Protein AF-A0A2I0NGQ9-F1 (afdb_monomer_lite)

Structure (mmCIF, N/CA/C/O backbone):
data_AF-A0A2I0NGQ9-F1
#
_entry.id   AF-A0A2I0NGQ9-F1
#
loop_
_atom_site.group_PDB
_atom_site.id
_atom_site.type_symbol
_atom_site.label_atom_id
_atom_site.label_alt_id
_atom_site.label_comp_id
_atom_site.label_asym_id
_atom_site.label_entity_id
_atom_site.label_seq_id
_atom_site.pdbx_PDB_ins_code
_atom_site.Cartn_x
_atom_site.Cartn_y
_atom_site.Cartn_z
_atom_site.occupancy
_atom_site.B_iso_or_equiv
_atom_site.auth_seq_id
_atom_site.auth_comp_id
_atom_site.auth_asym_id
_atom_site.auth_atom_id
_atom_site.pdbx_PDB_model_num
ATOM 1 N N . MET A 1 1 ? 11.185 20.214 -34.199 1.00 56.94 1 MET A N 1
ATOM 2 C CA . MET A 1 1 ? 11.976 19.658 -33.079 1.00 56.94 1 MET A CA 1
ATOM 3 C C . MET A 1 1 ? 12.595 18.370 -33.600 1.00 56.94 1 MET A C 1
ATOM 5 O O . MET A 1 1 ? 11.827 17.560 -34.100 1.00 56.94 1 MET A O 1
ATOM 9 N N . SER A 1 2 ? 13.924 18.219 -33.626 1.00 76.50 2 SER A N 1
ATOM 10 C CA . SER A 1 2 ? 14.539 16.968 -34.107 1.00 76.50 2 SER A CA 1
ATOM 11 C C . SER A 1 2 ? 14.141 15.808 -33.189 1.00 76.50 2 SER A C 1
ATOM 13 O O . SER A 1 2 ? 13.963 16.017 -31.989 1.00 76.50 2 SER A O 1
ATOM 15 N N . GLU A 1 3 ? 13.984 14.597 -33.726 1.00 71.94 3 GLU A N 1
ATOM 16 C CA . GLU A 1 3 ? 13.588 13.410 -32.947 1.00 71.94 3 GLU A CA 1
ATOM 17 C C . GLU A 1 3 ? 14.516 13.177 -31.744 1.00 71.94 3 GLU A C 1
ATOM 19 O O . GLU A 1 3 ? 14.049 12.918 -30.634 1.00 71.94 3 GLU A O 1
ATOM 24 N N . ALA A 1 4 ? 15.822 13.389 -31.932 1.00 73.12 4 ALA A N 1
ATOM 25 C CA . ALA A 1 4 ? 16.824 13.343 -30.870 1.00 73.12 4 ALA A CA 1
ATOM 26 C C . ALA A 1 4 ? 16.505 14.312 -29.718 1.00 73.12 4 ALA A C 1
ATOM 28 O O . ALA A 1 4 ? 16.531 13.919 -28.553 1.00 73.12 4 ALA A O 1
ATOM 29 N N . LEU A 1 5 ? 16.108 15.551 -30.029 1.00 80.38 5 LEU A N 1
ATOM 30 C CA . LEU A 1 5 ? 15.751 16.550 -29.022 1.00 80.38 5 LEU A CA 1
ATOM 31 C C . LEU A 1 5 ? 14.506 16.135 -28.221 1.00 80.38 5 LEU A C 1
ATOM 33 O O . LEU A 1 5 ? 14.472 16.327 -27.007 1.00 80.38 5 LEU A O 1
ATOM 37 N N . ILE A 1 6 ? 13.510 15.511 -28.864 1.00 81.94 6 ILE A N 1
ATOM 38 C CA . ILE A 1 6 ? 12.324 14.979 -28.168 1.00 81.94 6 ILE A CA 1
ATOM 39 C C . ILE A 1 6 ? 12.730 13.875 -27.182 1.00 81.94 6 ILE A C 1
ATOM 41 O O . ILE A 1 6 ? 12.323 13.903 -26.020 1.00 81.94 6 ILE A O 1
ATOM 45 N N . SER A 1 7 ? 13.562 12.927 -27.628 1.00 80.00 7 SER A N 1
ATOM 46 C CA . SER A 1 7 ? 14.052 11.823 -26.792 1.00 80.00 7 SER A CA 1
ATOM 47 C C . SER A 1 7 ? 14.819 12.329 -25.569 1.00 80.00 7 SER A C 1
ATOM 49 O O . SER A 1 7 ? 14.581 11.866 -24.451 1.00 80.00 7 SER A O 1
ATOM 51 N N . VAL A 1 8 ? 15.696 13.320 -25.757 1.00 85.19 8 VAL A N 1
ATOM 52 C CA . VAL A 1 8 ? 16.472 13.938 -24.673 1.00 85.19 8 VAL A CA 1
ATOM 53 C C . VAL A 1 8 ? 15.546 14.593 -23.649 1.00 85.19 8 VAL A C 1
ATOM 55 O O . VAL A 1 8 ? 15.699 14.349 -22.452 1.00 85.19 8 VAL A O 1
ATOM 58 N N . ILE A 1 9 ? 14.548 15.364 -24.095 1.00 88.62 9 ILE A N 1
ATOM 59 C CA . ILE A 1 9 ? 13.588 16.033 -23.201 1.00 88.62 9 ILE A CA 1
ATOM 60 C C . ILE A 1 9 ? 12.805 15.008 -22.369 1.00 88.62 9 ILE A C 1
ATOM 62 O O . ILE A 1 9 ? 12.740 15.133 -21.145 1.00 88.62 9 ILE A O 1
ATOM 66 N N . ILE A 1 10 ? 12.251 13.973 -23.012 1.00 89.19 10 ILE A N 1
ATOM 67 C CA . ILE A 1 10 ? 11.496 12.912 -22.325 1.00 89.19 10 ILE A CA 1
ATOM 68 C C . ILE A 1 10 ? 12.395 12.175 -21.326 1.00 89.19 10 ILE A C 1
ATOM 70 O O . ILE A 1 10 ? 11.986 11.917 -20.192 1.00 89.19 10 ILE A O 1
ATOM 74 N N . SER A 1 11 ? 13.635 11.874 -21.712 1.00 88.69 11 SER A N 1
ATOM 75 C CA . SER A 1 11 ? 14.586 11.168 -20.849 1.00 88.69 11 SER A CA 1
ATOM 76 C C . SER A 1 11 ? 14.962 11.996 -19.621 1.00 88.69 11 SER A C 1
ATOM 78 O O . SER A 1 11 ? 14.944 11.472 -18.511 1.00 88.69 11 SER A O 1
ATOM 80 N N . LEU A 1 12 ? 15.250 13.293 -19.787 1.00 91.38 12 LEU A N 1
ATOM 81 C CA . LEU A 1 12 ? 15.544 14.198 -18.668 1.00 91.38 12 LEU A CA 1
ATOM 82 C C . LEU A 1 12 ? 14.363 14.312 -17.705 1.00 91.38 12 LEU A C 1
ATOM 84 O O . LEU A 1 12 ? 14.548 14.190 -16.495 1.00 91.38 12 LEU A O 1
ATOM 88 N N . PHE A 1 13 ? 13.151 14.492 -18.235 1.00 93.19 13 PHE A N 1
ATOM 89 C CA . PHE A 1 13 ? 11.935 14.514 -17.425 1.00 93.19 13 PHE A CA 1
ATOM 90 C C . PHE A 1 13 ? 11.782 13.223 -16.610 1.00 93.19 13 PHE A C 1
ATOM 92 O O . PHE A 1 13 ? 11.552 13.271 -15.402 1.00 93.19 13 PHE A O 1
ATOM 99 N N . THR A 1 14 ? 11.983 12.075 -17.255 1.00 92.44 14 THR A N 1
ATOM 100 C CA . THR A 1 14 ? 11.877 10.751 -16.630 1.00 92.44 14 THR A CA 1
ATOM 101 C C . THR A 1 14 ? 12.905 10.563 -15.513 1.00 92.44 14 THR A C 1
ATOM 103 O O . THR A 1 14 ? 12.561 10.091 -14.430 1.00 92.44 14 THR A O 1
ATOM 106 N N . ILE A 1 15 ? 14.152 10.993 -15.733 1.00 94.00 15 ILE A N 1
ATOM 107 C CA . ILE A 1 15 ? 15.218 10.949 -14.721 1.00 94.00 15 ILE A CA 1
ATOM 108 C C . ILE A 1 15 ? 14.837 11.792 -13.499 1.00 94.00 15 ILE A C 1
ATOM 110 O O . ILE A 1 15 ? 14.897 11.296 -12.375 1.00 94.00 15 ILE A O 1
ATOM 114 N N . ILE A 1 16 ? 14.412 13.043 -13.707 1.00 95.00 16 ILE A N 1
ATOM 115 C CA . ILE A 1 16 ? 14.023 13.952 -12.617 1.00 95.00 16 ILE A CA 1
ATOM 116 C C . ILE A 1 16 ? 12.854 13.366 -11.824 1.00 95.00 16 ILE A C 1
ATOM 118 O O . ILE A 1 16 ? 12.896 13.332 -10.592 1.00 95.00 16 ILE A O 1
ATOM 122 N N . LEU A 1 17 ? 11.835 12.866 -12.527 1.00 94.69 17 LEU A N 1
ATOM 123 C CA . LEU A 1 17 ? 10.659 12.258 -11.919 1.00 94.69 17 LEU A CA 1
ATOM 124 C C . LEU A 1 17 ? 11.049 11.072 -11.031 1.00 94.69 17 LEU A C 1
ATOM 126 O O . LEU A 1 17 ? 10.625 11.008 -9.878 1.00 94.69 17 LEU A O 1
ATOM 130 N N . TYR A 1 18 ? 11.890 10.160 -11.523 1.00 94.75 18 TYR A N 1
ATOM 131 C CA . TYR A 1 18 ? 12.272 8.976 -10.757 1.00 94.75 18 TYR A CA 1
ATOM 132 C C . TYR A 1 18 ? 13.234 9.266 -9.608 1.00 94.75 18 TYR A C 1
ATOM 134 O O . TYR A 1 18 ? 13.110 8.626 -8.565 1.00 94.75 18 TYR A O 1
ATOM 142 N N . ILE A 1 19 ? 14.134 10.245 -9.738 1.00 94.94 19 ILE A N 1
ATOM 143 C CA . ILE A 1 19 ? 14.966 10.708 -8.616 1.00 94.94 19 ILE A CA 1
ATOM 144 C C . ILE A 1 19 ? 14.075 11.285 -7.512 1.00 94.94 19 ILE A C 1
ATOM 146 O O . ILE A 1 19 ? 14.223 10.920 -6.343 1.00 94.94 19 ILE A O 1
ATOM 150 N N . GLY A 1 20 ? 13.118 12.146 -7.877 1.00 93.38 20 GLY A N 1
ATOM 151 C CA . GLY A 1 20 ? 12.165 12.728 -6.933 1.00 93.38 20 GLY A CA 1
ATOM 152 C C . GLY A 1 20 ? 11.316 11.662 -6.239 1.00 93.38 20 GLY A C 1
ATOM 153 O O . GLY A 1 20 ? 11.186 11.670 -5.014 1.00 93.38 20 GLY A O 1
ATOM 154 N N . LEU A 1 21 ? 10.797 10.702 -7.008 1.00 91.25 21 LEU A N 1
ATOM 155 C CA . LEU A 1 21 ? 9.957 9.622 -6.498 1.00 91.25 21 LEU A CA 1
ATOM 156 C C . LEU A 1 21 ? 10.734 8.667 -5.579 1.00 91.25 21 LEU A C 1
ATOM 158 O O . LEU A 1 21 ? 10.264 8.349 -4.486 1.00 91.25 21 LEU A O 1
ATOM 162 N N . ALA A 1 22 ? 11.942 8.258 -5.978 1.00 91.44 22 ALA A N 1
ATOM 163 C CA . ALA A 1 22 ? 12.817 7.418 -5.164 1.00 91.44 22 ALA A CA 1
ATOM 164 C C . ALA A 1 22 ? 13.205 8.115 -3.851 1.00 91.44 22 ALA A C 1
ATOM 166 O O . ALA A 1 22 ? 13.100 7.513 -2.781 1.00 91.44 22 ALA A O 1
ATOM 167 N N . GLY A 1 23 ? 13.587 9.396 -3.914 1.00 89.75 23 GLY A N 1
ATOM 168 C CA . GLY A 1 23 ? 13.920 10.197 -2.736 1.00 89.75 23 GLY A CA 1
ATOM 169 C C . GLY A 1 23 ? 12.734 10.377 -1.786 1.00 89.75 23 GLY A C 1
ATOM 170 O O . GLY A 1 23 ? 12.890 10.227 -0.573 1.00 89.75 23 GLY A O 1
ATOM 171 N N . TYR A 1 24 ? 11.536 10.636 -2.323 1.00 87.44 24 TYR A N 1
ATOM 172 C CA . TYR A 1 24 ? 10.310 10.768 -1.533 1.00 87.44 24 TYR A CA 1
ATOM 173 C C . TYR A 1 24 ? 9.969 9.475 -0.781 1.00 87.44 24 TYR A C 1
ATOM 175 O O . TYR A 1 24 ? 9.761 9.503 0.434 1.00 87.44 24 TYR A O 1
ATOM 183 N N . VAL A 1 25 ? 9.949 8.337 -1.484 1.00 84.19 25 VAL A N 1
ATOM 184 C CA . VAL A 1 25 ? 9.595 7.035 -0.894 1.00 84.19 25 VAL A CA 1
ATOM 185 C C . VAL A 1 25 ? 10.633 6.598 0.143 1.00 84.19 25 VAL A C 1
ATOM 187 O O . VAL A 1 25 ? 10.263 6.180 1.244 1.00 84.19 25 VAL A O 1
ATOM 190 N N . LEU A 1 26 ? 11.927 6.764 -0.153 1.00 82.88 26 LEU A N 1
ATOM 191 C CA . LEU A 1 26 ? 13.003 6.401 0.771 1.00 82.88 26 LEU A CA 1
ATOM 192 C C . LEU A 1 26 ? 12.987 7.263 2.042 1.00 82.88 26 LEU A C 1
ATOM 194 O O . LEU A 1 26 ? 13.165 6.733 3.135 1.00 82.88 26 LEU A O 1
ATOM 198 N N . LYS A 1 27 ? 12.723 8.574 1.922 1.00 80.50 27 LYS A N 1
ATOM 199 C CA . LYS A 1 27 ? 12.626 9.484 3.076 1.00 80.50 27 LYS A CA 1
ATOM 200 C C . LYS A 1 27 ? 11.477 9.107 4.010 1.00 80.50 27 LYS A C 1
ATOM 202 O O . LYS A 1 27 ? 11.587 9.302 5.217 1.00 80.50 27 LYS A O 1
ATOM 207 N N . LYS A 1 28 ? 10.369 8.607 3.460 1.00 71.06 28 LYS A N 1
ATOM 208 C CA . LYS A 1 28 ? 9.143 8.379 4.226 1.00 71.06 28 LYS A CA 1
ATOM 209 C C . LYS A 1 28 ? 9.160 7.065 5.009 1.00 71.06 28 LYS A C 1
ATOM 211 O O . LYS A 1 28 ? 8.683 7.047 6.139 1.00 71.06 28 LYS A O 1
ATOM 216 N N . ASN A 1 29 ? 9.723 5.989 4.450 1.00 67.25 29 ASN A N 1
ATOM 217 C CA . ASN A 1 29 ? 9.900 4.722 5.169 1.00 67.25 29 ASN A CA 1
ATOM 218 C C . ASN A 1 29 ? 11.071 3.891 4.584 1.00 67.25 29 ASN A C 1
ATOM 220 O O . ASN A 1 29 ? 10.852 3.055 3.703 1.00 67.25 29 ASN A O 1
ATOM 224 N N . PRO A 1 30 ? 12.321 4.106 5.048 1.00 71.69 30 PRO A N 1
ATOM 225 C CA . PRO A 1 30 ? 13.525 3.514 4.442 1.00 71.69 30 PRO A CA 1
ATOM 226 C C . PRO A 1 30 ? 13.749 2.029 4.772 1.00 71.69 30 PRO A C 1
ATOM 228 O O . PRO A 1 30 ? 14.505 1.342 4.082 1.00 71.69 30 PRO A O 1
ATOM 231 N N . HIS A 1 31 ? 13.127 1.516 5.837 1.00 69.06 31 HIS A N 1
ATOM 232 C CA . HIS A 1 31 ? 13.361 0.151 6.326 1.00 69.06 31 HIS A CA 1
ATOM 233 C C . HIS A 1 31 ? 12.387 -0.883 5.750 1.00 69.06 31 HIS A C 1
ATOM 235 O O . HIS A 1 31 ? 12.582 -2.088 5.927 1.00 69.06 31 HIS A O 1
ATOM 241 N N . GLU A 1 32 ? 11.337 -0.442 5.059 1.00 70.31 32 GLU A N 1
ATOM 242 C CA . GLU A 1 32 ? 10.373 -1.343 4.444 1.00 70.31 32 GLU A CA 1
ATOM 243 C C . GLU A 1 32 ? 10.939 -1.976 3.163 1.00 70.31 32 GLU A C 1
ATOM 245 O O . GLU A 1 32 ? 11.352 -1.283 2.233 1.00 70.31 32 GLU A O 1
ATOM 250 N N . ARG A 1 33 ? 10.929 -3.316 3.092 1.00 77.25 33 ARG A N 1
ATOM 251 C CA . ARG A 1 33 ? 11.468 -4.067 1.941 1.00 77.25 33 ARG A CA 1
ATOM 252 C C . ARG A 1 33 ? 10.786 -3.699 0.620 1.00 77.25 33 ARG A C 1
ATOM 254 O O . ARG A 1 33 ? 11.464 -3.599 -0.395 1.00 77.25 33 ARG A O 1
ATOM 261 N N . THR A 1 34 ? 9.473 -3.471 0.635 1.00 82.12 34 THR A N 1
ATOM 262 C CA . THR A 1 34 ? 8.694 -3.008 -0.527 1.00 82.12 34 THR A CA 1
ATOM 263 C C . THR A 1 34 ? 9.266 -1.706 -1.087 1.00 82.12 34 THR A C 1
ATOM 265 O O . THR A 1 34 ? 9.483 -1.589 -2.290 1.00 82.12 34 THR A O 1
ATOM 268 N N . ASN A 1 35 ? 9.599 -0.759 -0.207 1.00 83.94 35 ASN A N 1
ATOM 269 C CA . ASN A 1 35 ? 10.112 0.560 -0.577 1.00 83.94 35 ASN A CA 1
ATOM 270 C C . ASN A 1 35 ? 11.529 0.471 -1.127 1.00 83.94 35 ASN A C 1
ATOM 272 O O . ASN A 1 35 ? 11.856 1.138 -2.101 1.00 83.94 35 ASN A O 1
ATOM 276 N N . GLN A 1 36 ? 12.355 -0.393 -0.540 1.00 86.31 36 GLN A N 1
ATOM 277 C CA . GLN A 1 36 ? 13.701 -0.666 -1.038 1.00 86.31 36 GLN A CA 1
ATOM 278 C C . GLN A 1 36 ? 13.660 -1.267 -2.448 1.00 86.31 36 GLN A C 1
ATOM 280 O O . GLN A 1 36 ? 14.360 -0.786 -3.334 1.00 86.31 36 GLN A O 1
ATOM 285 N N . ILE A 1 37 ? 12.802 -2.268 -2.685 1.00 89.44 37 ILE A N 1
ATOM 286 C CA . ILE A 1 37 ? 12.620 -2.872 -4.015 1.00 89.44 37 ILE A CA 1
ATOM 287 C C . ILE A 1 37 ? 12.082 -1.836 -5.006 1.00 89.44 37 ILE A C 1
ATOM 289 O O . ILE A 1 37 ? 12.569 -1.756 -6.131 1.00 89.44 37 ILE A O 1
ATOM 293 N N . PHE A 1 38 ? 11.123 -1.009 -4.588 1.00 90.56 38 PHE A N 1
ATOM 294 C CA . PHE A 1 38 ? 10.591 0.069 -5.413 1.00 90.56 38 PHE A CA 1
ATOM 295 C C . PHE A 1 38 ? 11.672 1.093 -5.793 1.00 90.56 38 PHE A C 1
ATOM 297 O O . PHE A 1 38 ? 11.789 1.453 -6.958 1.00 90.56 38 PHE A O 1
ATOM 304 N N . VAL A 1 39 ? 12.517 1.516 -4.850 1.00 92.62 39 VAL A N 1
ATOM 305 C CA . VAL A 1 39 ? 13.643 2.426 -5.122 1.00 92.62 39 VAL A CA 1
ATOM 306 C C . VAL A 1 39 ? 14.645 1.793 -6.086 1.00 92.62 39 VAL A C 1
ATOM 308 O O . VAL A 1 39 ? 15.066 2.453 -7.033 1.00 92.62 39 VAL A O 1
ATOM 311 N N . LEU A 1 40 ? 14.987 0.513 -5.908 1.00 93.31 40 LEU A N 1
ATOM 312 C CA . LEU A 1 40 ? 15.843 -0.213 -6.853 1.00 93.31 40 LEU A CA 1
ATOM 313 C C . LEU A 1 40 ? 15.219 -0.257 -8.255 1.00 93.31 40 LEU A C 1
ATOM 315 O O . LEU A 1 40 ? 15.917 -0.054 -9.249 1.00 93.31 40 LEU A O 1
ATOM 319 N N . LEU A 1 41 ? 13.903 -0.473 -8.342 1.00 93.75 41 LEU A N 1
ATOM 320 C CA . LEU A 1 41 ? 13.168 -0.429 -9.602 1.00 93.75 41 LEU A CA 1
ATOM 321 C C . LEU A 1 41 ? 13.280 0.963 -10.250 1.00 93.75 41 LEU A C 1
ATOM 323 O O . LEU A 1 41 ? 13.596 1.055 -11.433 1.00 93.75 41 LEU A O 1
ATOM 327 N N . MET A 1 42 ? 13.120 2.049 -9.488 1.00 94.44 42 MET A N 1
ATOM 328 C CA . MET A 1 42 ? 13.290 3.414 -10.012 1.00 94.44 42 MET A CA 1
ATOM 329 C C . MET A 1 42 ? 14.725 3.670 -10.498 1.00 94.44 42 MET A C 1
ATOM 331 O O . MET A 1 42 ? 14.916 4.244 -11.569 1.00 94.44 42 MET A O 1
ATOM 335 N N . LEU A 1 43 ? 15.738 3.195 -9.764 1.00 94.31 43 LEU A N 1
ATOM 336 C CA . LEU A 1 43 ? 17.146 3.301 -10.168 1.00 94.31 43 LEU A CA 1
ATOM 337 C C . LEU A 1 43 ? 17.421 2.590 -11.498 1.00 94.31 43 LEU A C 1
ATOM 339 O O . LEU A 1 43 ? 18.156 3.122 -12.328 1.00 94.31 43 LEU A O 1
ATOM 343 N N . SER A 1 44 ? 16.796 1.436 -11.744 1.00 94.19 44 SER A N 1
ATOM 344 C CA . SER A 1 44 ? 16.933 0.738 -13.029 1.00 94.19 44 SER A CA 1
ATOM 345 C C . SER A 1 44 ? 16.396 1.564 -14.209 1.00 94.19 44 SER A C 1
ATOM 347 O O . SER A 1 44 ? 17.043 1.636 -15.256 1.00 94.19 44 SER A O 1
ATOM 349 N N . PHE A 1 45 ? 15.277 2.279 -14.024 1.00 92.12 45 PHE A N 1
ATOM 350 C CA . PHE A 1 45 ? 14.730 3.175 -15.047 1.00 92.12 45 PHE A CA 1
ATOM 351 C C . PHE A 1 45 ? 15.560 4.440 -15.236 1.00 92.12 45 PHE A C 1
ATOM 353 O O . PHE A 1 45 ? 15.641 4.947 -16.355 1.00 92.12 45 PHE A O 1
ATOM 360 N N . ILE A 1 46 ? 16.221 4.925 -14.182 1.00 93.62 46 ILE A N 1
ATOM 361 C CA . ILE A 1 46 ? 17.196 6.014 -14.292 1.00 93.62 46 ILE A CA 1
ATOM 362 C C . ILE A 1 46 ? 18.386 5.564 -15.147 1.00 93.62 46 ILE A C 1
ATOM 364 O O . ILE A 1 46 ? 18.740 6.276 -16.082 1.00 93.62 46 ILE A O 1
ATOM 368 N N . ILE A 1 47 ? 18.954 4.376 -14.900 1.00 91.56 47 ILE A N 1
ATOM 369 C CA . ILE A 1 47 ? 20.067 3.829 -15.701 1.00 91.56 47 ILE A CA 1
ATOM 370 C C . ILE A 1 47 ? 19.669 3.723 -17.178 1.00 91.56 47 ILE A C 1
ATOM 372 O O . ILE A 1 47 ? 20.398 4.198 -18.050 1.00 91.56 47 ILE A O 1
ATOM 376 N N . TRP A 1 48 ? 18.488 3.165 -17.459 1.00 89.00 48 TRP A N 1
ATOM 377 C CA . TRP A 1 48 ? 17.959 3.071 -18.821 1.00 89.00 48 TRP A CA 1
ATOM 378 C C . TRP A 1 48 ? 17.780 4.460 -19.466 1.00 89.00 48 TRP A C 1
ATOM 380 O O . TRP A 1 48 ? 18.223 4.694 -20.596 1.00 89.00 48 TRP A O 1
ATOM 390 N N . SER A 1 49 ? 17.184 5.412 -18.748 1.00 89.94 49 SER A N 1
ATOM 391 C CA . SER A 1 49 ? 16.910 6.754 -19.277 1.00 89.94 49 SER A CA 1
ATOM 392 C C . SER A 1 49 ? 18.192 7.556 -19.521 1.00 89.94 49 SER A C 1
ATOM 394 O O . SER A 1 49 ? 18.294 8.239 -20.536 1.00 89.94 49 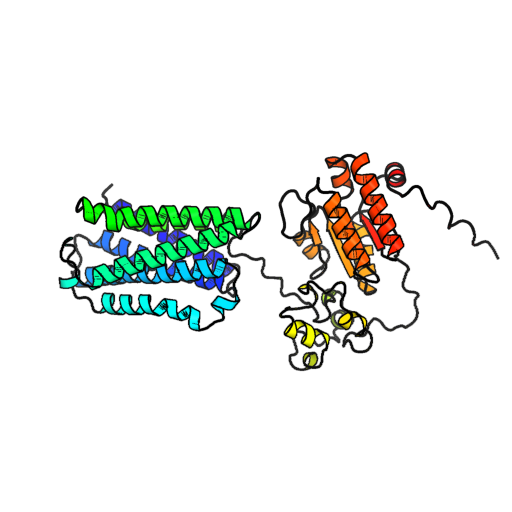SER A O 1
ATOM 396 N N . VAL A 1 50 ? 19.195 7.441 -18.642 1.00 90.50 50 VAL A N 1
ATOM 397 C CA . VAL A 1 50 ? 20.516 8.070 -18.817 1.00 90.50 50 VAL A CA 1
ATOM 398 C C . VAL A 1 50 ? 21.216 7.501 -20.045 1.00 90.50 50 VAL A C 1
ATOM 400 O O . VAL A 1 50 ? 21.653 8.267 -20.898 1.00 90.50 50 VAL A O 1
ATOM 403 N N . ALA A 1 51 ? 21.259 6.173 -20.182 1.00 87.25 51 ALA A N 1
ATOM 404 C CA . ALA A 1 51 ? 21.887 5.525 -21.329 1.00 87.25 51 ALA A CA 1
ATOM 405 C C . ALA A 1 51 ? 21.239 5.946 -22.658 1.00 87.25 51 ALA A C 1
ATOM 407 O O . ALA A 1 51 ? 21.934 6.243 -23.626 1.00 87.25 51 ALA A O 1
ATOM 408 N N . THR A 1 52 ? 19.907 6.038 -22.692 1.00 83.00 52 THR A N 1
ATOM 409 C CA . THR A 1 52 ? 19.176 6.447 -23.901 1.00 83.00 52 THR A CA 1
ATOM 410 C C . THR A 1 52 ? 19.374 7.923 -24.233 1.00 83.00 52 THR A C 1
ATOM 412 O O . THR A 1 52 ? 19.494 8.279 -25.404 1.00 83.00 52 THR A O 1
ATOM 415 N N . ASN A 1 53 ? 19.456 8.781 -23.213 1.00 86.19 53 ASN A N 1
ATOM 416 C CA . ASN A 1 53 ? 19.780 10.192 -23.389 1.00 86.19 53 ASN A CA 1
ATOM 417 C C . ASN A 1 53 ? 21.181 10.361 -23.991 1.00 86.19 53 ASN A C 1
ATOM 419 O O . ASN A 1 53 ? 21.342 11.068 -24.981 1.00 86.19 53 ASN A O 1
ATOM 423 N N . SER A 1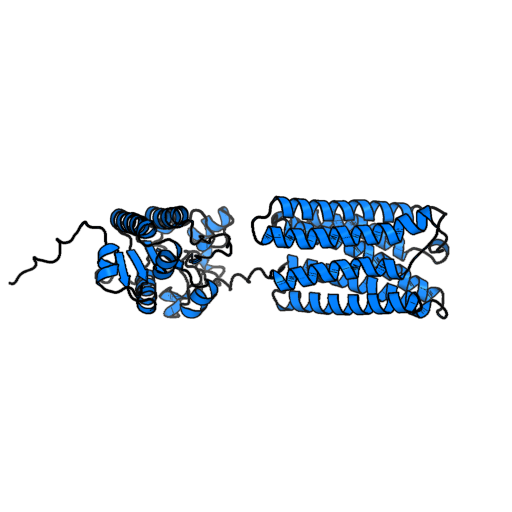 54 ? 22.169 9.636 -23.456 1.00 84.12 54 SER A N 1
ATOM 424 C CA . SER A 1 54 ? 23.531 9.639 -23.986 1.00 84.12 54 SER A CA 1
ATOM 425 C C . SER A 1 54 ? 23.572 9.192 -25.447 1.00 84.12 54 SER A C 1
ATOM 427 O O . SER A 1 54 ? 24.118 9.925 -26.258 1.00 84.12 54 SER A O 1
ATOM 429 N N . ILE A 1 55 ? 22.902 8.090 -25.813 1.00 77.94 55 ILE A N 1
ATOM 430 C CA . ILE A 1 55 ? 22.798 7.642 -27.217 1.00 77.94 55 ILE A CA 1
ATOM 431 C C . ILE A 1 55 ? 22.183 8.731 -28.113 1.00 77.94 55 ILE A C 1
ATOM 433 O O . ILE A 1 55 ? 22.652 8.956 -29.225 1.00 77.94 55 ILE A O 1
ATOM 437 N N . GLY A 1 56 ? 21.141 9.421 -27.636 1.00 74.00 56 GLY A N 1
ATOM 438 C CA . GLY A 1 56 ? 20.469 10.483 -28.389 1.00 74.00 56 GLY A CA 1
ATOM 439 C C . GLY A 1 56 ? 21.313 11.748 -28.584 1.00 74.00 56 GLY A C 1
ATOM 440 O O . GLY A 1 56 ? 21.196 12.394 -29.621 1.00 74.00 56 GLY A O 1
ATOM 441 N N . LEU A 1 57 ? 22.162 12.101 -27.614 1.00 75.19 57 LEU A N 1
ATOM 442 C CA . LEU A 1 57 ? 23.059 13.263 -27.686 1.00 75.19 57 LEU A CA 1
ATOM 443 C C . LEU A 1 57 ? 24.300 13.008 -28.543 1.00 75.19 57 LEU A C 1
ATOM 445 O O . LEU A 1 57 ? 24.874 13.951 -29.083 1.00 75.19 57 LEU A O 1
ATOM 449 N N . THR A 1 58 ? 24.734 11.753 -28.641 1.00 69.25 58 THR A N 1
ATOM 450 C CA . THR A 1 58 ? 26.028 11.401 -29.228 1.00 69.25 58 THR A CA 1
ATOM 451 C C . THR A 1 58 ? 25.948 10.771 -30.617 1.00 69.25 58 THR A C 1
ATOM 453 O O . THR A 1 58 ? 26.990 10.473 -31.202 1.00 69.25 58 THR A O 1
ATOM 456 N N . ALA A 1 59 ? 24.735 10.607 -31.160 1.00 63.66 59 ALA A N 1
ATOM 457 C CA . ALA A 1 59 ? 24.453 9.900 -32.411 1.00 63.66 59 ALA A CA 1
ATOM 458 C C . ALA A 1 59 ? 25.312 10.339 -33.615 1.00 63.66 59 ALA A C 1
ATOM 460 O O . ALA A 1 59 ? 25.611 9.504 -34.464 1.00 63.66 59 ALA A O 1
ATOM 461 N N . ASP A 1 60 ? 25.760 11.599 -33.659 1.00 62.31 60 ASP A N 1
ATOM 462 C CA . ASP A 1 60 ? 26.502 12.140 -34.805 1.00 62.31 60 ASP A CA 1
ATOM 463 C C . ASP A 1 60 ? 28.034 12.213 -34.613 1.00 62.31 60 ASP A C 1
ATOM 465 O O . ASP A 1 60 ? 28.740 12.392 -35.600 1.00 62.31 60 ASP A O 1
ATOM 469 N N . ASN A 1 61 ? 28.584 12.089 -33.387 1.00 62.28 61 ASN A N 1
ATOM 470 C CA . ASN A 1 61 ? 29.981 12.502 -33.113 1.00 62.28 61 ASN A CA 1
ATOM 471 C C . ASN A 1 61 ? 30.809 11.638 -32.131 1.00 62.28 61 ASN A C 1
ATOM 473 O O . ASN A 1 61 ? 31.939 12.021 -31.822 1.00 62.28 61 ASN A O 1
ATOM 477 N N . THR A 1 62 ? 30.320 10.500 -31.619 1.00 63.62 62 THR A N 1
ATOM 478 C CA . THR A 1 62 ? 31.104 9.686 -30.655 1.00 63.62 62 THR A CA 1
ATOM 479 C C . THR A 1 62 ? 31.847 8.488 -31.243 1.00 63.62 62 THR A C 1
ATOM 481 O O . THR A 1 62 ? 31.352 7.856 -32.179 1.00 63.62 62 THR A O 1
ATOM 484 N N . PRO A 1 63 ? 32.985 8.089 -30.637 1.00 76.50 63 PRO A N 1
ATOM 485 C CA . PRO A 1 63 ? 33.647 6.826 -30.940 1.00 76.50 63 PRO A CA 1
ATOM 486 C C . PRO A 1 63 ? 32.706 5.631 -30.725 1.00 76.50 63 PRO A C 1
ATOM 488 O O . PRO A 1 63 ? 31.970 5.563 -29.739 1.00 76.50 63 PRO A O 1
ATOM 491 N N . LEU A 1 64 ? 32.792 4.631 -31.605 1.00 72.56 64 LEU A N 1
ATOM 492 C CA . LEU A 1 64 ? 31.957 3.420 -31.581 1.00 72.56 64 LEU A CA 1
ATOM 493 C C . LEU A 1 64 ? 32.020 2.652 -30.242 1.00 72.56 64 LEU A C 1
ATOM 495 O O . LEU A 1 64 ? 31.057 1.997 -29.846 1.00 72.56 64 LEU A O 1
ATOM 499 N N . SER A 1 65 ? 33.133 2.766 -29.510 1.00 74.75 65 SER A N 1
ATOM 500 C CA . SER A 1 65 ? 33.320 2.180 -28.177 1.00 74.75 65 SER A CA 1
ATOM 501 C C . SER A 1 65 ? 32.444 2.815 -27.094 1.00 74.75 65 SER A C 1
ATOM 503 O O . SER A 1 65 ? 31.977 2.112 -26.198 1.00 74.75 65 SER A O 1
ATOM 505 N N . GLU A 1 66 ? 32.206 4.126 -27.163 1.00 77.94 66 GLU A N 1
ATOM 506 C CA . GLU A 1 66 ? 31.350 4.833 -26.203 1.00 77.94 66 GLU A CA 1
ATOM 507 C C . GLU A 1 66 ? 29.879 4.511 -26.465 1.00 77.94 66 GLU A C 1
ATOM 509 O O . GLU A 1 66 ? 29.130 4.201 -25.538 1.00 77.94 66 GLU A O 1
ATOM 514 N N . MET A 1 67 ? 29.484 4.463 -27.740 1.00 76.56 67 MET A N 1
ATOM 515 C CA . MET A 1 67 ? 28.144 4.037 -28.141 1.00 76.56 67 MET A CA 1
ATOM 516 C C . MET A 1 67 ? 27.839 2.608 -27.664 1.00 76.56 67 MET A C 1
ATOM 518 O O . MET A 1 67 ? 26.760 2.347 -27.128 1.00 76.56 67 MET A O 1
ATOM 522 N N . LEU A 1 68 ? 28.812 1.695 -27.781 1.00 79.25 68 LEU A N 1
ATOM 523 C CA . LEU A 1 68 ? 28.694 0.326 -27.279 1.00 79.25 68 LEU A CA 1
ATOM 524 C C . LEU A 1 68 ? 28.440 0.287 -25.766 1.00 79.25 68 LEU A C 1
ATOM 526 O O . LEU A 1 68 ? 27.591 -0.473 -25.302 1.00 79.25 68 LEU A O 1
ATOM 530 N N . LEU A 1 69 ? 29.161 1.101 -24.991 1.00 84.25 69 LEU A N 1
ATOM 531 C CA . LEU A 1 69 ? 28.987 1.174 -23.541 1.00 84.25 69 LEU A CA 1
ATOM 532 C C . LEU A 1 69 ? 27.563 1.611 -23.172 1.00 84.25 69 LEU A C 1
ATOM 534 O O . LEU A 1 69 ? 26.922 0.970 -22.336 1.00 84.25 69 LEU A O 1
ATOM 538 N N . TYR A 1 70 ? 27.043 2.659 -23.813 1.00 83.31 70 TYR A N 1
ATOM 539 C CA . TYR A 1 70 ? 25.684 3.128 -23.545 1.00 83.31 70 TYR A CA 1
ATOM 540 C C . TYR A 1 70 ? 24.622 2.112 -23.969 1.00 83.31 70 TYR A C 1
ATOM 542 O O . TYR A 1 70 ? 23.649 1.922 -23.245 1.00 83.31 70 TYR A O 1
ATOM 550 N N . MET A 1 71 ? 24.833 1.381 -25.065 1.00 79.00 71 MET A N 1
ATOM 551 C CA . MET A 1 71 ? 23.953 0.274 -25.454 1.00 79.00 71 MET A CA 1
ATOM 552 C C . MET A 1 71 ? 23.951 -0.847 -24.402 1.00 79.00 71 MET A C 1
ATOM 554 O O . MET A 1 71 ? 22.883 -1.318 -24.003 1.00 79.00 71 MET A O 1
ATOM 558 N N . LYS A 1 72 ? 25.120 -1.225 -23.864 1.00 85.62 72 LYS A N 1
ATOM 559 C CA . LYS A 1 72 ? 25.216 -2.207 -22.764 1.00 85.62 72 LYS A CA 1
ATOM 560 C C . LYS A 1 72 ? 24.465 -1.745 -21.517 1.00 85.62 72 LYS A C 1
ATOM 562 O O . LYS A 1 72 ? 23.733 -2.534 -20.916 1.00 85.62 72 LYS A O 1
ATOM 567 N N . LEU A 1 73 ? 24.611 -0.476 -21.136 1.00 87.75 73 LEU A N 1
ATOM 568 C CA . LEU A 1 73 ? 23.904 0.111 -19.993 1.00 87.75 73 LEU A CA 1
ATOM 569 C C . LEU A 1 73 ? 22.390 0.181 -20.223 1.00 87.75 73 LEU A C 1
ATOM 571 O O . LEU A 1 73 ? 21.627 -0.151 -19.317 1.00 87.75 73 LEU A O 1
ATOM 575 N N . HIS A 1 74 ? 21.961 0.544 -21.433 1.00 85.44 74 HIS A N 1
ATOM 576 C CA . HIS A 1 74 ? 20.556 0.585 -21.832 1.00 85.44 74 HIS A CA 1
ATOM 577 C C . HIS A 1 74 ? 19.892 -0.785 -21.638 1.00 85.44 74 HIS A C 1
ATOM 579 O O . HIS A 1 74 ? 18.926 -0.900 -20.882 1.00 85.44 74 HIS A O 1
ATOM 585 N N . PHE A 1 75 ? 20.450 -1.845 -22.234 1.00 84.44 75 PHE A N 1
ATOM 586 C CA . PHE A 1 75 ? 19.893 -3.194 -22.093 1.00 84.44 75 PHE A CA 1
ATOM 587 C C . PHE A 1 75 ? 20.000 -3.736 -20.665 1.00 84.44 75 PHE A C 1
ATOM 589 O O . PHE A 1 75 ? 19.072 -4.391 -20.192 1.00 84.44 75 PHE A O 1
ATOM 596 N N . SER A 1 76 ? 21.082 -3.420 -19.944 1.00 88.75 76 SER A N 1
ATOM 597 C CA . SER A 1 76 ? 21.222 -3.800 -18.531 1.00 88.75 76 SER A CA 1
ATOM 598 C C . SER A 1 76 ? 20.107 -3.193 -17.674 1.00 88.75 76 SER A C 1
ATOM 600 O O . SER A 1 76 ? 19.515 -3.892 -16.852 1.00 88.75 76 SER A O 1
ATOM 602 N N . GLY A 1 77 ? 19.773 -1.916 -17.900 1.00 89.19 77 GLY A N 1
ATOM 603 C CA . GLY A 1 77 ? 18.674 -1.234 -17.217 1.00 89.19 77 GLY A CA 1
ATOM 604 C C . GLY A 1 77 ? 17.323 -1.910 -17.456 1.00 89.19 77 GLY A C 1
ATOM 605 O O . GLY A 1 77 ? 16.583 -2.143 -16.502 1.00 89.19 77 GLY A O 1
ATOM 606 N N . VAL A 1 78 ? 17.032 -2.306 -18.701 1.00 86.69 78 VAL A N 1
ATOM 607 C CA . VAL A 1 78 ? 15.791 -3.021 -19.053 1.00 86.69 78 VAL A CA 1
ATOM 608 C C . VAL A 1 78 ? 15.721 -4.395 -18.379 1.00 86.69 78 VAL A C 1
ATOM 610 O O . VAL A 1 78 ? 14.707 -4.723 -17.760 1.00 86.69 78 VAL A O 1
ATOM 613 N N . VAL A 1 79 ? 16.797 -5.189 -18.451 1.00 90.31 79 VAL A N 1
ATOM 614 C CA . VAL A 1 79 ? 16.835 -6.540 -17.864 1.00 90.31 79 VAL A CA 1
ATOM 615 C C . VAL A 1 79 ? 16.608 -6.488 -16.355 1.00 90.31 79 VAL A C 1
ATOM 617 O O . VAL A 1 79 ? 15.733 -7.197 -15.852 1.00 90.31 79 VAL A O 1
ATOM 620 N N . ILE A 1 80 ? 17.352 -5.622 -15.658 1.00 93.25 80 ILE A N 1
ATOM 621 C CA . ILE A 1 80 ? 17.251 -5.428 -14.205 1.00 93.25 80 ILE A CA 1
ATOM 622 C C . ILE A 1 80 ? 15.868 -4.880 -13.835 1.00 93.25 80 ILE A C 1
ATOM 624 O O . ILE A 1 80 ? 15.248 -5.357 -12.883 1.00 93.25 80 ILE A O 1
ATOM 628 N N . GLY A 1 81 ? 15.358 -3.913 -14.601 1.00 92.25 81 GLY A N 1
ATOM 629 C CA . GLY A 1 81 ? 14.054 -3.304 -14.358 1.00 92.25 81 GLY A CA 1
ATOM 630 C C . GLY A 1 81 ? 12.908 -4.304 -14.433 1.00 92.25 81 GLY A C 1
ATOM 631 O O . GLY A 1 81 ? 12.047 -4.302 -13.559 1.00 92.25 81 GLY A O 1
ATOM 632 N N . LEU A 1 82 ? 12.922 -5.225 -15.398 1.00 91.81 82 LEU A N 1
ATOM 633 C CA . LEU A 1 82 ? 11.901 -6.272 -15.499 1.00 91.81 82 LEU A CA 1
ATOM 634 C C . LEU A 1 82 ? 11.958 -7.272 -14.337 1.00 91.81 82 LEU A C 1
ATOM 636 O O . LEU A 1 82 ? 10.912 -7.655 -13.810 1.00 91.81 82 LEU A O 1
ATOM 640 N N . THR A 1 83 ? 13.154 -7.659 -13.879 1.00 94.31 83 THR A N 1
ATOM 641 C CA . THR A 1 83 ? 13.285 -8.527 -12.695 1.00 94.31 83 THR A CA 1
ATOM 642 C C . THR A 1 83 ? 12.738 -7.840 -11.452 1.00 94.31 83 THR A C 1
ATOM 644 O O . THR A 1 83 ? 11.950 -8.417 -10.699 1.00 94.31 83 THR A O 1
ATOM 647 N N . LEU A 1 84 ? 13.146 -6.586 -11.244 1.00 94.00 84 LEU A N 1
ATOM 648 C CA . LEU A 1 84 ? 12.720 -5.783 -10.107 1.00 94.00 84 LEU A CA 1
ATOM 649 C C . LEU A 1 84 ? 11.229 -5.472 -10.170 1.00 94.00 84 LEU A C 1
ATOM 651 O O . LEU A 1 84 ? 10.598 -5.418 -9.124 1.00 94.00 84 LEU A O 1
ATOM 655 N N . PHE A 1 85 ? 10.646 -5.339 -11.361 1.00 93.38 85 PHE A N 1
ATOM 656 C CA . PHE A 1 85 ? 9.211 -5.157 -11.540 1.00 93.38 85 PHE A CA 1
ATOM 657 C C . PHE A 1 85 ? 8.419 -6.380 -11.063 1.00 93.38 85 PHE A C 1
ATOM 659 O O . PHE A 1 85 ? 7.425 -6.225 -10.356 1.00 93.38 85 PHE A O 1
ATOM 666 N N . VAL A 1 86 ? 8.885 -7.598 -11.360 1.00 93.06 86 VAL A N 1
ATOM 667 C CA . VAL A 1 86 ? 8.259 -8.828 -10.843 1.00 93.06 86 VAL A CA 1
ATOM 668 C C . VAL A 1 86 ? 8.423 -8.941 -9.328 1.00 93.06 86 VAL A C 1
ATOM 670 O O . VAL A 1 86 ? 7.450 -9.216 -8.627 1.00 93.06 86 VAL A O 1
ATOM 673 N N . LEU A 1 87 ? 9.623 -8.686 -8.796 1.00 91.12 87 LEU A N 1
ATOM 674 C CA . LEU A 1 87 ? 9.863 -8.674 -7.345 1.00 91.12 87 LEU A CA 1
ATOM 675 C C . LEU A 1 87 ? 9.012 -7.619 -6.630 1.00 91.12 87 LEU A C 1
ATOM 677 O O . LEU A 1 87 ? 8.482 -7.864 -5.545 1.00 91.12 87 LEU A O 1
ATOM 681 N N . PHE A 1 88 ? 8.848 -6.461 -7.260 1.00 90.12 88 PHE A N 1
ATOM 682 C CA . PHE A 1 88 ? 7.995 -5.387 -6.791 1.00 90.12 88 PHE A CA 1
ATOM 683 C C . PHE A 1 88 ? 6.521 -5.825 -6.776 1.00 90.12 88 PHE A C 1
ATOM 685 O O . PHE A 1 88 ? 5.869 -5.752 -5.734 1.00 90.12 88 PHE A O 1
ATOM 692 N N . ALA A 1 89 ? 6.007 -6.375 -7.877 1.00 89.50 89 ALA A N 1
ATOM 693 C CA . ALA A 1 89 ? 4.640 -6.891 -7.942 1.00 89.50 89 ALA A CA 1
ATOM 694 C C . ALA A 1 89 ? 4.388 -8.005 -6.907 1.00 89.50 89 ALA A C 1
ATOM 696 O O . ALA A 1 89 ? 3.356 -8.005 -6.236 1.00 89.50 89 ALA A O 1
ATOM 697 N N . LEU A 1 90 ? 5.357 -8.906 -6.698 1.00 87.81 90 LEU A N 1
ATOM 698 C CA . LEU A 1 90 ? 5.302 -9.914 -5.633 1.00 87.81 90 LEU A CA 1
ATOM 699 C C . LEU A 1 90 ? 5.196 -9.273 -4.247 1.00 87.81 90 LEU A C 1
ATOM 701 O O . LEU A 1 90 ? 4.379 -9.713 -3.439 1.00 87.81 90 LEU A O 1
ATOM 705 N N . SER A 1 91 ? 5.969 -8.217 -3.976 1.00 83.81 91 SER A N 1
ATOM 706 C CA . SER A 1 91 ? 5.943 -7.533 -2.678 1.00 83.81 91 SER A CA 1
ATOM 707 C C . SER A 1 91 ? 4.598 -6.900 -2.333 1.00 83.81 91 SER A C 1
ATOM 709 O O . SER A 1 91 ? 4.254 -6.823 -1.154 1.00 83.81 91 SER A O 1
ATOM 711 N N . LEU A 1 92 ? 3.800 -6.539 -3.342 1.00 78.31 92 LEU A N 1
ATOM 712 C CA . LEU A 1 92 ? 2.448 -6.016 -3.151 1.00 78.31 92 LEU A CA 1
ATOM 713 C C . LEU A 1 92 ? 1.423 -7.094 -2.784 1.00 78.31 92 LEU A C 1
ATOM 715 O O . LEU A 1 92 ? 0.489 -6.816 -2.039 1.00 78.31 92 LEU A O 1
ATOM 719 N N . THR A 1 93 ? 1.593 -8.341 -3.232 1.00 72.81 93 THR A N 1
ATOM 720 C CA . THR A 1 93 ? 0.584 -9.404 -3.035 1.00 72.81 93 THR A CA 1
ATOM 721 C C . THR A 1 93 ? 0.377 -9.855 -1.578 1.00 72.81 93 THR A C 1
ATOM 723 O O . THR A 1 93 ? -0.444 -10.729 -1.320 1.00 72.81 93 THR A O 1
ATOM 726 N N . GLY A 1 94 ? 1.076 -9.262 -0.603 1.00 59.09 94 GLY A N 1
ATOM 727 C CA . GLY A 1 94 ? 0.853 -9.490 0.831 1.00 59.09 94 GLY A CA 1
ATOM 728 C C . GLY A 1 94 ? 1.449 -10.793 1.377 1.00 59.09 94 GLY A C 1
ATOM 729 O O . GLY A 1 94 ? 1.512 -10.983 2.593 1.00 59.09 94 GLY A O 1
ATOM 730 N N . GLU A 1 95 ? 1.979 -11.663 0.516 1.00 61.25 95 GLU A N 1
ATOM 731 C CA . GLU A 1 95 ? 2.651 -12.903 0.907 1.00 61.25 95 GLU A CA 1
ATOM 732 C C . GLU A 1 95 ? 4.086 -12.637 1.395 1.00 61.25 95 GLU A C 1
ATOM 734 O O . GLU A 1 95 ? 5.072 -13.066 0.798 1.00 61.25 95 GLU A O 1
ATOM 739 N N . LYS A 1 96 ? 4.232 -11.942 2.535 1.00 55.41 96 LYS A N 1
ATOM 740 C CA . LYS A 1 96 ? 5.541 -11.611 3.145 1.00 55.41 96 LYS A CA 1
ATOM 741 C C . LYS A 1 96 ? 6.451 -12.834 3.363 1.00 55.41 96 LYS A C 1
ATOM 743 O O . LYS A 1 96 ? 7.667 -12.672 3.434 1.00 55.41 96 LYS A O 1
ATOM 748 N N . LYS A 1 97 ? 5.881 -14.047 3.427 1.00 58.81 97 LYS A N 1
ATOM 749 C CA . LYS A 1 97 ? 6.615 -15.324 3.494 1.00 58.81 97 LYS A CA 1
ATOM 750 C C . LYS A 1 97 ? 7.477 -15.582 2.252 1.00 58.81 97 LYS A C 1
ATOM 752 O O . LYS A 1 97 ? 8.576 -16.109 2.393 1.00 58.81 97 LYS A O 1
ATOM 757 N N . PHE A 1 98 ? 7.034 -15.174 1.061 1.00 64.75 98 PHE A N 1
ATOM 758 C CA . PHE A 1 98 ? 7.793 -15.378 -0.176 1.00 64.75 98 PHE A CA 1
ATOM 759 C C . PHE A 1 98 ? 9.091 -14.566 -0.184 1.00 64.75 98 PHE A C 1
ATOM 761 O O . PHE A 1 98 ? 10.155 -15.109 -0.452 1.00 64.75 98 PHE A O 1
ATOM 768 N N . LEU A 1 99 ? 9.047 -13.294 0.211 1.00 65.06 99 LEU A N 1
ATOM 769 C CA . LEU A 1 99 ? 10.235 -12.425 0.284 1.00 65.06 99 LEU A CA 1
ATOM 770 C C . LEU A 1 99 ? 11.212 -12.780 1.415 1.00 65.06 99 LEU A C 1
ATOM 772 O O . LEU A 1 99 ? 12.308 -12.228 1.482 1.00 65.06 99 LEU A O 1
ATOM 776 N N . GLN A 1 100 ? 10.815 -13.653 2.339 1.00 67.75 100 GLN A N 1
ATOM 777 C CA . GLN A 1 100 ? 11.694 -14.191 3.379 1.00 67.75 100 GLN A CA 1
ATOM 778 C C . GLN A 1 100 ? 12.347 -15.511 2.957 1.00 67.75 100 GLN A C 1
ATOM 780 O O . GLN A 1 100 ? 13.357 -15.894 3.542 1.00 67.75 100 GLN A O 1
ATOM 785 N N . ASN A 1 101 ? 11.802 -16.185 1.941 1.00 75.31 101 ASN A N 1
ATOM 786 C CA . ASN A 1 101 ? 12.358 -17.422 1.424 1.00 75.31 101 ASN A CA 1
ATOM 787 C C . ASN A 1 101 ? 13.548 -17.116 0.491 1.00 75.31 101 ASN A C 1
ATOM 789 O O . ASN A 1 101 ? 13.354 -16.435 -0.521 1.00 75.31 101 ASN A O 1
ATOM 793 N N . PRO A 1 102 ? 14.762 -17.628 0.773 1.00 74.31 102 PRO A N 1
ATOM 794 C CA . PRO A 1 102 ? 15.928 -17.413 -0.086 1.00 74.31 102 PRO A CA 1
ATOM 795 C C . PRO A 1 102 ? 15.720 -17.926 -1.520 1.00 74.31 102 PRO A C 1
ATOM 797 O O . PRO A 1 102 ? 16.295 -17.370 -2.452 1.00 74.31 102 PRO A O 1
ATOM 800 N N . LEU A 1 103 ? 14.852 -18.924 -1.725 1.00 78.62 103 LEU A N 1
ATOM 801 C CA . LEU A 1 103 ? 14.558 -19.478 -3.051 1.00 78.62 103 LEU A CA 1
ATOM 802 C C . LEU A 1 103 ? 13.871 -18.479 -3.989 1.00 78.62 103 LEU A C 1
ATOM 804 O O . LEU A 1 103 ? 14.017 -18.589 -5.202 1.00 78.62 103 LEU A O 1
ATOM 808 N N . THR A 1 104 ? 13.172 -17.473 -3.464 1.00 78.75 104 THR A N 1
ATOM 809 C CA . THR A 1 104 ? 12.520 -16.441 -4.289 1.00 78.75 104 THR A CA 1
ATOM 810 C C . THR A 1 104 ? 13.542 -15.626 -5.086 1.00 78.75 104 THR A C 1
ATOM 812 O O . THR A 1 104 ? 13.250 -15.181 -6.195 1.00 78.75 104 THR A O 1
ATOM 815 N N . TYR A 1 105 ? 14.773 -15.494 -4.582 1.00 81.00 105 TYR A N 1
ATOM 816 C CA . TYR A 1 105 ? 15.859 -14.802 -5.280 1.00 81.00 105 TYR A CA 1
ATOM 817 C C . TYR A 1 105 ? 16.435 -15.596 -6.462 1.00 81.00 105 TYR A C 1
ATOM 819 O O . TYR A 1 105 ? 17.168 -15.026 -7.265 1.00 81.00 105 TYR A O 1
ATOM 827 N N . MET A 1 106 ? 16.042 -16.863 -6.655 1.00 86.06 106 MET A N 1
ATOM 828 C CA . MET A 1 106 ? 16.367 -17.623 -7.873 1.00 86.06 106 MET A CA 1
ATOM 829 C C . MET A 1 106 ? 15.802 -16.962 -9.136 1.00 86.06 106 MET A C 1
ATOM 831 O O . MET A 1 106 ? 16.331 -17.175 -10.225 1.00 86.06 106 MET A O 1
ATOM 835 N N . ILE A 1 107 ? 14.785 -16.102 -9.000 1.00 87.19 107 ILE A N 1
ATOM 836 C CA . ILE A 1 107 ? 14.246 -15.308 -10.109 1.00 87.19 107 ILE A CA 1
ATOM 837 C C . ILE A 1 107 ? 15.281 -14.340 -10.716 1.00 87.19 107 ILE A C 1
ATOM 839 O O . ILE A 1 107 ? 15.100 -13.870 -11.835 1.00 87.19 107 ILE A O 1
ATOM 843 N N . LEU A 1 108 ? 16.384 -14.067 -10.007 1.00 88.69 108 LEU A N 1
ATOM 844 C CA . LEU A 1 108 ? 17.504 -13.274 -10.510 1.00 88.69 108 LEU A CA 1
ATOM 845 C C . LEU A 1 108 ? 18.393 -14.059 -11.493 1.00 88.69 108 LEU A C 1
ATOM 847 O O . LEU A 1 108 ? 19.097 -13.435 -12.283 1.00 88.69 108 LEU A O 1
ATOM 851 N N . LEU A 1 109 ? 18.378 -15.398 -11.496 1.00 91.81 109 LEU A N 1
ATOM 852 C CA . LEU A 1 109 ? 19.290 -16.196 -12.333 1.00 91.81 109 LEU A CA 1
ATOM 853 C C . LEU A 1 109 ? 19.153 -15.920 -13.841 1.00 91.81 109 LEU A C 1
ATOM 855 O O . LEU A 1 109 ? 20.184 -15.694 -14.477 1.00 91.81 109 LEU A O 1
ATOM 859 N N . PRO A 1 110 ? 17.939 -15.852 -14.431 1.00 91.38 110 PRO A N 1
ATOM 860 C CA . PRO A 1 110 ? 17.795 -15.497 -15.843 1.00 91.38 110 PRO A CA 1
ATOM 861 C C . PRO A 1 110 ? 18.315 -14.086 -16.151 1.00 91.38 110 PRO A C 1
ATOM 863 O O . PRO A 1 110 ? 18.913 -13.862 -17.200 1.00 91.38 110 PRO A O 1
ATOM 866 N N . SER A 1 111 ? 18.144 -13.144 -15.215 1.00 91.44 111 SER A N 1
ATOM 867 C CA . SER A 1 111 ? 18.651 -11.776 -15.374 1.00 91.44 111 SER A CA 1
ATOM 868 C C . SER A 1 111 ? 20.183 -11.732 -15.369 1.00 91.44 111 SER A C 1
ATOM 870 O O . SER A 1 111 ? 20.780 -11.075 -16.216 1.00 91.44 111 SER A O 1
ATOM 872 N N . LEU A 1 112 ? 20.830 -12.502 -14.485 1.00 92.69 112 LEU A N 1
ATOM 873 C CA . LEU A 1 112 ? 22.288 -12.610 -14.412 1.00 92.69 112 LEU A CA 1
ATOM 874 C C . LEU A 1 112 ? 22.870 -13.235 -15.683 1.00 92.69 112 LEU A C 1
ATOM 876 O O . LEU A 1 112 ? 23.861 -12.732 -16.201 1.00 92.69 112 LEU A O 1
ATOM 880 N N . TYR A 1 113 ? 22.231 -14.282 -16.210 1.00 91.12 113 TYR A N 1
ATOM 881 C CA . TYR A 1 113 ? 22.610 -14.898 -17.483 1.00 91.12 113 TYR A CA 1
ATOM 882 C C . TYR A 1 113 ? 22.543 -13.907 -18.654 1.00 91.12 113 TYR A C 1
ATOM 884 O O . TYR A 1 113 ? 23.474 -13.810 -19.448 1.00 91.12 113 TYR A O 1
ATOM 892 N N . LEU A 1 114 ? 21.474 -13.117 -18.758 1.00 87.00 114 LEU A N 1
ATOM 893 C CA . LEU A 1 114 ? 21.377 -12.123 -19.828 1.00 87.00 114 LEU A CA 1
ATOM 894 C C . LEU A 1 114 ? 22.389 -10.990 -19.667 1.00 87.00 114 LEU A C 1
ATOM 896 O O . LEU A 1 114 ? 22.956 -10.535 -20.657 1.00 87.00 114 LEU A O 1
ATOM 900 N N . LEU A 1 115 ? 22.654 -10.551 -18.435 1.00 88.88 115 LEU A N 1
ATOM 901 C CA . LEU A 1 115 ? 23.674 -9.539 -18.176 1.00 88.88 115 LEU A CA 1
ATOM 902 C C . LEU A 1 115 ? 25.066 -10.025 -18.599 1.00 88.88 115 LEU A C 1
ATOM 904 O O . LEU A 1 115 ? 25.800 -9.258 -19.217 1.00 88.88 115 LEU A O 1
ATOM 908 N N . THR A 1 116 ? 25.430 -11.287 -18.345 1.00 87.44 116 THR A N 1
ATOM 909 C CA . THR A 1 116 ? 26.733 -11.806 -18.795 1.00 87.44 116 THR A CA 1
ATOM 910 C C . THR A 1 116 ? 26.834 -11.826 -20.319 1.00 87.44 116 THR A C 1
ATOM 912 O O . THR A 1 116 ? 27.863 -11.415 -20.852 1.00 87.44 116 THR A O 1
ATOM 915 N N . LEU A 1 117 ? 25.763 -12.199 -21.029 1.00 84.81 117 LEU A N 1
ATOM 916 C CA . LEU A 1 117 ? 25.716 -12.138 -22.494 1.00 84.81 117 LEU A CA 1
ATOM 917 C C . LEU A 1 117 ? 25.828 -10.704 -23.032 1.00 84.81 117 LEU A C 1
ATOM 919 O O . LEU A 1 117 ? 26.607 -10.456 -23.951 1.00 84.81 117 LEU A O 1
ATOM 923 N N . ILE A 1 118 ? 25.092 -9.749 -22.453 1.00 84.31 118 ILE A N 1
ATOM 924 C CA . ILE A 1 118 ? 25.123 -8.332 -22.861 1.00 84.31 118 ILE A CA 1
ATOM 925 C C . ILE A 1 118 ? 26.530 -7.751 -22.693 1.00 84.31 118 ILE A C 1
ATOM 927 O O . ILE A 1 118 ? 27.027 -7.030 -23.560 1.00 84.31 118 ILE A O 1
ATOM 931 N N . TRP A 1 119 ? 27.193 -8.062 -21.580 1.00 85.81 119 TRP A N 1
ATOM 932 C CA . TRP A 1 119 ? 28.520 -7.528 -21.298 1.00 85.81 119 TRP A CA 1
ATOM 933 C C . TRP A 1 119 ? 29.624 -8.215 -22.106 1.00 85.81 119 TRP A C 1
ATOM 935 O O . TRP A 1 119 ? 30.582 -7.536 -22.487 1.00 85.81 119 TRP A O 1
ATOM 945 N N . ALA A 1 120 ? 29.455 -9.495 -22.446 1.00 83.75 120 ALA A N 1
ATOM 946 C CA . ALA A 1 120 ? 30.343 -10.232 -23.345 1.00 83.75 120 ALA A CA 1
ATOM 947 C C . ALA A 1 120 ? 30.181 -9.845 -24.828 1.00 83.75 120 ALA A C 1
ATOM 949 O O . ALA A 1 120 ? 31.095 -10.083 -25.614 1.00 83.75 120 ALA A O 1
ATOM 950 N N . ALA A 1 121 ? 29.056 -9.232 -25.212 1.00 76.06 121 ALA A N 1
ATOM 951 C CA . ALA A 1 121 ? 28.784 -8.861 -26.597 1.00 76.06 121 ALA A CA 1
ATOM 952 C C . ALA A 1 121 ? 29.793 -7.836 -27.149 1.00 76.06 121 ALA A C 1
ATOM 954 O O . ALA A 1 121 ? 30.176 -6.864 -26.476 1.00 76.06 121 ALA A O 1
ATOM 955 N N . SER A 1 122 ? 30.198 -8.063 -28.399 1.00 69.31 122 SER A N 1
ATOM 956 C CA . SER A 1 122 ? 31.125 -7.225 -29.157 1.00 69.31 122 SER A CA 1
ATOM 957 C C . SER A 1 122 ? 30.385 -6.260 -30.096 1.00 69.31 122 SER A C 1
ATOM 959 O O . SER A 1 122 ? 29.165 -6.315 -30.243 1.00 69.31 122 SER A O 1
ATOM 961 N N . ILE A 1 123 ? 31.125 -5.355 -30.741 1.00 62.56 123 ILE A N 1
ATOM 962 C CA . ILE A 1 123 ? 30.571 -4.343 -31.656 1.00 62.56 123 ILE A CA 1
ATOM 963 C C . ILE A 1 123 ? 29.860 -4.992 -32.857 1.00 62.56 123 ILE A C 1
ATOM 965 O O . ILE A 1 123 ? 28.798 -4.521 -33.255 1.00 62.56 123 ILE A O 1
ATOM 969 N N . SER A 1 124 ? 30.389 -6.098 -33.393 1.00 58.22 124 SER A N 1
ATOM 970 C CA . SER A 1 124 ? 29.779 -6.830 -34.514 1.00 58.22 124 SER A CA 1
ATOM 971 C C . SER A 1 124 ? 28.471 -7.532 -34.143 1.00 58.22 124 SER A C 1
ATOM 973 O O . SER A 1 124 ? 27.633 -7.764 -35.008 1.00 58.22 124 SER A O 1
ATOM 975 N N . ASP A 1 125 ? 28.273 -7.842 -32.860 1.00 55.44 125 ASP A N 1
ATOM 976 C CA . ASP A 1 125 ? 27.038 -8.458 -32.358 1.00 55.44 125 ASP A CA 1
ATOM 977 C C . ASP A 1 125 ? 25.927 -7.419 -32.128 1.00 55.44 125 ASP A C 1
ATOM 979 O O . ASP A 1 125 ? 24.749 -7.770 -32.021 1.00 55.44 125 ASP A O 1
ATOM 983 N N . MET A 1 126 ? 26.304 -6.137 -32.056 1.00 53.78 126 MET A N 1
ATOM 984 C CA . MET A 1 126 ? 25.423 -4.989 -31.828 1.00 53.78 126 MET A CA 1
ATOM 985 C C . MET A 1 126 ? 25.187 -4.150 -33.085 1.00 53.78 126 MET A C 1
ATOM 987 O O . MET A 1 126 ? 24.779 -2.993 -32.979 1.00 53.78 126 MET A O 1
ATOM 991 N N . GLU A 1 127 ? 25.383 -4.710 -34.284 1.00 51.09 127 GLU A N 1
ATOM 992 C CA . GLU A 1 127 ? 24.823 -4.063 -35.464 1.00 51.09 127 GLU A CA 1
ATOM 993 C C . GLU A 1 127 ? 23.303 -3.929 -35.296 1.00 51.09 127 GLU A C 1
ATOM 995 O O . GLU A 1 127 ? 22.565 -4.902 -35.099 1.00 51.09 127 GLU A O 1
ATOM 1000 N N . LEU A 1 128 ? 22.845 -2.685 -35.432 1.00 49.38 128 LEU A N 1
ATOM 1001 C CA . LEU A 1 128 ? 21.454 -2.244 -35.516 1.00 49.38 128 LEU A CA 1
ATOM 1002 C C . LEU A 1 128 ? 20.748 -2.786 -36.785 1.00 49.38 128 LEU A C 1
ATOM 1004 O O . LEU A 1 128 ? 19.777 -2.205 -37.256 1.00 49.38 128 LEU A O 1
ATOM 1008 N N . SER A 1 129 ? 21.254 -3.869 -37.388 1.00 40.53 129 SER A N 1
ATOM 1009 C CA . SER A 1 129 ? 20.683 -4.522 -38.558 1.00 40.53 129 SER A CA 1
ATOM 1010 C C . SER A 1 129 ? 19.665 -5.577 -38.100 1.00 40.53 129 SER A C 1
ATOM 1012 O O . SER A 1 129 ? 19.933 -6.517 -37.345 1.00 40.53 129 SER A O 1
ATOM 1014 N N . VAL A 1 130 ? 18.423 -5.352 -38.518 1.00 43.88 130 VAL A N 1
ATOM 1015 C CA . VAL A 1 130 ? 17.194 -5.910 -37.936 1.00 43.88 130 VAL A CA 1
ATOM 1016 C C . VAL A 1 130 ? 16.997 -7.417 -38.214 1.00 43.88 130 VAL A C 1
ATOM 1018 O O . VAL A 1 130 ? 16.099 -8.019 -37.641 1.00 43.88 130 VAL A O 1
ATOM 1021 N N . PHE A 1 131 ? 17.848 -8.097 -38.999 1.00 41.50 131 PHE A N 1
ATOM 1022 C CA . PHE A 1 131 ? 17.525 -9.449 -39.501 1.00 41.50 131 PHE A CA 1
ATOM 1023 C C . PHE A 1 131 ? 18.671 -10.480 -39.560 1.00 41.50 131 PHE A C 1
ATOM 1025 O O . PHE A 1 131 ? 18.698 -11.336 -40.442 1.00 41.50 131 PHE A O 1
ATOM 1032 N N . LYS A 1 132 ? 19.574 -10.504 -38.573 1.00 41.03 132 LYS A N 1
ATOM 1033 C CA . LYS A 1 132 ? 20.290 -11.748 -38.216 1.00 41.03 132 LYS A CA 1
ATOM 1034 C C . LYS A 1 132 ? 19.988 -12.100 -36.764 1.00 41.03 132 LYS A C 1
ATOM 1036 O O . LYS A 1 132 ? 20.386 -11.394 -35.839 1.00 41.03 132 LYS A O 1
ATOM 1041 N N . ILE A 1 133 ? 19.199 -13.157 -36.581 1.00 45.34 133 ILE A N 1
ATOM 1042 C CA . ILE A 1 133 ? 18.775 -13.663 -35.276 1.00 45.34 133 ILE A CA 1
ATOM 1043 C C . ILE A 1 133 ? 19.995 -14.310 -34.609 1.00 45.34 133 ILE A C 1
ATOM 1045 O O . ILE A 1 133 ? 20.329 -15.456 -34.899 1.00 45.34 133 ILE A O 1
ATOM 1049 N N . SER A 1 134 ? 20.684 -13.574 -33.737 1.00 59.41 134 SER A N 1
ATOM 1050 C CA . SER A 1 134 ? 21.600 -14.184 -32.774 1.00 59.41 134 SER A CA 1
ATOM 1051 C C . SER A 1 134 ? 20.781 -14.821 -31.648 1.00 59.41 134 SER A C 1
ATOM 1053 O O . SER A 1 134 ? 19.723 -14.310 -31.270 1.00 59.41 134 SER A O 1
ATOM 1055 N N . GLN A 1 135 ? 21.276 -15.923 -31.087 1.00 63.16 135 GLN A N 1
ATOM 1056 C CA . GLN A 1 135 ? 20.639 -16.622 -29.963 1.00 63.16 135 GLN A CA 1
ATOM 1057 C C . GLN A 1 135 ? 20.364 -15.671 -28.778 1.00 63.16 135 GLN A C 1
ATOM 1059 O O . GLN A 1 135 ? 19.270 -15.666 -28.220 1.00 63.16 135 GLN A O 1
ATOM 1064 N N . SER A 1 136 ? 21.283 -14.733 -28.522 1.00 66.69 136 SER A N 1
ATOM 1065 C CA . SER A 1 136 ? 21.145 -13.693 -27.493 1.00 66.69 136 SER A CA 1
ATOM 1066 C C . SER A 1 136 ? 19.921 -12.780 -27.662 1.00 66.69 136 SER A C 1
ATOM 1068 O O . SER A 1 136 ? 19.342 -12.346 -26.665 1.00 66.69 136 SER A O 1
ATOM 1070 N N . LYS A 1 137 ? 19.486 -12.493 -28.900 1.00 69.31 137 LYS A N 1
ATOM 1071 C CA . LYS A 1 137 ? 18.282 -11.680 -29.153 1.00 69.31 137 LYS A CA 1
ATOM 1072 C C . LYS A 1 137 ? 17.008 -12.447 -28.789 1.00 69.31 137 LYS A C 1
ATOM 1074 O O . LYS A 1 137 ? 16.105 -11.864 -28.192 1.00 69.31 137 LYS A O 1
ATOM 1079 N N . GLN A 1 138 ? 16.929 -13.742 -29.111 1.00 74.25 138 GLN A N 1
ATOM 1080 C CA . GLN A 1 138 ? 15.769 -14.576 -28.763 1.00 74.25 138 GLN A CA 1
ATOM 1081 C C . GLN A 1 138 ? 15.614 -14.708 -27.248 1.00 74.25 138 GLN A C 1
ATOM 1083 O O . GLN A 1 138 ? 14.510 -14.531 -26.730 1.00 74.25 138 GLN A O 1
ATOM 1088 N N . ASP A 1 139 ? 16.725 -14.931 -26.546 1.00 80.56 139 ASP A N 1
ATOM 1089 C CA . ASP A 1 139 ? 16.738 -15.060 -25.090 1.00 80.56 139 ASP A CA 1
ATOM 1090 C C . ASP A 1 139 ? 16.250 -13.772 -24.409 1.00 80.56 139 ASP A C 1
ATOM 1092 O O . ASP A 1 139 ? 15.436 -13.824 -23.485 1.00 80.56 139 ASP A O 1
ATOM 1096 N N . PHE A 1 140 ? 16.668 -12.603 -24.911 1.00 82.38 140 PHE A N 1
ATOM 1097 C CA . PHE A 1 140 ? 16.210 -11.306 -24.407 1.00 82.38 140 PHE A CA 1
ATOM 1098 C C . PHE A 1 140 ? 14.700 -11.087 -24.602 1.00 82.38 140 PHE A C 1
ATOM 1100 O O . PHE A 1 140 ? 14.015 -10.646 -23.671 1.00 82.38 140 PHE A O 1
ATOM 1107 N N . PHE A 1 141 ? 14.156 -11.395 -25.785 1.00 82.06 141 PHE A N 1
ATOM 1108 C CA . PHE A 1 141 ? 12.720 -11.233 -26.048 1.00 82.06 141 PHE A CA 1
ATOM 1109 C C . PHE A 1 141 ? 11.875 -12.205 -25.227 1.00 82.06 141 PHE A C 1
ATOM 1111 O O . PHE A 1 141 ? 10.866 -11.795 -24.649 1.00 82.06 141 PHE A O 1
ATOM 1118 N N . LEU A 1 142 ? 12.298 -13.468 -25.136 1.00 85.62 142 LEU A N 1
ATOM 1119 C CA . LEU A 1 142 ? 11.615 -14.482 -24.341 1.00 85.62 142 LEU A CA 1
ATOM 1120 C C . LEU A 1 142 ? 11.584 -14.083 -22.863 1.00 85.62 142 LEU A C 1
ATOM 1122 O O . LEU A 1 142 ? 10.522 -14.092 -22.239 1.00 85.62 142 LEU A O 1
ATOM 1126 N N . TYR A 1 143 ? 12.728 -13.664 -22.322 1.00 88.81 143 TYR A N 1
ATOM 1127 C CA . TYR A 1 143 ? 12.822 -13.137 -20.966 1.00 88.81 143 TYR A CA 1
ATOM 1128 C C . TYR A 1 143 ? 11.888 -11.944 -20.751 1.00 88.81 143 TYR A C 1
ATOM 1130 O O . TYR A 1 143 ? 11.121 -11.926 -19.786 1.00 88.81 143 TYR A O 1
ATOM 1138 N N . SER A 1 144 ? 11.903 -10.979 -21.673 1.00 86.50 144 SER A N 1
ATOM 1139 C CA . SER A 1 144 ? 11.091 -9.769 -21.553 1.00 86.50 144 SER A CA 1
ATOM 1140 C C . SER A 1 144 ? 9.593 -10.070 -21.569 1.00 86.50 144 SER A C 1
ATOM 1142 O O . SER A 1 144 ? 8.842 -9.505 -20.774 1.00 86.50 144 SER A O 1
ATOM 1144 N N . ALA A 1 145 ? 9.160 -11.007 -22.417 1.00 87.12 145 ALA A N 1
ATOM 1145 C CA . ALA A 1 145 ? 7.777 -11.460 -22.472 1.00 87.12 145 ALA A CA 1
ATOM 1146 C C . ALA A 1 145 ? 7.362 -12.179 -21.180 1.00 87.12 145 ALA A C 1
ATOM 1148 O O . ALA A 1 145 ? 6.343 -11.827 -20.587 1.00 87.12 145 ALA A O 1
ATOM 1149 N N . ILE A 1 146 ? 8.163 -13.142 -20.707 1.00 91.19 146 ILE A N 1
ATOM 1150 C CA . ILE A 1 146 ? 7.856 -13.918 -19.496 1.00 91.19 146 ILE A CA 1
ATOM 1151 C C . ILE A 1 146 ? 7.765 -13.001 -18.273 1.00 91.19 146 ILE A C 1
ATOM 1153 O O . ILE A 1 146 ? 6.769 -13.041 -17.551 1.00 91.19 146 ILE A O 1
ATOM 1157 N N . PHE A 1 147 ? 8.770 -12.154 -18.043 1.00 92.38 147 PHE A N 1
ATOM 1158 C CA . PHE A 1 147 ? 8.808 -11.276 -16.870 1.00 92.38 147 PHE A CA 1
ATOM 1159 C C . PHE A 1 147 ? 7.778 -10.148 -16.954 1.00 92.38 147 PHE A C 1
ATOM 1161 O O . PHE A 1 147 ? 7.145 -9.827 -15.947 1.00 92.38 147 PHE A O 1
ATOM 1168 N N . GLY A 1 148 ? 7.550 -9.587 -18.145 1.00 88.81 148 GLY A N 1
ATOM 1169 C CA . GLY A 1 148 ? 6.501 -8.593 -18.365 1.00 88.81 148 GLY A CA 1
ATOM 1170 C C . GLY A 1 148 ? 5.110 -9.151 -18.055 1.00 88.81 148 GLY A C 1
ATOM 1171 O O . GLY A 1 148 ? 4.377 -8.567 -17.254 1.00 88.81 148 GLY A O 1
ATOM 1172 N N . ILE A 1 149 ? 4.768 -10.317 -18.619 1.00 91.50 149 ILE A N 1
ATOM 1173 C CA . ILE A 1 149 ? 3.480 -10.989 -18.380 1.00 91.50 149 ILE A CA 1
ATOM 1174 C C . ILE A 1 149 ? 3.342 -11.388 -16.909 1.00 91.50 149 ILE A C 1
ATOM 1176 O O . ILE A 1 149 ? 2.297 -11.141 -16.311 1.00 91.50 149 ILE A O 1
ATOM 1180 N N . ALA A 1 150 ? 4.387 -11.962 -16.304 1.00 92.75 150 ALA A N 1
ATOM 1181 C CA . ALA A 1 150 ? 4.367 -12.357 -14.898 1.00 92.75 150 ALA A CA 1
ATOM 1182 C C . ALA A 1 150 ? 4.128 -11.157 -13.969 1.00 92.75 150 ALA A C 1
ATOM 1184 O O . ALA A 1 150 ? 3.291 -11.236 -13.070 1.00 92.75 150 ALA A O 1
ATOM 1185 N N . GLY A 1 151 ? 4.814 -10.034 -14.202 1.00 91.06 151 GLY A N 1
ATOM 1186 C CA . GLY A 1 151 ? 4.637 -8.817 -13.412 1.00 91.06 151 GLY A CA 1
ATOM 1187 C C . GLY A 1 151 ? 3.216 -8.260 -13.516 1.00 91.06 151 GLY A C 1
ATOM 1188 O O . GLY A 1 151 ? 2.587 -7.986 -12.494 1.00 91.06 151 GLY A O 1
ATOM 1189 N N . VAL A 1 152 ? 2.663 -8.176 -14.733 1.00 91.38 152 VAL A N 1
ATOM 1190 C CA . VAL A 1 152 ? 1.274 -7.730 -14.951 1.00 91.38 152 VAL A CA 1
ATOM 1191 C C . VAL A 1 152 ? 0.273 -8.688 -14.308 1.00 91.38 152 VAL A C 1
ATOM 1193 O O . VAL A 1 152 ? -0.636 -8.242 -13.612 1.00 91.38 152 VAL A O 1
ATOM 1196 N N . TYR A 1 153 ? 0.449 -10.000 -14.478 1.00 92.69 153 TYR A N 1
ATOM 1197 C CA . TYR A 1 153 ? -0.411 -11.008 -13.858 1.00 92.69 153 TYR A CA 1
ATOM 1198 C C . TYR A 1 153 ? -0.440 -10.872 -12.332 1.00 92.69 153 TYR A C 1
ATOM 1200 O O . TYR A 1 153 ? -1.509 -10.921 -11.729 1.00 92.69 153 TYR A O 1
ATOM 1208 N N . LEU A 1 154 ? 0.716 -10.661 -11.699 1.00 90.75 154 LEU A N 1
ATOM 1209 C CA . LEU A 1 154 ? 0.804 -10.478 -10.251 1.00 90.75 154 LEU A CA 1
ATOM 1210 C C . LEU A 1 154 ? 0.115 -9.197 -9.779 1.00 90.75 154 LEU A C 1
ATOM 1212 O O . LEU A 1 154 ? -0.574 -9.227 -8.760 1.00 90.75 154 LEU A O 1
ATOM 1216 N N . LEU A 1 155 ? 0.247 -8.097 -10.525 1.00 88.50 155 LEU A N 1
ATOM 1217 C CA . LEU A 1 155 ? -0.478 -6.860 -10.232 1.00 88.50 155 LEU A CA 1
ATOM 1218 C C . LEU A 1 155 ? -1.994 -7.037 -10.381 1.00 88.50 155 LEU A C 1
ATOM 1220 O O . LEU A 1 155 ? -2.742 -6.599 -9.511 1.00 88.50 155 LEU A O 1
ATOM 1224 N N . LEU A 1 156 ? -2.453 -7.745 -11.417 1.00 88.81 156 LEU A N 1
ATOM 1225 C CA . LEU A 1 156 ? -3.872 -8.059 -11.610 1.00 88.81 156 LEU A CA 1
ATOM 1226 C C . LEU A 1 156 ? -4.407 -9.008 -10.530 1.00 88.81 156 LEU A C 1
ATOM 1228 O O . LEU A 1 156 ? -5.517 -8.815 -10.033 1.00 88.81 156 LEU A O 1
ATOM 1232 N N . LYS A 1 157 ? -3.613 -10.001 -10.113 1.00 85.81 157 LYS A N 1
ATOM 1233 C CA . LYS A 1 157 ? -3.930 -10.875 -8.976 1.00 85.81 157 LYS A CA 1
ATOM 1234 C C . LYS A 1 157 ? -4.052 -10.060 -7.689 1.00 85.81 157 LYS A C 1
ATOM 1236 O O . LYS A 1 157 ? -4.990 -10.273 -6.924 1.00 85.81 157 LYS A O 1
ATOM 1241 N N . HIS A 1 158 ? -3.130 -9.125 -7.456 1.00 82.56 158 HIS A N 1
ATOM 1242 C CA . HIS A 1 158 ? -3.201 -8.218 -6.315 1.00 82.56 158 HIS A CA 1
ATOM 1243 C C . HIS A 1 158 ? -4.467 -7.360 -6.378 1.00 82.56 158 HIS A C 1
ATOM 1245 O O . HIS A 1 158 ? -5.224 -7.356 -5.414 1.00 82.56 158 HIS A O 1
ATOM 1251 N N . TYR A 1 159 ? -4.753 -6.747 -7.531 1.00 81.12 159 TYR A N 1
ATOM 1252 C CA . TYR A 1 159 ? -5.970 -5.971 -7.773 1.00 81.12 159 TYR A CA 1
ATOM 1253 C C . TYR A 1 159 ? -7.242 -6.769 -7.446 1.00 81.12 159 TYR A C 1
ATOM 1255 O O . TYR A 1 159 ? -8.091 -6.287 -6.698 1.00 81.12 159 TYR A O 1
ATOM 1263 N N . ALA A 1 160 ? -7.346 -8.009 -7.934 1.00 76.50 160 ALA A N 1
ATOM 1264 C CA . ALA A 1 160 ? -8.495 -8.879 -7.688 1.00 76.50 160 ALA A CA 1
ATOM 1265 C C . ALA A 1 160 ? -8.646 -9.298 -6.211 1.00 76.50 160 ALA A C 1
ATOM 1267 O O . ALA A 1 160 ? -9.762 -9.534 -5.750 1.00 76.50 160 ALA A O 1
ATOM 1268 N N . GLY A 1 161 ? -7.537 -9.410 -5.471 1.00 64.75 161 GLY A N 1
ATOM 1269 C CA . GLY A 1 161 ? -7.535 -9.767 -4.048 1.00 64.75 161 GLY A CA 1
ATOM 1270 C C . GLY A 1 161 ? -7.674 -8.579 -3.089 1.00 64.75 161 GLY A C 1
ATOM 1271 O O . GLY A 1 161 ? -8.046 -8.768 -1.931 1.00 64.75 161 GLY A O 1
ATOM 1272 N N . SER A 1 162 ? -7.368 -7.367 -3.549 1.00 61.22 162 SER A N 1
ATOM 1273 C CA . SER A 1 162 ? -7.391 -6.145 -2.740 1.00 61.22 162 SER A CA 1
ATOM 1274 C C . SER A 1 162 ? -8.804 -5.579 -2.549 1.00 61.22 162 SER A C 1
ATOM 1276 O O . SER A 1 162 ? -9.673 -5.725 -3.406 1.00 61.22 162 SER A O 1
ATOM 1278 N N . ARG A 1 163 ? -9.049 -4.923 -1.406 1.00 48.09 163 ARG A N 1
ATOM 1279 C CA . ARG A 1 163 ? -10.336 -4.289 -1.071 1.00 48.09 163 ARG A CA 1
ATOM 1280 C C . ARG A 1 163 ? -10.173 -2.779 -0.889 1.00 48.09 163 ARG A C 1
ATOM 1282 O O . ARG A 1 163 ? -9.158 -2.312 -0.379 1.00 48.09 163 ARG A O 1
ATOM 1289 N N . TYR A 1 164 ? -11.204 -2.026 -1.271 1.00 53.84 164 TYR A N 1
ATOM 1290 C CA . TYR A 1 164 ? -11.319 -0.579 -1.051 1.00 53.84 164 TYR A CA 1
ATOM 1291 C C . TYR A 1 164 ? -10.136 0.238 -1.628 1.00 53.84 164 TYR A C 1
ATOM 1293 O O . TYR A 1 164 ? -9.878 0.158 -2.824 1.00 53.84 164 TYR A O 1
ATOM 1301 N N . MET A 1 165 ? -9.405 1.025 -0.827 1.00 48.16 165 MET A N 1
ATOM 1302 C CA . MET A 1 165 ? -8.347 1.932 -1.310 1.00 48.16 165 MET A CA 1
ATOM 1303 C C . MET A 1 165 ? -7.177 1.204 -1.983 1.00 48.16 165 MET A C 1
ATOM 1305 O O . MET A 1 165 ? -6.631 1.714 -2.959 1.00 48.16 165 MET A O 1
ATOM 1309 N N . GLN A 1 166 ? -6.828 -0.001 -1.521 1.00 57.97 166 GLN A N 1
ATOM 1310 C CA . GLN A 1 166 ? -5.790 -0.816 -2.164 1.00 57.97 166 GLN A CA 1
ATOM 1311 C C . GLN A 1 166 ? -6.197 -1.240 -3.581 1.00 57.97 166 GLN A C 1
ATOM 1313 O O . GLN A 1 166 ? -5.343 -1.394 -4.449 1.00 57.97 166 GLN A O 1
ATOM 1318 N N . GLN A 1 167 ? -7.500 -1.365 -3.844 1.00 63.00 167 GLN A N 1
ATOM 1319 C CA . GLN A 1 167 ? -8.018 -1.718 -5.160 1.00 63.00 167 GLN A CA 1
ATOM 1320 C C . GLN A 1 167 ? -7.883 -0.554 -6.153 1.00 63.00 167 GLN A C 1
ATOM 1322 O O . GLN A 1 167 ? -7.432 -0.768 -7.277 1.00 63.00 167 GLN A O 1
ATOM 1327 N N . GLU A 1 168 ? -8.206 0.681 -5.752 1.00 66.56 168 GLU A N 1
ATOM 1328 C CA . GLU A 1 168 ? -7.998 1.870 -6.603 1.00 66.56 168 GLU A CA 1
ATOM 1329 C C . GLU A 1 168 ? -6.503 2.148 -6.834 1.00 66.56 168 GLU A C 1
ATOM 1331 O O . GLU A 1 168 ? -6.091 2.462 -7.951 1.00 66.56 168 GLU A O 1
ATOM 1336 N N . GLN A 1 169 ? -5.661 1.923 -5.821 1.00 72.88 169 GLN A N 1
ATOM 1337 C CA . GLN A 1 169 ? -4.202 1.965 -5.961 1.00 72.88 169 GLN A CA 1
ATOM 1338 C C . GLN A 1 169 ? -3.692 0.932 -6.976 1.00 72.88 169 GLN A C 1
ATOM 1340 O O . GLN A 1 169 ? -3.010 1.282 -7.944 1.00 72.88 169 GLN A O 1
ATOM 1345 N N . ALA A 1 170 ? -4.044 -0.343 -6.783 1.00 80.56 170 ALA A N 1
ATOM 1346 C CA . ALA A 1 170 ? -3.630 -1.432 -7.658 1.00 80.56 170 ALA A CA 1
ATOM 1347 C C . ALA A 1 170 ? -4.137 -1.226 -9.090 1.00 80.56 170 ALA A C 1
ATOM 1349 O O . ALA A 1 170 ? -3.417 -1.526 -10.041 1.00 80.56 170 ALA A O 1
ATOM 1350 N N . LYS A 1 171 ? -5.330 -0.647 -9.261 1.00 85.06 171 LYS A 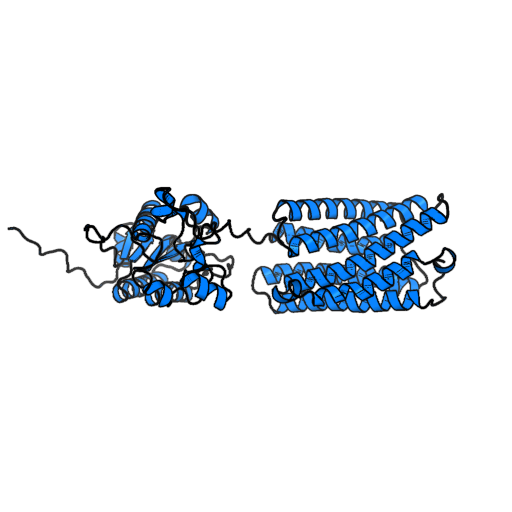N 1
ATOM 1351 C CA . LYS A 1 171 ? -5.893 -0.285 -10.566 1.00 85.06 171 LYS A CA 1
ATOM 1352 C C . LYS A 1 171 ? -5.019 0.721 -11.305 1.00 85.06 171 LYS A C 1
ATOM 1354 O O . LYS A 1 171 ? -4.697 0.488 -12.467 1.00 85.06 171 LYS A O 1
ATOM 1359 N N . ILE A 1 172 ? -4.605 1.808 -10.654 1.00 87.88 172 ILE A N 1
ATOM 1360 C CA . ILE A 1 172 ? -3.779 2.856 -11.279 1.00 87.88 172 ILE A CA 1
ATOM 1361 C C . ILE A 1 172 ? -2.400 2.308 -11.655 1.00 87.88 172 ILE A C 1
ATOM 1363 O O . ILE A 1 172 ? -1.954 2.509 -12.783 1.00 87.88 172 ILE A O 1
ATOM 1367 N N . ILE A 1 173 ? -1.753 1.567 -10.750 1.00 87.81 173 ILE A N 1
ATOM 1368 C CA . ILE A 1 173 ? -0.439 0.947 -10.995 1.00 87.81 173 ILE A CA 1
ATOM 1369 C C . ILE A 1 173 ? -0.526 -0.054 -12.149 1.00 87.81 173 ILE A C 1
ATOM 1371 O O . ILE A 1 173 ? 0.306 -0.018 -13.053 1.00 87.81 173 ILE A O 1
ATOM 1375 N N . SER A 1 174 ? -1.542 -0.923 -12.142 1.00 89.19 174 SER A N 1
ATOM 1376 C CA . SER A 1 174 ? -1.746 -1.926 -13.194 1.00 89.19 174 SER A CA 1
ATOM 1377 C C . SER A 1 174 ? -2.022 -1.265 -14.539 1.00 89.19 174 SER A C 1
ATOM 1379 O O . SER A 1 174 ? -1.442 -1.662 -15.544 1.00 89.19 174 SER A O 1
ATOM 1381 N N . THR A 1 175 ? -2.850 -0.216 -14.556 1.00 90.62 175 THR A N 1
ATOM 1382 C CA . THR A 1 175 ? -3.160 0.547 -15.773 1.00 90.62 175 THR A CA 1
ATOM 1383 C C . THR A 1 175 ? -1.903 1.203 -16.339 1.00 90.62 175 THR A C 1
ATOM 1385 O O . THR A 1 175 ? -1.622 1.058 -17.527 1.00 90.62 175 THR A O 1
ATOM 1388 N N . GLY A 1 176 ? -1.113 1.866 -15.487 1.00 91.12 176 GLY A N 1
ATOM 1389 C CA . GLY A 1 176 ? 0.152 2.483 -15.884 1.00 91.12 176 GLY A CA 1
ATOM 1390 C C . GLY A 1 176 ? 1.151 1.465 -16.429 1.00 91.12 176 GLY A C 1
ATOM 1391 O O . GLY A 1 176 ? 1.698 1.662 -17.510 1.00 91.12 176 GLY A O 1
ATOM 1392 N N . ALA A 1 177 ? 1.334 0.339 -15.735 1.00 91.00 177 ALA A N 1
ATOM 1393 C CA . ALA A 1 177 ? 2.236 -0.722 -16.171 1.00 91.00 177 ALA A CA 1
ATOM 1394 C C . ALA A 1 177 ? 1.807 -1.343 -17.511 1.00 91.00 177 ALA A C 1
ATOM 1396 O O . ALA A 1 177 ? 2.637 -1.503 -18.403 1.00 91.00 177 ALA A O 1
ATOM 1397 N N . MET A 1 178 ? 0.517 -1.651 -17.686 1.00 92.19 178 MET A N 1
ATOM 1398 C CA . MET A 1 178 ? -0.006 -2.204 -18.941 1.00 92.19 178 MET A CA 1
ATOM 1399 C C . MET A 1 178 ? 0.181 -1.236 -20.111 1.00 92.19 178 MET A C 1
ATOM 1401 O O . MET A 1 178 ? 0.646 -1.652 -21.173 1.00 92.19 178 MET A O 1
ATOM 1405 N N . LEU A 1 179 ? -0.137 0.049 -19.918 1.00 92.62 179 LEU A N 1
ATOM 1406 C CA . LEU A 1 179 ? 0.026 1.066 -20.955 1.00 92.62 179 LEU A CA 1
ATOM 1407 C C . LEU A 1 179 ? 1.501 1.235 -21.345 1.00 92.62 179 LEU A C 1
ATOM 1409 O O . LEU A 1 179 ? 1.830 1.255 -22.529 1.00 92.62 179 LEU A O 1
ATOM 1413 N N . SER A 1 180 ? 2.398 1.289 -20.361 1.00 90.69 180 SER A N 1
ATOM 1414 C CA . SER A 1 180 ? 3.838 1.393 -20.594 1.00 90.69 180 SER A CA 1
ATOM 1415 C C . SER A 1 180 ? 4.420 0.175 -21.300 1.00 90.69 180 SER A C 1
ATOM 1417 O O . SER A 1 180 ? 5.211 0.335 -22.227 1.00 90.69 180 SER A O 1
ATOM 1419 N N . ILE A 1 181 ? 4.014 -1.037 -20.914 1.00 88.75 181 ILE A N 1
ATOM 1420 C CA . ILE A 1 181 ? 4.449 -2.270 -21.581 1.00 88.75 181 ILE A CA 1
ATOM 1421 C C . ILE A 1 181 ? 3.950 -2.295 -23.028 1.00 88.75 181 ILE A C 1
ATOM 1423 O O . ILE A 1 181 ? 4.718 -2.637 -23.923 1.00 88.75 181 ILE A O 1
ATOM 1427 N N . LEU A 1 182 ? 2.707 -1.878 -23.283 1.00 90.25 182 LEU A N 1
ATOM 1428 C CA . LEU A 1 182 ? 2.159 -1.800 -24.638 1.00 90.25 182 LEU A CA 1
ATOM 1429 C C . LEU A 1 182 ? 2.966 -0.838 -25.520 1.00 90.25 182 LEU A C 1
ATOM 1431 O O . LEU A 1 182 ? 3.338 -1.200 -26.636 1.00 90.25 182 LEU A O 1
ATOM 1435 N N . VAL A 1 183 ? 3.300 0.350 -25.004 1.00 89.75 183 VAL A N 1
ATOM 1436 C CA . VAL A 1 183 ? 4.157 1.316 -25.709 1.00 89.75 183 VAL A CA 1
ATOM 1437 C C . VAL A 1 183 ? 5.558 0.743 -25.939 1.00 89.75 183 VAL A C 1
ATOM 1439 O O . VAL A 1 183 ? 6.076 0.840 -27.049 1.00 89.75 183 VAL A O 1
ATOM 1442 N N . ALA A 1 184 ? 6.155 0.085 -24.940 1.00 83.69 184 ALA A N 1
ATOM 1443 C CA . ALA A 1 184 ? 7.482 -0.517 -25.061 1.00 83.69 184 ALA A CA 1
ATOM 1444 C C . ALA A 1 184 ? 7.528 -1.643 -26.108 1.00 83.69 184 ALA A C 1
ATOM 1446 O O . ALA A 1 184 ? 8.473 -1.706 -26.894 1.00 83.69 184 ALA A O 1
ATOM 1447 N N . VAL A 1 185 ? 6.512 -2.510 -26.148 1.00 83.81 185 VAL A N 1
ATOM 1448 C CA . VAL A 1 185 ? 6.392 -3.590 -27.140 1.00 83.81 185 VAL A CA 1
ATOM 1449 C C . VAL A 1 185 ? 6.188 -3.012 -28.539 1.00 83.81 185 VAL A C 1
ATOM 1451 O O . VAL A 1 185 ? 6.846 -3.446 -29.484 1.00 83.81 185 VAL A O 1
ATOM 1454 N N . ALA A 1 186 ? 5.330 -2.000 -28.684 1.00 84.94 186 ALA A N 1
ATOM 1455 C CA . ALA A 1 186 ? 5.128 -1.336 -29.967 1.00 84.94 186 ALA A CA 1
ATOM 1456 C C . ALA A 1 186 ? 6.430 -0.705 -30.490 1.00 84.94 186 ALA A C 1
ATOM 1458 O O . ALA A 1 186 ? 6.804 -0.927 -31.641 1.00 84.94 186 ALA A O 1
ATOM 1459 N N . ALA A 1 187 ? 7.143 0.015 -29.620 1.00 79.88 187 ALA A N 1
ATOM 1460 C CA . ALA A 1 187 ? 8.369 0.739 -29.939 1.00 79.88 187 ALA A CA 1
ATOM 1461 C C . ALA A 1 187 ? 9.558 -0.168 -30.277 1.00 79.88 187 ALA A C 1
ATOM 1463 O O . ALA A 1 187 ? 10.278 0.097 -31.235 1.00 79.88 187 ALA A O 1
ATOM 1464 N N . ASN A 1 188 ? 9.778 -1.220 -29.484 1.00 74.88 188 ASN A N 1
ATOM 1465 C CA . ASN A 1 188 ? 11.007 -2.017 -29.545 1.00 74.88 188 ASN A CA 1
ATOM 1466 C C . ASN A 1 188 ? 10.835 -3.353 -30.278 1.00 74.88 188 ASN A C 1
ATOM 1468 O O . ASN A 1 188 ? 11.832 -3.982 -30.621 1.00 74.88 188 ASN A O 1
ATOM 1472 N N . ILE A 1 189 ? 9.595 -3.806 -30.502 1.00 75.62 189 ILE A N 1
ATOM 1473 C CA . ILE A 1 189 ? 9.309 -5.103 -31.131 1.00 75.62 189 ILE A CA 1
ATOM 1474 C C . ILE A 1 189 ? 8.516 -4.910 -32.419 1.00 75.62 189 ILE A C 1
ATOM 1476 O O . ILE A 1 189 ? 9.009 -5.257 -33.486 1.00 75.62 189 ILE A O 1
ATOM 1480 N N . ILE A 1 190 ? 7.309 -4.341 -32.348 1.00 81.06 190 ILE A N 1
ATOM 1481 C CA . ILE A 1 190 ? 6.384 -4.309 -33.495 1.00 81.06 190 ILE A CA 1
ATOM 1482 C C . ILE A 1 190 ? 6.914 -3.405 -34.613 1.00 81.06 190 ILE A C 1
ATOM 1484 O O . ILE A 1 190 ? 7.009 -3.846 -35.758 1.00 81.06 190 ILE A O 1
ATOM 1488 N N . LEU A 1 191 ? 7.270 -2.155 -34.300 1.00 78.94 191 LEU A N 1
ATOM 1489 C CA . LEU A 1 191 ? 7.741 -1.200 -35.307 1.00 78.94 191 LEU A CA 1
ATOM 1490 C C . LEU A 1 191 ? 9.035 -1.663 -36.000 1.00 78.94 191 LEU A C 1
ATOM 1492 O O . LEU A 1 191 ? 9.055 -1.687 -37.234 1.00 78.94 191 LEU A O 1
ATOM 1496 N N . PRO A 1 192 ? 10.068 -2.131 -35.272 1.00 72.50 192 PRO A N 1
ATOM 1497 C CA . PRO A 1 192 ? 11.261 -2.669 -35.913 1.00 72.50 192 PRO A CA 1
ATOM 1498 C C . PRO A 1 192 ? 10.973 -3.930 -36.735 1.00 72.50 192 PRO A C 1
ATOM 1500 O O . PRO A 1 192 ? 11.473 -4.052 -37.847 1.00 72.50 192 PRO A O 1
ATOM 1503 N N . MET A 1 193 ? 10.143 -4.850 -36.230 1.00 71.69 193 MET A N 1
ATOM 1504 C CA . MET A 1 193 ? 9.884 -6.139 -36.884 1.00 71.69 193 MET A CA 1
ATOM 1505 C C . MET A 1 193 ? 9.077 -6.010 -38.178 1.00 71.69 193 MET A C 1
ATOM 1507 O O . MET A 1 193 ? 9.413 -6.659 -39.164 1.00 71.69 193 MET A O 1
ATOM 1511 N N . TYR A 1 194 ? 8.010 -5.209 -38.175 1.00 78.12 194 TYR A N 1
ATOM 1512 C CA . TYR A 1 194 ? 7.092 -5.119 -39.315 1.00 78.12 194 TYR A CA 1
ATOM 1513 C C . TYR A 1 194 ? 7.431 -3.984 -40.277 1.00 78.12 194 TYR A C 1
ATOM 1515 O O . TYR A 1 194 ? 7.139 -4.092 -41.465 1.00 78.12 194 TYR A O 1
ATOM 1523 N N . TYR A 1 195 ? 8.037 -2.906 -39.777 1.00 78.81 195 TYR A N 1
ATOM 1524 C CA . TYR A 1 195 ? 8.266 -1.691 -40.560 1.00 78.81 195 TYR A CA 1
ATOM 1525 C C . TYR A 1 195 ? 9.749 -1.337 -40.709 1.00 78.81 195 TYR A C 1
ATOM 1527 O O . TYR A 1 195 ? 10.073 -0.451 -41.492 1.00 78.81 195 TYR A O 1
ATOM 1535 N N . GLY A 1 196 ? 10.660 -2.001 -39.985 1.00 69.50 196 GLY A N 1
ATOM 1536 C CA . GLY A 1 196 ? 12.091 -1.678 -40.012 1.00 69.50 196 GLY A CA 1
ATOM 1537 C C . GLY A 1 196 ? 12.424 -0.300 -39.427 1.00 69.50 196 GLY A C 1
ATOM 1538 O O . GLY A 1 196 ? 13.531 0.194 -39.620 1.00 69.50 196 GLY A O 1
ATOM 1539 N N . ILE A 1 197 ? 11.474 0.330 -38.727 1.00 71.88 197 ILE A N 1
ATOM 1540 C CA . ILE A 1 197 ? 11.616 1.673 -38.159 1.00 71.88 197 ILE A CA 1
ATOM 1541 C C . ILE A 1 197 ? 11.968 1.537 -36.680 1.00 71.88 197 ILE A C 1
ATOM 1543 O O . ILE A 1 197 ? 11.230 0.912 -35.918 1.00 71.88 197 ILE A O 1
ATOM 1547 N N . TYR A 1 198 ? 13.067 2.165 -36.263 1.00 66.75 198 TYR A N 1
ATOM 1548 C CA . TYR A 1 198 ? 13.438 2.283 -34.857 1.00 66.75 198 TYR A CA 1
ATOM 1549 C C . TYR A 1 198 ? 13.256 3.725 -34.389 1.00 66.75 198 TYR A C 1
ATOM 1551 O O . TYR A 1 198 ? 14.025 4.611 -34.752 1.00 66.75 198 TYR A O 1
ATOM 1559 N N . PHE A 1 199 ? 12.221 3.964 -33.584 1.00 68.81 199 PHE A N 1
ATOM 1560 C CA . PHE A 1 199 ? 11.897 5.303 -33.101 1.00 68.81 199 PHE A CA 1
ATOM 1561 C C . PHE A 1 199 ? 12.420 5.485 -31.671 1.00 68.81 199 PHE A C 1
ATOM 1563 O O . PHE A 1 199 ? 11.741 5.168 -30.692 1.00 68.81 199 PHE A O 1
ATOM 1570 N N . LEU A 1 200 ? 13.648 6.001 -31.550 1.00 64.88 200 LEU A N 1
ATOM 1571 C CA . LEU A 1 200 ? 14.354 6.176 -30.272 1.00 64.88 200 LEU A CA 1
ATOM 1572 C C . LEU A 1 200 ? 13.515 6.902 -29.186 1.00 64.88 200 LEU A C 1
ATOM 1574 O O . LEU A 1 200 ? 13.490 6.409 -28.056 1.00 64.88 200 LEU A O 1
ATOM 1578 N N . PRO A 1 201 ? 12.756 7.984 -29.481 1.00 63.31 201 PRO A N 1
ATOM 1579 C CA . PRO A 1 201 ? 11.912 8.660 -28.483 1.00 63.31 201 PRO A CA 1
ATOM 1580 C C . PRO A 1 201 ? 10.766 7.807 -27.920 1.00 63.31 201 PRO A C 1
ATOM 1582 O O . PRO A 1 201 ? 10.318 8.030 -26.797 1.00 63.31 201 PRO A O 1
ATOM 1585 N N . LEU A 1 202 ? 10.262 6.833 -28.686 1.00 69.19 202 LEU A N 1
ATOM 1586 C CA . LEU A 1 202 ? 9.164 5.974 -28.235 1.00 69.19 202 LEU A CA 1
ATOM 1587 C C . LEU A 1 202 ? 9.638 4.984 -27.155 1.00 69.19 202 LEU A C 1
ATOM 1589 O O . LEU A 1 202 ? 8.843 4.566 -26.314 1.00 69.19 202 LEU A O 1
ATOM 1593 N N . SER A 1 203 ? 10.933 4.647 -27.140 1.00 68.69 203 SER A N 1
ATOM 1594 C CA . SER A 1 203 ? 11.513 3.746 -26.137 1.00 68.69 203 SER A CA 1
ATOM 1595 C C . SER A 1 203 ? 11.527 4.357 -24.726 1.00 68.69 203 SER A C 1
ATOM 1597 O O . SER A 1 203 ? 11.265 3.654 -23.753 1.00 68.69 203 SER A O 1
ATOM 1599 N N . THR A 1 204 ? 11.740 5.672 -24.604 1.00 78.88 204 THR A N 1
ATOM 1600 C CA . THR A 1 204 ? 11.806 6.406 -23.323 1.00 78.88 204 THR A CA 1
ATOM 1601 C C . THR A 1 204 ? 10.442 6.894 -22.844 1.00 78.88 204 THR A C 1
ATOM 1603 O O . THR A 1 204 ? 10.254 7.168 -21.658 1.00 78.88 204 THR A O 1
ATOM 1606 N N . LEU A 1 205 ? 9.450 6.923 -23.736 1.00 87.44 205 LEU A N 1
ATOM 1607 C CA . LEU A 1 205 ? 8.067 7.245 -23.399 1.00 87.44 205 LEU A CA 1
ATOM 1608 C C . LEU A 1 205 ? 7.432 6.200 -22.467 1.00 87.44 205 LEU A C 1
ATOM 1610 O O . LEU A 1 205 ? 6.660 6.557 -21.579 1.00 87.44 205 LEU A O 1
ATOM 1614 N N . ALA A 1 206 ? 7.764 4.918 -22.637 1.00 87.75 206 ALA A N 1
ATOM 1615 C CA . ALA A 1 206 ? 7.236 3.841 -21.803 1.00 87.75 206 ALA A CA 1
ATOM 1616 C C . ALA A 1 206 ? 7.555 4.020 -20.300 1.00 87.75 206 ALA A C 1
ATOM 1618 O O . ALA A 1 206 ? 6.609 4.051 -19.504 1.00 87.75 206 ALA A O 1
ATOM 1619 N N . PRO A 1 207 ? 8.826 4.180 -19.873 1.00 88.44 207 PRO A N 1
ATOM 1620 C CA . PRO A 1 207 ? 9.136 4.467 -18.474 1.00 88.44 207 PRO A CA 1
ATOM 1621 C C . PRO A 1 207 ? 8.577 5.828 -18.029 1.00 88.44 207 PRO A C 1
ATOM 1623 O O . PRO A 1 207 ? 8.025 5.911 -16.937 1.00 88.44 207 PRO A O 1
ATOM 1626 N N . ALA A 1 208 ? 8.586 6.866 -18.875 1.00 91.25 208 ALA A N 1
ATOM 1627 C CA . ALA A 1 208 ? 7.976 8.158 -18.533 1.00 91.25 208 ALA A CA 1
ATOM 1628 C C . ALA A 1 208 ? 6.494 8.018 -18.129 1.00 91.25 208 ALA A C 1
ATOM 1630 O O . ALA A 1 208 ? 6.082 8.505 -17.073 1.00 91.25 208 ALA A O 1
ATOM 1631 N N . LEU A 1 209 ? 5.707 7.297 -18.936 1.00 92.69 209 LEU A N 1
ATOM 1632 C CA . LEU A 1 209 ? 4.300 7.006 -18.656 1.00 92.69 209 LEU A CA 1
ATOM 1633 C C . LEU A 1 209 ? 4.147 6.265 -17.328 1.00 92.69 209 LEU A C 1
ATOM 1635 O O . LEU A 1 209 ? 3.364 6.687 -16.479 1.00 92.69 209 LEU A O 1
ATOM 1639 N N . MET A 1 210 ? 4.937 5.215 -17.096 1.00 92.31 210 MET A N 1
ATOM 1640 C CA . MET A 1 210 ? 4.830 4.440 -15.860 1.00 92.31 210 MET A CA 1
ATOM 1641 C C . MET A 1 210 ? 5.156 5.302 -14.642 1.00 92.31 210 MET A C 1
ATOM 1643 O O . MET A 1 210 ? 4.466 5.235 -13.626 1.00 92.31 210 MET A O 1
ATOM 1647 N N . GLY A 1 211 ? 6.180 6.149 -14.760 1.00 91.56 211 GLY A N 1
ATOM 1648 C CA . GLY A 1 211 ? 6.571 7.106 -13.738 1.00 91.56 211 GLY A CA 1
ATOM 1649 C C . GLY A 1 211 ? 5.452 8.078 -13.370 1.00 91.56 211 GLY A C 1
ATOM 1650 O O . GLY A 1 211 ? 5.220 8.304 -12.183 1.00 91.56 211 GLY A O 1
ATOM 1651 N N . VAL A 1 212 ? 4.713 8.608 -14.349 1.00 94.06 212 VAL A N 1
ATOM 1652 C CA . VAL A 1 212 ? 3.561 9.493 -14.095 1.00 94.06 212 VAL A CA 1
ATOM 1653 C C . VAL A 1 212 ? 2.475 8.772 -13.294 1.00 94.06 212 VAL A C 1
ATOM 1655 O O . VAL A 1 212 ? 2.026 9.292 -12.272 1.00 94.06 212 VAL A O 1
ATOM 1658 N N . PHE A 1 213 ? 2.096 7.556 -13.698 1.00 93.12 213 PHE A N 1
ATOM 1659 C CA . PHE A 1 213 ? 1.093 6.765 -12.975 1.00 93.12 213 PHE A CA 1
ATOM 1660 C C . PHE A 1 213 ? 1.555 6.402 -11.560 1.00 93.12 213 PHE A C 1
ATOM 1662 O O . PHE A 1 213 ? 0.774 6.505 -10.615 1.00 93.12 213 PHE A O 1
ATOM 1669 N N . PHE A 1 214 ? 2.824 6.023 -11.386 1.00 90.00 214 PHE A N 1
ATOM 1670 C CA . PHE A 1 214 ? 3.383 5.717 -10.068 1.00 90.00 214 PHE A CA 1
ATOM 1671 C C . PHE A 1 214 ? 3.425 6.957 -9.177 1.00 90.00 214 PHE A C 1
ATOM 1673 O O . PHE A 1 214 ? 3.049 6.882 -8.012 1.00 90.00 214 PHE A O 1
ATOM 1680 N N . SER A 1 215 ? 3.819 8.105 -9.726 1.00 90.31 215 SER A N 1
ATOM 1681 C CA . SER A 1 215 ? 3.870 9.372 -8.992 1.00 90.31 215 SER A CA 1
ATOM 1682 C C . SER A 1 215 ? 2.477 9.805 -8.544 1.00 90.31 215 SER A C 1
ATOM 1684 O O . SER A 1 215 ? 2.289 10.164 -7.384 1.00 90.31 215 SER A O 1
ATOM 1686 N N . TYR A 1 216 ? 1.485 9.697 -9.432 1.00 88.88 216 TYR A N 1
ATOM 1687 C CA . TYR A 1 216 ? 0.088 9.961 -9.099 1.00 88.88 216 TYR A CA 1
ATOM 1688 C C . TYR A 1 216 ? -0.429 9.007 -8.014 1.00 88.88 216 TYR A C 1
ATOM 1690 O O . TYR A 1 216 ? -1.018 9.458 -7.033 1.00 88.88 216 TYR A O 1
ATOM 1698 N N . ALA A 1 217 ? -0.151 7.704 -8.135 1.00 83.44 217 ALA A N 1
ATOM 1699 C CA . ALA A 1 217 ? -0.553 6.713 -7.140 1.00 83.44 217 ALA A CA 1
ATOM 1700 C C . ALA A 1 217 ? 0.080 6.978 -5.760 1.00 83.44 217 ALA A C 1
ATOM 1702 O O . ALA A 1 217 ? -0.608 6.919 -4.740 1.00 83.44 217 ALA A O 1
ATOM 1703 N N . VAL A 1 218 ? 1.374 7.316 -5.722 1.00 80.62 218 VAL A N 1
ATOM 1704 C CA . VAL A 1 218 ? 2.105 7.658 -4.491 1.00 80.62 218 VAL A CA 1
ATOM 1705 C C . VAL A 1 218 ? 1.560 8.934 -3.851 1.00 80.62 218 VAL A C 1
ATOM 1707 O O . VAL A 1 218 ? 1.334 8.952 -2.642 1.00 80.62 218 VAL A O 1
ATOM 1710 N N . TYR A 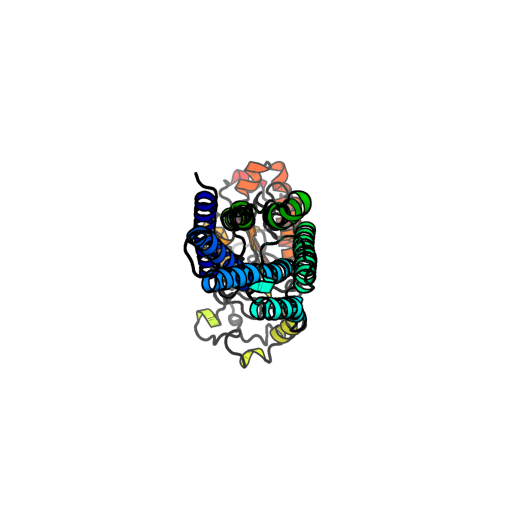1 219 ? 1.314 9.981 -4.641 1.00 80.06 219 TYR A N 1
ATOM 1711 C CA . TYR A 1 219 ? 0.830 11.268 -4.142 1.00 80.06 219 TYR A CA 1
ATOM 1712 C C . TYR A 1 219 ? -0.615 11.198 -3.629 1.00 80.06 219 TYR A C 1
ATOM 1714 O O . TYR A 1 219 ? -0.881 11.605 -2.501 1.00 80.06 219 TYR A O 1
ATOM 1722 N N . GLN A 1 220 ? -1.535 10.655 -4.432 1.00 74.06 220 GLN A N 1
ATOM 1723 C CA . GLN A 1 220 ? -2.972 10.675 -4.140 1.00 74.06 220 GLN A CA 1
ATOM 1724 C C . GLN A 1 220 ? -3.374 9.660 -3.066 1.00 74.06 220 GLN A C 1
ATOM 1726 O O . GLN A 1 220 ? -4.266 9.926 -2.265 1.00 74.06 220 GLN A O 1
ATOM 1731 N N . TYR A 1 221 ? -2.735 8.488 -3.056 1.00 67.12 221 TYR A N 1
ATOM 1732 C CA . TYR A 1 221 ? -3.160 7.370 -2.214 1.00 67.12 221 TYR A CA 1
ATOM 1733 C C . TYR A 1 221 ? -2.126 6.964 -1.161 1.00 67.12 221 TYR A C 1
ATOM 1735 O O . TYR A 1 221 ? -2.341 5.973 -0.467 1.00 67.12 221 TYR A O 1
ATOM 1743 N N . GLY A 1 222 ? -1.006 7.687 -1.033 1.00 62.91 222 GLY A N 1
ATOM 1744 C CA . GLY A 1 222 ? 0.020 7.382 -0.033 1.00 62.91 222 GLY A CA 1
ATOM 1745 C C . GLY A 1 222 ? 0.678 6.015 -0.235 1.00 62.91 222 GLY A C 1
ATOM 1746 O O . GLY A 1 222 ? 1.024 5.340 0.733 1.00 62.91 222 GLY A O 1
ATOM 1747 N N . LEU A 1 223 ? 0.828 5.587 -1.490 1.00 60.28 223 LEU A N 1
ATOM 1748 C CA . LEU A 1 223 ? 1.445 4.311 -1.848 1.00 60.28 223 LEU A CA 1
ATOM 1749 C C . LEU A 1 223 ? 2.859 4.201 -1.233 1.00 60.28 223 LEU A C 1
ATOM 1751 O O . LEU A 1 223 ? 3.603 5.182 -1.244 1.00 60.28 223 LEU A O 1
ATOM 1755 N N . PHE A 1 224 ? 3.221 3.028 -0.690 1.00 58.91 224 PHE A N 1
ATOM 1756 C CA . PHE A 1 224 ? 4.512 2.758 -0.000 1.00 58.91 224 PHE A CA 1
ATOM 1757 C C . PHE A 1 224 ? 4.707 3.466 1.338 1.00 58.91 224 PHE A C 1
ATOM 1759 O O . PHE A 1 224 ? 5.776 3.453 1.947 1.00 58.91 224 PHE A O 1
ATOM 1766 N N . VAL A 1 225 ? 3.636 4.076 1.816 1.00 48.38 225 VAL A N 1
ATOM 1767 C CA . VAL A 1 225 ? 3.540 4.660 3.135 1.00 48.38 225 VAL A CA 1
ATOM 1768 C C . VAL A 1 225 ? 2.405 3.912 3.789 1.00 48.38 225 VAL A C 1
ATOM 1770 O O . VAL A 1 225 ? 1.330 4.451 4.040 1.00 48.38 225 VAL A O 1
ATOM 1773 N N . THR A 1 226 ? 2.643 2.638 4.104 1.00 43.22 226 THR A N 1
ATOM 1774 C CA . THR A 1 226 ? 1.987 2.161 5.316 1.00 43.22 226 THR A CA 1
ATOM 1775 C C . THR A 1 226 ? 2.416 3.155 6.389 1.00 43.22 226 THR A C 1
ATOM 1777 O O . THR A 1 226 ? 3.629 3.405 6.461 1.00 43.22 226 THR A O 1
ATOM 1780 N N . PRO A 1 227 ? 1.504 3.785 7.157 1.00 35.97 227 PRO A N 1
ATOM 1781 C CA . PRO A 1 227 ? 1.945 4.482 8.351 1.00 35.97 227 PRO A CA 1
ATOM 1782 C C . PRO A 1 227 ? 2.858 3.482 9.041 1.00 35.97 227 PRO A C 1
ATOM 1784 O O . PRO A 1 227 ? 2.441 2.340 9.271 1.00 35.97 227 PRO A O 1
ATOM 1787 N N . VAL A 1 228 ? 4.135 3.853 9.211 1.00 31.31 228 VAL A N 1
ATOM 1788 C CA . VAL A 1 228 ? 5.040 3.104 10.079 1.00 31.31 228 VAL A CA 1
ATOM 1789 C C . VAL A 1 228 ? 4.160 2.809 11.278 1.00 31.31 228 VAL A C 1
ATOM 1791 O O . VAL A 1 228 ? 3.592 3.778 11.790 1.00 31.31 228 VAL A O 1
ATOM 1794 N N . PRO A 1 229 ? 3.884 1.538 11.638 1.00 35.19 229 PRO A N 1
ATOM 1795 C CA . PRO A 1 229 ? 3.200 1.307 12.890 1.00 35.19 229 PRO A CA 1
ATOM 1796 C C . PRO A 1 229 ? 4.103 2.018 13.880 1.00 35.19 229 PRO A C 1
ATOM 1798 O O . PRO A 1 229 ? 5.245 1.575 14.051 1.00 35.19 229 PRO A O 1
ATOM 1801 N N . GLU A 1 230 ? 3.659 3.192 14.362 1.00 32.53 230 GLU A N 1
ATOM 1802 C CA . GLU A 1 230 ? 4.367 4.000 15.347 1.00 32.53 230 GLU A CA 1
ATOM 1803 C C . GLU A 1 230 ? 4.923 2.987 16.301 1.00 32.53 230 GLU A C 1
ATOM 1805 O O . GLU A 1 230 ? 4.122 2.142 16.711 1.00 32.53 230 GLU A O 1
ATOM 1810 N N . ILE A 1 231 ? 6.253 2.978 16.500 1.00 36.84 231 ILE A N 1
ATOM 1811 C CA . ILE A 1 231 ? 6.951 1.958 17.286 1.00 36.84 231 ILE A CA 1
ATOM 1812 C C . ILE A 1 231 ? 6.061 1.689 18.474 1.00 36.84 231 ILE A C 1
ATOM 1814 O O . ILE A 1 231 ? 5.965 2.524 19.374 1.00 36.84 231 ILE A O 1
ATOM 1818 N N . SER A 1 232 ? 5.307 0.593 18.380 1.00 41.50 232 SER A N 1
ATOM 1819 C CA . SER A 1 232 ? 4.170 0.475 19.257 1.00 41.50 232 SER A CA 1
ATOM 1820 C C . SER A 1 232 ? 4.854 0.166 20.557 1.00 41.50 232 SER A C 1
ATOM 1822 O O . SER A 1 232 ? 5.545 -0.849 20.683 1.00 41.50 232 SER A O 1
ATOM 1824 N N . VAL A 1 233 ? 4.797 1.095 21.505 1.00 46.34 233 VAL A N 1
ATOM 1825 C CA . VAL A 1 233 ? 5.265 0.827 22.855 1.00 46.34 233 VAL A CA 1
ATOM 1826 C C . VAL A 1 233 ? 4.179 -0.067 23.460 1.00 46.34 233 VAL A C 1
ATOM 1828 O O . VAL A 1 233 ? 3.453 0.297 24.373 1.00 46.34 233 VAL A O 1
ATOM 1831 N N . THR A 1 234 ? 3.975 -1.229 22.842 1.00 53.19 234 THR A N 1
ATOM 1832 C CA . THR A 1 234 ? 3.092 -2.284 23.282 1.00 53.19 234 THR A CA 1
ATOM 1833 C C . THR A 1 234 ? 3.915 -3.140 24.211 1.00 53.19 234 THR A C 1
ATOM 1835 O O . THR A 1 234 ? 5.038 -3.566 23.915 1.00 53.19 234 THR A O 1
ATOM 1838 N N . SER A 1 235 ? 3.343 -3.394 25.374 1.00 60.22 235 SER A N 1
ATOM 1839 C CA . SER A 1 235 ? 3.768 -4.522 26.176 1.00 60.22 235 SER A CA 1
ATOM 1840 C C . SER A 1 235 ? 3.331 -5.814 25.477 1.00 60.22 235 SER A C 1
ATOM 1842 O O . SER A 1 235 ? 2.288 -5.856 24.818 1.00 60.22 235 SER A O 1
ATOM 1844 N N . PHE A 1 236 ? 4.076 -6.909 25.657 1.00 59.59 236 PHE A N 1
ATOM 1845 C CA . PHE A 1 236 ? 3.618 -8.221 25.179 1.00 59.59 236 PHE A CA 1
ATOM 1846 C C . PHE A 1 236 ? 2.262 -8.616 25.778 1.00 59.59 236 PHE A C 1
ATOM 1848 O O . PHE A 1 236 ? 1.533 -9.380 25.158 1.00 59.59 236 PHE A O 1
ATOM 1855 N N . CYS A 1 237 ? 1.894 -8.069 26.943 1.00 59.22 237 CYS A N 1
ATOM 1856 C CA . CYS A 1 237 ? 0.600 -8.304 27.578 1.00 59.22 237 CYS A CA 1
ATOM 1857 C C . CYS A 1 237 ? -0.553 -7.463 27.003 1.00 59.22 237 CYS A C 1
ATOM 1859 O O . CYS A 1 237 ? -1.683 -7.620 27.460 1.00 59.22 237 CYS A O 1
ATOM 1861 N N . GLY A 1 238 ? -0.311 -6.600 26.008 1.00 55.72 238 GLY A N 1
ATOM 1862 C CA . GLY A 1 238 ? -1.353 -5.813 25.340 1.00 55.72 238 GLY A CA 1
ATOM 1863 C C . GLY A 1 238 ? -1.905 -4.652 26.172 1.00 55.72 238 GLY A C 1
ATOM 1864 O O . GLY A 1 238 ? -3.001 -4.178 25.885 1.00 55.72 238 GLY A O 1
ATOM 1865 N N . ILE A 1 239 ? -1.198 -4.245 27.231 1.00 59.69 239 ILE A N 1
ATOM 1866 C CA . ILE A 1 239 ? -1.397 -2.957 27.906 1.00 59.69 239 ILE A CA 1
ATOM 1867 C C . ILE A 1 239 ? -0.545 -1.917 27.171 1.00 59.69 239 ILE A C 1
ATOM 1869 O O . ILE A 1 239 ? 0.616 -2.180 26.839 1.00 59.69 239 ILE A O 1
ATOM 1873 N N . ASP A 1 240 ? -1.106 -0.741 26.918 1.00 59.72 240 ASP A N 1
ATOM 1874 C CA . ASP A 1 240 ? -0.352 0.380 26.365 1.00 59.72 240 ASP A CA 1
ATOM 1875 C C . ASP A 1 240 ? 0.756 0.788 27.345 1.00 59.72 240 ASP A C 1
ATOM 1877 O O . ASP A 1 240 ? 0.467 1.087 28.507 1.00 59.72 240 ASP A O 1
ATOM 1881 N N . CYS A 1 241 ? 2.027 0.772 26.928 1.00 64.00 241 CYS A N 1
ATOM 1882 C CA . CYS A 1 241 ? 3.113 1.117 27.846 1.00 64.00 241 CYS A CA 1
ATOM 1883 C C . CYS A 1 241 ? 2.965 2.548 28.367 1.00 64.00 241 CYS A C 1
ATOM 1885 O O . CYS A 1 241 ? 3.311 2.786 29.515 1.00 64.00 241 CYS A O 1
ATOM 1887 N N . THR A 1 242 ? 2.376 3.470 27.598 1.00 59.47 242 THR A N 1
ATOM 1888 C CA . THR A 1 242 ? 2.111 4.845 28.061 1.00 59.47 242 THR A CA 1
ATOM 1889 C C . THR A 1 242 ? 1.123 4.911 29.229 1.00 59.47 242 THR A C 1
ATOM 1891 O O . THR A 1 242 ? 1.133 5.878 29.984 1.00 59.47 242 THR A O 1
ATOM 1894 N N . LEU A 1 243 ? 0.302 3.875 29.420 1.00 59.81 243 LEU A N 1
ATOM 1895 C CA . LEU A 1 243 ? -0.679 3.770 30.503 1.00 59.81 243 LEU A CA 1
ATOM 1896 C C . LEU A 1 243 ? -0.233 2.802 31.613 1.00 59.81 243 LEU A C 1
ATOM 1898 O O . LEU A 1 243 ? -0.888 2.696 32.650 1.00 59.81 243 LEU A O 1
ATOM 1902 N N . CYS A 1 244 ? 0.877 2.087 31.416 1.00 64.81 244 CYS A N 1
ATOM 1903 C CA . CYS A 1 244 ? 1.410 1.129 32.377 1.00 64.81 244 CYS A CA 1
ATOM 1904 C C . CYS A 1 244 ? 2.066 1.845 33.569 1.00 64.81 244 CYS A C 1
ATOM 1906 O O . CYS A 1 244 ? 2.999 2.628 33.394 1.00 64.81 244 CYS A O 1
ATOM 1908 N N . GLN A 1 245 ? 1.633 1.531 34.795 1.00 63.75 245 GLN A N 1
ATOM 1909 C CA . GLN A 1 245 ? 2.139 2.167 36.022 1.00 63.75 245 GLN A CA 1
ATOM 1910 C C . GLN A 1 245 ? 3.643 1.961 36.238 1.00 63.75 245 GLN A C 1
ATOM 1912 O O . GLN A 1 245 ? 4.330 2.880 36.675 1.00 63.75 245 GLN A O 1
ATOM 1917 N N . GLU A 1 246 ? 4.204 0.806 35.878 1.00 62.53 246 GLU A N 1
ATOM 1918 C CA . GLU A 1 246 ? 5.655 0.598 35.977 1.00 62.53 246 GLU A CA 1
ATOM 1919 C C . GLU A 1 246 ? 6.440 1.439 34.967 1.00 62.53 246 GLU A C 1
ATOM 1921 O O . GLU A 1 246 ? 7.529 1.928 35.271 1.00 62.53 246 GLU A O 1
ATOM 1926 N N . TYR A 1 247 ? 5.898 1.610 33.755 1.00 63.75 247 TYR A N 1
ATOM 1927 C CA . TYR A 1 247 ? 6.506 2.455 32.726 1.00 63.75 247 TYR A CA 1
ATOM 1928 C C . TYR A 1 247 ? 6.463 3.923 33.141 1.00 63.75 247 TYR A C 1
ATOM 1930 O O . TYR A 1 247 ? 7.491 4.597 33.136 1.00 63.75 247 TYR A O 1
ATOM 1938 N N . LEU A 1 248 ? 5.297 4.385 33.594 1.00 60.78 248 LEU A N 1
ATOM 1939 C CA . LEU A 1 248 ? 5.095 5.745 34.085 1.00 60.78 248 LEU A CA 1
ATOM 1940 C C . LEU A 1 248 ? 5.939 6.055 35.325 1.00 60.78 248 LEU A C 1
ATOM 1942 O O . LEU A 1 248 ? 6.512 7.137 35.424 1.00 60.78 248 LEU A O 1
ATOM 1946 N N . SER A 1 249 ? 6.071 5.102 36.248 1.00 62.72 249 SER A N 1
ATOM 1947 C CA . SER A 1 249 ? 6.889 5.263 37.454 1.00 62.72 249 SER A CA 1
ATOM 1948 C C . SER A 1 249 ? 8.392 5.098 37.206 1.00 62.72 249 SER A C 1
ATOM 1950 O O . SER A 1 249 ? 9.161 5.183 38.157 1.00 62.72 249 SER A O 1
ATOM 1952 N N . LYS A 1 250 ? 8.832 4.882 35.955 1.00 60.53 250 LYS A N 1
ATOM 1953 C CA . LYS A 1 250 ? 10.243 4.680 35.566 1.00 60.53 250 LYS A CA 1
ATOM 1954 C C . LYS A 1 250 ? 10.936 3.485 36.241 1.00 60.53 250 LYS A C 1
ATOM 1956 O O . LYS A 1 250 ? 12.158 3.383 36.190 1.00 60.53 250 LYS A O 1
ATOM 1961 N N . HIS A 1 251 ? 10.172 2.558 36.815 1.00 60.69 251 HIS A N 1
ATOM 1962 C CA . HIS A 1 251 ? 10.678 1.282 37.338 1.00 60.69 251 HIS A CA 1
ATOM 1963 C C . HIS A 1 251 ? 10.657 0.172 36.268 1.00 60.69 251 HIS A C 1
ATOM 1965 O O . HIS A 1 251 ? 11.192 -0.917 36.471 1.00 60.69 251 HIS A O 1
ATOM 1971 N N . CYS A 1 252 ? 10.059 0.442 35.104 1.00 57.75 252 CYS A N 1
ATOM 1972 C CA . CYS A 1 252 ? 10.007 -0.480 33.977 1.00 57.75 252 CYS A CA 1
ATOM 1973 C C . CYS A 1 252 ? 11.326 -0.519 33.199 1.00 57.75 252 CYS A C 1
ATOM 1975 O O . CYS A 1 252 ? 11.822 0.495 32.717 1.00 57.75 252 CYS A O 1
ATOM 1977 N N . TYR A 1 253 ? 11.818 -1.734 32.959 1.00 55.91 253 TYR A N 1
ATOM 1978 C CA . TYR A 1 253 ? 12.986 -2.001 32.111 1.00 55.91 253 TYR A CA 1
ATOM 1979 C C . TYR A 1 253 ? 12.616 -2.426 30.673 1.00 55.91 253 TYR A C 1
ATOM 1981 O O . TYR A 1 253 ? 13.479 -2.879 29.928 1.00 55.91 253 TYR A O 1
ATOM 1989 N N . GLY A 1 254 ? 11.335 -2.324 30.291 1.00 57.03 254 GLY A N 1
ATOM 1990 C CA . GLY A 1 254 ? 10.820 -2.608 28.948 1.00 57.03 254 GLY A CA 1
ATOM 1991 C C . GLY A 1 254 ? 10.833 -4.092 28.557 1.00 57.03 254 GLY A C 1
ATOM 1992 O O . GLY A 1 254 ? 11.843 -4.617 28.097 1.00 57.03 254 GLY A O 1
ATOM 1993 N N . CYS A 1 255 ? 9.683 -4.775 28.633 1.00 58.44 255 CYS A N 1
ATOM 1994 C CA . CYS A 1 255 ? 9.584 -6.189 28.234 1.00 58.44 255 CYS A CA 1
ATOM 1995 C C . CYS A 1 255 ? 9.901 -6.436 26.750 1.00 58.44 255 CYS A C 1
ATOM 1997 O O . CYS A 1 255 ? 10.372 -7.510 26.418 1.00 58.44 255 CYS A O 1
ATOM 1999 N N . ARG A 1 256 ? 9.690 -5.455 25.865 1.00 54.22 256 ARG A N 1
ATOM 2000 C CA . ARG A 1 256 ? 10.005 -5.549 24.429 1.00 54.22 256 ARG A CA 1
ATOM 2001 C C . ARG A 1 256 ? 11.459 -5.182 24.098 1.00 54.22 256 ARG A C 1
ATOM 2003 O O . ARG A 1 256 ? 11.971 -5.611 23.070 1.00 54.22 256 ARG A O 1
ATOM 2010 N N . PHE A 1 257 ? 12.120 -4.423 24.974 1.00 53.75 257 PHE A N 1
ATOM 2011 C CA . PHE A 1 257 ? 13.477 -3.898 24.769 1.00 53.75 257 PHE A CA 1
ATOM 2012 C C . PHE A 1 257 ? 14.562 -4.726 25.469 1.00 53.75 257 PHE A C 1
ATOM 2014 O O . PHE A 1 257 ? 15.740 -4.564 25.165 1.00 53.75 257 PHE A O 1
ATOM 2021 N N . ASN A 1 258 ? 14.181 -5.646 26.361 1.00 58.94 258 ASN A N 1
ATOM 2022 C CA . ASN A 1 258 ? 15.109 -6.549 27.032 1.00 58.94 258 ASN A CA 1
ATOM 2023 C C . ASN A 1 258 ? 14.829 -8.017 26.662 1.00 58.94 258 ASN A C 1
ATOM 2025 O O . ASN A 1 258 ? 13.895 -8.637 27.176 1.00 58.94 258 ASN A O 1
ATOM 2029 N N . ALA A 1 259 ? 15.681 -8.561 25.782 1.00 54.88 259 ALA A N 1
ATOM 2030 C CA . ALA A 1 259 ? 15.605 -9.914 25.224 1.00 54.88 259 ALA A CA 1
ATOM 2031 C C . ALA A 1 259 ? 15.573 -11.047 26.259 1.00 54.88 259 ALA A C 1
ATOM 2033 O O . ALA A 1 259 ? 15.112 -12.146 25.955 1.00 54.88 259 ALA A O 1
ATOM 2034 N N . GLU A 1 260 ? 16.068 -10.807 27.471 1.00 58.34 260 GLU A N 1
ATOM 2035 C CA . GLU A 1 260 ? 16.225 -11.844 28.487 1.00 58.34 260 GLU A CA 1
ATOM 2036 C C . GLU A 1 260 ? 14.992 -11.987 29.382 1.00 58.34 260 GLU A C 1
ATOM 2038 O O . GLU A 1 260 ? 14.671 -13.097 29.801 1.00 58.34 260 GLU A O 1
ATOM 2043 N N . LYS A 1 261 ? 14.234 -10.904 29.609 1.00 57.09 261 LYS A N 1
ATOM 2044 C CA . LYS A 1 261 ? 13.082 -10.910 30.529 1.00 57.09 261 LYS A CA 1
ATOM 2045 C C . LYS A 1 261 ? 11.833 -11.599 29.971 1.00 57.09 261 LYS A C 1
ATOM 2047 O O . LYS A 1 261 ? 11.087 -12.212 30.730 1.00 57.09 261 LYS A O 1
ATOM 2052 N N . TYR A 1 262 ? 11.580 -11.532 28.663 1.00 58.59 262 TYR A N 1
ATOM 2053 C CA . TYR A 1 262 ? 10.356 -12.102 28.078 1.00 58.59 262 TYR A CA 1
ATOM 2054 C C . TYR A 1 262 ? 10.459 -13.591 27.725 1.00 58.59 262 TYR A C 1
ATOM 2056 O O . TYR A 1 262 ? 9.443 -14.195 27.381 1.00 58.59 262 TYR A O 1
ATOM 2064 N N . LYS A 1 263 ? 11.650 -14.203 27.815 1.00 59.25 263 LYS A N 1
ATOM 2065 C CA . LYS A 1 263 ? 11.856 -15.625 27.476 1.00 59.25 263 LYS A CA 1
ATOM 2066 C C . LYS A 1 263 ? 10.966 -16.565 28.297 1.00 59.25 263 LYS A C 1
ATOM 2068 O O . LYS A 1 263 ? 10.546 -17.592 27.779 1.00 59.25 263 LYS A O 1
ATOM 2073 N N . ASN A 1 264 ? 10.609 -16.159 29.517 1.00 62.84 264 ASN A N 1
ATOM 2074 C CA . ASN A 1 264 ? 9.740 -16.916 30.422 1.00 62.84 264 ASN A CA 1
ATOM 2075 C C . ASN A 1 264 ? 8.286 -16.405 30.438 1.00 62.84 264 ASN A C 1
ATOM 2077 O O . ASN A 1 264 ? 7.479 -16.842 31.252 1.00 62.84 264 ASN A O 1
ATOM 2081 N N . CYS A 1 265 ? 7.926 -15.457 29.566 1.00 66.06 265 CYS A N 1
ATOM 2082 C CA . CYS A 1 265 ? 6.575 -14.910 29.514 1.00 66.06 265 CYS A CA 1
ATOM 2083 C C . CYS A 1 265 ? 5.643 -15.840 28.721 1.00 66.06 265 CYS A C 1
ATOM 2085 O O . CYS A 1 265 ? 5.792 -16.005 27.508 1.00 66.06 265 CYS A O 1
ATOM 2087 N N . GLY A 1 266 ? 4.619 -16.385 29.386 1.00 67.44 266 GLY A N 1
ATOM 2088 C CA . GLY A 1 266 ? 3.615 -17.245 28.748 1.00 67.44 266 GLY A CA 1
ATOM 2089 C C . GLY A 1 266 ? 2.814 -16.558 27.631 1.00 67.44 266 GLY A C 1
ATOM 2090 O O . GLY A 1 266 ? 2.420 -17.218 26.666 1.00 67.44 266 GLY A O 1
ATOM 2091 N N . ILE A 1 267 ? 2.621 -15.232 27.712 1.00 72.25 267 ILE A N 1
ATOM 2092 C CA . ILE A 1 267 ? 1.974 -14.448 26.645 1.00 72.25 267 ILE A CA 1
ATOM 2093 C C . ILE A 1 267 ? 2.891 -14.350 25.426 1.00 72.25 267 ILE A C 1
ATOM 2095 O O . ILE A 1 267 ? 2.450 -14.626 24.315 1.00 72.25 267 ILE A O 1
ATOM 2099 N N . TYR A 1 268 ? 4.172 -14.027 25.625 1.00 71.31 268 TYR A N 1
ATOM 2100 C CA . TYR A 1 268 ? 5.147 -13.961 24.535 1.00 71.31 268 TYR A CA 1
ATOM 2101 C C . TYR A 1 268 ? 5.285 -15.304 23.813 1.00 71.31 268 TYR A C 1
ATOM 2103 O O . TYR A 1 268 ? 5.217 -15.349 22.586 1.00 71.31 268 TYR A O 1
ATOM 2111 N N . ALA A 1 269 ? 5.425 -16.399 24.567 1.00 70.75 269 ALA A N 1
ATOM 2112 C CA . ALA A 1 269 ? 5.515 -17.740 23.998 1.00 70.75 269 ALA A CA 1
ATOM 2113 C C . ALA A 1 269 ? 4.288 -18.065 23.127 1.00 70.75 269 ALA A C 1
ATOM 2115 O O . ALA A 1 269 ? 4.441 -18.519 21.997 1.00 70.75 269 ALA A O 1
ATOM 2116 N N . CYS A 1 270 ? 3.086 -17.736 23.614 1.00 74.69 270 CYS A N 1
ATOM 2117 C CA . CYS A 1 270 ? 1.835 -17.906 22.873 1.00 74.69 270 CYS A CA 1
ATOM 2118 C C . CYS A 1 270 ? 1.789 -17.070 21.583 1.00 74.69 270 CYS A C 1
ATOM 2120 O O . CYS A 1 270 ? 1.422 -17.574 20.526 1.00 74.69 270 CYS A O 1
ATOM 2122 N N . LEU A 1 271 ? 2.163 -15.790 21.651 1.00 67.56 271 LEU A N 1
ATOM 2123 C CA . LEU A 1 271 ? 2.151 -14.899 20.488 1.00 67.56 271 LEU A CA 1
ATOM 2124 C C . LEU A 1 271 ? 3.154 -15.348 19.426 1.00 67.56 271 LEU A C 1
ATOM 2126 O O . LEU A 1 271 ? 2.811 -15.390 18.247 1.00 67.56 271 LEU A O 1
ATOM 2130 N N . LYS A 1 272 ? 4.356 -15.753 19.852 1.00 71.44 272 LYS A N 1
ATOM 2131 C CA . LYS A 1 272 ? 5.391 -16.304 18.975 1.00 71.44 272 LYS A CA 1
ATOM 2132 C C . LYS A 1 272 ? 4.920 -17.582 18.283 1.00 71.44 272 LYS A C 1
ATOM 2134 O O . LYS A 1 272 ? 5.109 -17.712 17.079 1.00 71.44 272 LYS A O 1
ATOM 2139 N N . GLU A 1 273 ? 4.289 -18.493 19.022 1.00 72.38 273 GLU A N 1
ATOM 2140 C CA . GLU A 1 273 ? 3.698 -19.726 18.486 1.00 72.38 273 GLU A CA 1
ATOM 2141 C C . GLU A 1 273 ? 2.607 -19.428 17.447 1.00 72.38 273 GLU A C 1
ATOM 2143 O O . GLU A 1 273 ? 2.576 -20.034 16.378 1.00 72.38 273 GLU A O 1
ATOM 2148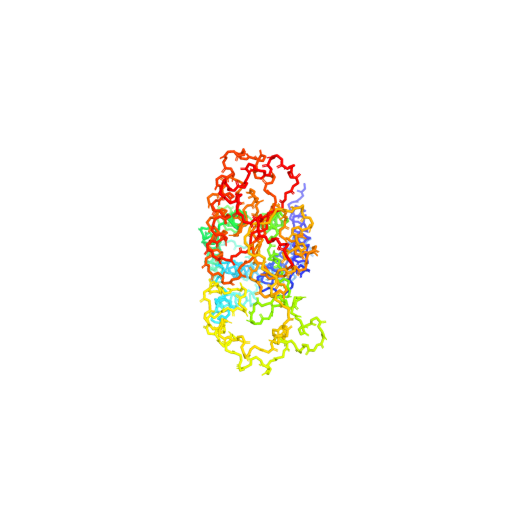 N N . LYS A 1 274 ? 1.754 -18.436 17.719 1.00 66.19 274 LYS A N 1
ATOM 2149 C CA . LYS A 1 274 ? 0.665 -18.024 16.824 1.00 66.19 274 LYS A CA 1
ATOM 2150 C C . LYS A 1 274 ? 1.086 -17.064 15.702 1.00 66.19 274 LYS A C 1
ATOM 2152 O O . LYS A 1 274 ? 0.260 -16.712 14.866 1.00 66.19 274 LYS A O 1
ATOM 2157 N N . GLY A 1 275 ? 2.349 -16.638 15.666 1.00 60.56 275 GLY A N 1
ATOM 2158 C CA . GLY A 1 275 ? 2.872 -15.714 14.657 1.00 60.56 275 GLY A CA 1
ATOM 2159 C C . GLY A 1 275 ? 2.385 -14.262 14.784 1.00 60.56 275 GLY A C 1
ATOM 2160 O O . GLY A 1 275 ? 2.470 -13.514 13.811 1.00 60.56 275 GLY A O 1
ATOM 2161 N N . TYR A 1 276 ? 1.890 -13.850 15.954 1.00 60.16 276 TYR A N 1
ATOM 2162 C CA . TYR A 1 276 ? 1.481 -12.468 16.232 1.00 60.16 276 TYR A CA 1
ATOM 2163 C C . TYR A 1 276 ? 2.643 -11.655 16.826 1.00 60.16 276 TYR A C 1
ATOM 2165 O O . TYR A 1 276 ? 3.473 -12.194 17.560 1.00 60.16 276 TYR A O 1
ATOM 2173 N N . ARG A 1 277 ? 2.716 -10.347 16.522 1.00 53.50 277 ARG A N 1
ATOM 2174 C CA . ARG A 1 277 ? 3.799 -9.477 17.033 1.00 53.50 277 ARG A CA 1
ATOM 2175 C C . ARG A 1 277 ? 3.590 -9.099 18.498 1.00 53.50 277 ARG A C 1
ATOM 2177 O O . ARG A 1 277 ? 4.537 -9.123 19.278 1.00 53.50 277 ARG A O 1
ATOM 2184 N N . ASP A 1 278 ? 2.359 -8.768 18.865 1.00 60.28 278 ASP A N 1
ATOM 2185 C CA . ASP A 1 278 ? 1.940 -8.469 20.229 1.00 60.28 278 ASP A CA 1
ATOM 2186 C C . ASP A 1 278 ? 0.473 -8.880 20.439 1.00 60.28 278 ASP A C 1
ATOM 2188 O O . ASP A 1 278 ? -0.196 -9.365 19.523 1.00 60.28 278 ASP A O 1
ATOM 2192 N N . CYS A 1 279 ? -0.032 -8.733 21.666 1.00 62.25 279 CYS A N 1
ATOM 2193 C CA . CYS A 1 279 ? -1.433 -9.022 21.947 1.00 62.25 279 CYS A CA 1
ATOM 2194 C C . CYS A 1 279 ? -2.395 -8.112 21.173 1.00 62.25 279 CYS A C 1
ATOM 2196 O O . CYS A 1 279 ? -3.485 -8.578 20.871 1.00 62.25 279 CYS A O 1
ATOM 2198 N N . GLY A 1 280 ? -2.016 -6.875 20.834 1.00 54.25 280 GLY A N 1
ATOM 2199 C CA . GLY A 1 280 ? -2.853 -5.961 20.049 1.00 54.25 280 GLY A CA 1
ATOM 2200 C C . GLY A 1 280 ? -3.098 -6.461 18.624 1.00 54.25 280 GLY A C 1
ATOM 2201 O O . GLY A 1 280 ? -4.194 -6.297 18.099 1.00 54.25 280 GLY A O 1
ATOM 2202 N N . ASP A 1 281 ? -2.121 -7.163 18.050 1.00 53.12 281 ASP A N 1
ATOM 2203 C CA . ASP A 1 281 ? -2.243 -7.841 16.755 1.00 53.12 281 ASP A CA 1
ATOM 2204 C C . ASP A 1 281 ? -2.976 -9.199 16.829 1.00 53.12 281 ASP A C 1
ATOM 2206 O O . ASP A 1 281 ? -3.234 -9.823 15.798 1.00 53.12 281 ASP A O 1
ATOM 2210 N N . CYS A 1 282 ? -3.291 -9.705 18.026 1.00 57.66 282 CYS A N 1
ATOM 2211 C CA . CYS A 1 282 ? -3.908 -11.018 18.196 1.00 57.66 282 CYS A CA 1
ATOM 2212 C C . CYS A 1 282 ? -5.426 -10.959 17.973 1.00 57.66 282 CYS A C 1
ATOM 2214 O O . CYS A 1 282 ? -6.174 -10.400 18.772 1.00 57.66 282 CYS A O 1
ATOM 2216 N N . ASN A 1 283 ? -5.911 -11.656 16.944 1.00 50.38 283 ASN A N 1
ATOM 2217 C CA . ASN A 1 283 ? -7.344 -11.718 16.616 1.00 50.38 283 ASN A CA 1
ATOM 2218 C C . ASN A 1 283 ? -8.202 -12.415 17.692 1.00 50.38 283 ASN A C 1
ATOM 2220 O O . ASN A 1 283 ? -9.423 -12.263 17.726 1.00 50.38 283 ASN A O 1
ATOM 2224 N N . GLU A 1 284 ? -7.566 -13.179 18.580 1.00 60.09 284 GLU A N 1
ATOM 2225 C CA . GLU A 1 284 ? -8.204 -13.900 19.685 1.00 60.09 284 GLU A CA 1
ATOM 2226 C C . GLU A 1 284 ? -8.015 -13.197 21.038 1.00 60.09 284 GLU A C 1
ATOM 2228 O O . GLU A 1 284 ? -8.415 -13.732 22.072 1.00 60.09 284 GLU A O 1
ATOM 2233 N N . ILE A 1 285 ? -7.409 -12.000 21.056 1.00 56.69 285 ILE A N 1
ATOM 2234 C CA . ILE A 1 285 ? -7.073 -11.264 22.285 1.00 56.69 285 ILE A CA 1
ATOM 2235 C C . ILE A 1 285 ? -8.272 -11.135 23.227 1.00 56.69 285 ILE A C 1
ATOM 2237 O O . ILE A 1 285 ? -8.129 -11.275 24.440 1.00 56.69 285 ILE A O 1
ATOM 2241 N N . ALA A 1 286 ? -9.454 -10.923 22.652 1.00 47.50 286 ALA A N 1
ATOM 2242 C CA . ALA A 1 286 ? -10.677 -10.665 23.383 1.00 47.50 286 ALA A CA 1
ATOM 2243 C C . ALA A 1 286 ? -11.192 -11.900 24.143 1.00 47.50 286 ALA A C 1
ATOM 2245 O O . ALA A 1 286 ? -11.965 -11.731 25.063 1.00 47.50 286 ALA A O 1
ATOM 2246 N N . ALA A 1 287 ? -10.755 -13.121 23.812 1.00 53.88 287 ALA A N 1
ATOM 2247 C CA . ALA A 1 287 ? -11.144 -14.358 24.505 1.00 53.88 287 ALA A CA 1
ATOM 2248 C C . ALA A 1 287 ? -9.942 -15.078 25.157 1.00 53.88 287 ALA A C 1
ATOM 2250 O O . ALA A 1 287 ? -9.986 -16.277 25.434 1.00 53.88 287 ALA A O 1
ATOM 2251 N N . CYS A 1 288 ? -8.825 -14.373 25.363 1.00 61.75 288 CYS A N 1
ATOM 2252 C CA . CYS A 1 288 ? -7.556 -14.990 25.736 1.00 61.75 288 CYS A CA 1
ATOM 2253 C C . CYS A 1 288 ? -7.488 -15.376 27.227 1.00 61.75 288 CYS A C 1
ATOM 2255 O O . CYS A 1 288 ? -7.189 -14.544 28.085 1.00 61.75 288 CYS A O 1
ATOM 2257 N N . LEU A 1 289 ? -7.654 -16.671 27.524 1.00 64.69 289 LEU A N 1
ATOM 2258 C CA . LEU A 1 289 ? -7.502 -17.228 28.878 1.00 64.69 289 LEU A CA 1
ATOM 2259 C C . LEU A 1 289 ? -6.077 -17.055 29.432 1.00 64.69 289 LEU A C 1
ATOM 2261 O O . LEU A 1 289 ? -5.909 -16.679 30.585 1.00 64.69 289 LEU A O 1
ATOM 2265 N N . LYS A 1 290 ? -5.042 -17.197 28.587 1.00 66.56 290 LYS A N 1
ATOM 2266 C CA . LYS A 1 290 ? -3.643 -16.968 28.999 1.00 66.56 290 LYS A CA 1
ATOM 2267 C C . LYS A 1 290 ? -3.408 -15.540 29.499 1.00 66.56 290 LYS A C 1
ATOM 2269 O O . LYS A 1 290 ? -2.597 -15.341 30.390 1.00 66.56 290 LYS A O 1
ATOM 2274 N N . ARG A 1 291 ? -4.098 -14.537 28.943 1.00 61.38 291 ARG A N 1
ATOM 2275 C CA . ARG A 1 291 ? -4.012 -13.150 29.429 1.00 61.38 291 ARG A CA 1
ATOM 2276 C C . ARG A 1 291 ? -4.777 -12.979 30.743 1.00 61.38 291 ARG A C 1
ATOM 2278 O O . ARG A 1 291 ? -4.306 -12.261 31.618 1.00 61.38 291 ARG A O 1
ATOM 2285 N N . LYS A 1 292 ? -5.923 -13.653 30.868 1.00 57.88 292 LYS A N 1
ATOM 2286 C CA . LYS A 1 292 ? -6.795 -13.633 32.049 1.00 57.88 292 LYS A CA 1
ATOM 2287 C C . LYS A 1 292 ? -6.119 -14.231 33.293 1.00 57.88 292 LYS A C 1
ATOM 2289 O O . LYS A 1 292 ? -6.218 -13.639 34.362 1.00 57.88 292 LYS A O 1
ATOM 2294 N N . ASP A 1 293 ? -5.368 -15.320 33.132 1.00 57.16 293 ASP A N 1
ATOM 2295 C CA . ASP A 1 293 ? -4.709 -16.041 34.236 1.00 57.16 293 ASP A CA 1
ATOM 2296 C C . ASP A 1 293 ? -3.379 -15.413 34.704 1.00 57.16 293 ASP A C 1
ATOM 2298 O O . ASP A 1 293 ? -2.873 -15.732 35.777 1.00 57.16 293 ASP A O 1
ATOM 2302 N N . ILE A 1 294 ? -2.790 -14.494 33.929 1.00 55.28 294 ILE A N 1
ATOM 2303 C CA . ILE A 1 294 ? -1.465 -13.903 34.215 1.00 55.28 294 ILE A CA 1
ATOM 2304 C C . ILE A 1 294 ? -1.535 -12.709 35.185 1.00 55.28 294 ILE A C 1
ATOM 2306 O O . ILE A 1 294 ? -0.513 -12.097 35.488 1.00 55.28 294 ILE A O 1
ATOM 2310 N N . SER A 1 295 ? -2.696 -12.418 35.777 1.00 47.22 295 SER A N 1
ATOM 2311 C CA . SER A 1 295 ? -2.848 -11.385 36.816 1.00 47.22 295 SER A CA 1
ATOM 2312 C C . SER A 1 295 ? -1.872 -11.535 37.999 1.00 47.22 295 SER A C 1
ATOM 2314 O O . SER A 1 295 ? -1.513 -10.527 38.598 1.00 47.22 295 SER A O 1
ATOM 2316 N N . GLY A 1 296 ? -1.379 -12.748 38.291 1.00 43.78 296 GLY A N 1
ATOM 2317 C CA . GLY A 1 296 ? -0.367 -13.003 39.333 1.00 43.78 296 GLY A CA 1
ATOM 2318 C C . GLY A 1 296 ? 1.091 -13.132 38.859 1.00 43.78 296 GLY A C 1
ATOM 2319 O O . GLY A 1 296 ? 2.001 -13.108 39.682 1.00 43.78 296 GLY A O 1
ATOM 2320 N N . HIS A 1 297 ? 1.339 -13.273 37.552 1.00 44.06 297 HIS A N 1
ATOM 2321 C CA . HIS A 1 297 ? 2.680 -13.518 36.983 1.00 44.06 297 HIS A CA 1
ATOM 2322 C C . HIS A 1 297 ? 3.094 -12.486 35.929 1.00 44.06 297 HIS A C 1
ATOM 2324 O O . HIS A 1 297 ? 4.133 -12.624 35.277 1.00 44.06 297 HIS A O 1
ATOM 2330 N N . CYS A 1 298 ? 2.274 -11.456 35.718 1.00 50.44 298 CYS A N 1
ATOM 2331 C CA . CYS A 1 298 ? 2.661 -10.330 34.896 1.00 50.44 298 CYS A CA 1
ATOM 2332 C C . CYS A 1 298 ? 3.779 -9.573 35.611 1.00 50.44 298 CYS A C 1
ATOM 2334 O O . CYS A 1 298 ? 3.667 -9.265 36.792 1.00 50.44 298 CYS A O 1
ATOM 2336 N N . PHE A 1 299 ? 4.834 -9.224 34.874 1.00 50.41 299 PHE A N 1
ATOM 2337 C CA . PHE A 1 299 ? 5.860 -8.313 35.380 1.00 50.41 299 PHE A CA 1
ATOM 2338 C C . PHE A 1 299 ? 5.297 -6.940 35.730 1.00 50.41 299 PHE A C 1
ATOM 2340 O O . PHE A 1 299 ? 5.965 -6.221 36.441 1.00 50.41 299 PHE A O 1
ATOM 2347 N N . VAL A 1 300 ? 4.106 -6.601 35.226 1.00 45.72 300 VAL A N 1
ATOM 2348 C CA . VAL A 1 300 ? 3.352 -5.423 35.635 1.00 45.72 300 VAL A CA 1
ATOM 2349 C C . VAL A 1 300 ? 2.732 -5.728 36.990 1.00 45.72 300 VAL A C 1
ATOM 2351 O O . VAL A 1 300 ? 1.785 -6.515 37.061 1.00 45.72 300 VAL A O 1
ATOM 2354 N N . GLN A 1 301 ? 3.201 -5.070 38.047 1.00 44.72 301 GLN A N 1
ATOM 2355 C CA . GLN A 1 301 ? 2.351 -4.870 39.212 1.00 44.72 301 GLN A CA 1
ATOM 2356 C C . GLN A 1 301 ? 1.080 -4.163 38.727 1.00 44.72 301 GLN A C 1
ATOM 2358 O O . GLN A 1 301 ? 1.096 -2.975 38.391 1.00 44.72 301 GLN A O 1
ATOM 2363 N N . LEU A 1 302 ? -0.037 -4.899 38.649 1.00 46.06 302 LEU A N 1
ATOM 2364 C CA . LEU A 1 302 ? -1.347 -4.257 38.685 1.00 46.06 302 LEU A CA 1
ATOM 2365 C C . LEU A 1 302 ? -1.314 -3.335 39.910 1.00 46.06 302 LEU A C 1
ATOM 2367 O O . LEU A 1 302 ? -0.784 -3.776 40.938 1.00 46.06 302 LEU A O 1
ATOM 2371 N N . PRO A 1 303 ? -1.782 -2.074 39.805 1.00 41.84 303 PRO A N 1
ATOM 2372 C CA . PRO A 1 303 ? -1.782 -1.156 40.937 1.00 41.84 303 PRO A CA 1
ATOM 2373 C C . PRO A 1 303 ? -2.285 -1.930 42.144 1.00 41.84 303 PRO A C 1
ATOM 2375 O O . PRO A 1 303 ? -3.336 -2.570 42.049 1.00 41.84 303 PRO A O 1
ATOM 2378 N N . ALA A 1 304 ? -1.437 -1.990 43.178 1.00 40.22 304 ALA A N 1
ATOM 2379 C CA . ALA A 1 304 ? -1.602 -2.905 44.292 1.00 40.22 304 ALA A CA 1
ATOM 2380 C C . ALA A 1 304 ? -3.067 -2.927 44.716 1.00 40.22 304 ALA A C 1
ATOM 2382 O O . ALA A 1 304 ? -3.712 -1.876 44.772 1.00 40.22 304 ALA A O 1
ATOM 2383 N N . ALA A 1 305 ? -3.568 -4.120 45.026 1.00 39.25 305 ALA A N 1
ATOM 2384 C CA . ALA A 1 305 ? -4.882 -4.370 45.606 1.00 39.25 305 ALA A CA 1
ATOM 2385 C C . ALA A 1 305 ? -5.040 -3.744 47.014 1.00 39.25 305 ALA A C 1
ATOM 2387 O O . ALA A 1 305 ? -5.680 -4.313 47.887 1.00 39.25 305 ALA A O 1
ATOM 2388 N N . ASN A 1 306 ? -4.459 -2.567 47.243 1.00 38.12 306 ASN A N 1
ATOM 2389 C CA . ASN A 1 306 ? -4.670 -1.718 48.394 1.00 38.12 306 ASN A CA 1
ATOM 2390 C C . ASN A 1 306 ? -5.876 -0.821 48.094 1.00 38.12 306 ASN A C 1
ATOM 2392 O O . ASN A 1 306 ? -5.755 0.307 47.619 1.00 38.12 306 ASN A O 1
ATOM 2396 N N . GLU A 1 307 ? -7.049 -1.413 48.316 1.00 41.59 307 GLU A N 1
ATOM 2397 C CA . GLU A 1 307 ? -8.236 -0.792 48.913 1.00 41.59 307 GLU A CA 1
ATOM 2398 C C . GLU A 1 307 ? -8.471 0.702 48.629 1.00 41.59 307 GLU A C 1
ATOM 2400 O O . GLU A 1 307 ? -8.521 1.552 49.517 1.00 41.59 307 GLU A O 1
ATOM 2405 N N . LYS A 1 308 ? -8.788 1.016 47.375 1.00 37.06 308 LYS A N 1
ATOM 2406 C CA . LYS A 1 308 ? -9.975 1.838 47.124 1.00 37.06 308 LYS A CA 1
ATOM 2407 C C . LYS A 1 308 ? -10.932 0.988 46.299 1.00 37.06 308 LYS A C 1
ATOM 2409 O O . LYS A 1 308 ? -10.455 0.310 45.386 1.00 37.06 308 LYS A O 1
ATOM 2414 N N . PRO A 1 309 ? -12.243 0.960 46.611 1.00 39.25 309 PRO A N 1
ATOM 2415 C CA . PRO A 1 309 ? -13.196 0.257 45.766 1.00 39.25 309 PRO A CA 1
ATOM 2416 C C . PRO A 1 309 ? -12.978 0.743 44.337 1.00 39.25 309 PRO A C 1
ATOM 2418 O O . PRO A 1 309 ? -12.971 1.953 44.091 1.00 39.25 309 PRO A O 1
ATOM 2421 N N . LYS A 1 310 ? -12.716 -0.198 43.421 1.00 45.75 310 LYS A N 1
ATOM 2422 C CA . LYS A 1 310 ? -12.653 0.093 41.991 1.00 45.75 310 LYS A CA 1
ATOM 2423 C C . LYS A 1 310 ? -13.912 0.905 41.679 1.00 45.75 310 LYS A C 1
ATOM 2425 O O . LYS A 1 310 ? -14.995 0.397 41.982 1.00 45.75 310 LYS A O 1
ATOM 2430 N N . PRO A 1 311 ? -13.806 2.152 41.188 1.00 52.34 311 PRO A N 1
ATOM 2431 C CA . PRO A 1 311 ? -15.001 2.924 40.921 1.00 52.34 311 PRO A CA 1
ATOM 2432 C C . PRO A 1 311 ? -15.828 2.122 39.921 1.00 52.34 311 PRO A C 1
ATOM 2434 O O . PRO A 1 311 ? -15.307 1.668 38.898 1.00 52.34 311 PRO A O 1
ATOM 2437 N N . ASP A 1 312 ? -17.080 1.851 40.272 1.00 62.34 312 ASP A N 1
ATOM 2438 C CA . ASP A 1 312 ? -17.980 1.123 39.396 1.00 62.34 312 ASP A CA 1
ATOM 2439 C C . ASP A 1 312 ? -18.383 2.057 38.255 1.00 62.34 312 ASP A C 1
ATOM 2441 O O . ASP A 1 312 ? -19.300 2.867 38.370 1.00 62.34 312 ASP A O 1
ATOM 2445 N N . PHE A 1 313 ? -17.620 1.991 37.167 1.00 68.12 313 PHE A N 1
ATOM 2446 C CA . PHE A 1 313 ? -17.891 2.734 35.943 1.00 68.12 313 PHE A CA 1
ATOM 2447 C C . PHE A 1 313 ? -18.904 2.011 35.041 1.00 68.12 313 PHE A C 1
ATOM 2449 O O . PHE A 1 313 ? -19.131 2.460 33.917 1.00 68.12 313 PHE A O 1
ATOM 2456 N N . SER A 1 314 ? -19.516 0.908 35.495 1.00 73.25 314 SER A N 1
ATOM 2457 C CA . SER A 1 314 ? -20.485 0.156 34.697 1.00 73.25 314 SER A CA 1
ATOM 2458 C C . SER A 1 314 ? -21.706 1.000 34.314 1.00 73.25 314 SER A C 1
ATOM 2460 O O . SER A 1 314 ? -22.058 2.000 34.946 1.00 73.25 314 SER A O 1
ATOM 2462 N N . GLY A 1 315 ? -22.356 0.601 33.223 1.00 79.75 315 GLY A N 1
ATOM 2463 C CA . GLY A 1 315 ? -23.525 1.295 32.700 1.00 79.75 315 GLY A CA 1
ATOM 2464 C C . GLY A 1 315 ? -23.175 2.351 31.655 1.00 79.75 315 GLY A C 1
ATOM 2465 O O . GLY A 1 315 ? -22.131 2.297 31.010 1.00 79.75 315 GLY A O 1
ATOM 2466 N N . THR A 1 316 ? -24.110 3.270 31.408 1.00 83.19 316 THR A N 1
ATOM 2467 C CA . THR A 1 316 ? -24.006 4.243 30.313 1.00 83.19 316 THR A CA 1
ATOM 2468 C C . THR A 1 316 ? -23.883 5.663 30.841 1.00 83.19 316 THR A C 1
ATOM 2470 O O . THR A 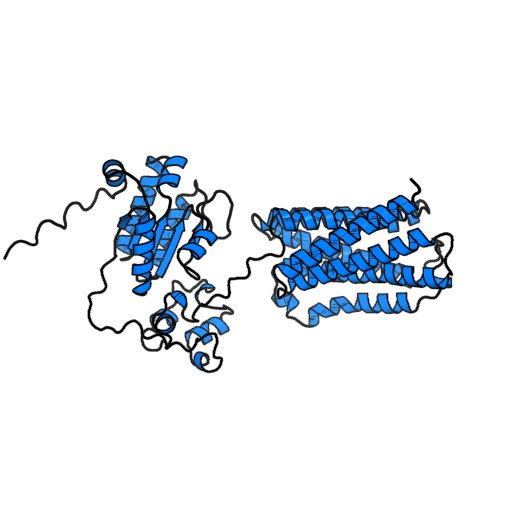1 316 ? -24.789 6.161 31.511 1.00 83.19 316 THR A O 1
ATOM 2473 N N . HIS A 1 317 ? -22.789 6.322 30.478 1.00 85.31 317 HIS A N 1
ATOM 2474 C CA . HIS A 1 317 ? -22.451 7.688 30.857 1.00 85.31 317 HIS A CA 1
ATOM 2475 C C . HIS A 1 317 ? -22.559 8.590 29.636 1.00 85.31 317 HIS A C 1
ATOM 2477 O O . HIS A 1 317 ? -22.056 8.250 28.570 1.00 85.31 317 HIS A O 1
ATOM 2483 N N . TYR A 1 318 ? -23.202 9.743 29.794 1.00 85.00 318 TYR A N 1
ATOM 2484 C CA . TYR A 1 318 ? -23.309 10.750 28.742 1.00 85.00 318 TYR A CA 1
ATOM 2485 C C . TYR A 1 318 ? -22.556 11.996 29.185 1.00 85.00 318 TYR A C 1
ATOM 2487 O O . TYR A 1 318 ? -22.871 12.557 30.238 1.00 85.00 318 TYR A O 1
ATOM 2495 N N . LEU A 1 319 ? -21.550 12.398 28.417 1.00 82.88 319 LEU A N 1
ATOM 2496 C CA . LEU A 1 319 ? -20.621 13.465 28.776 1.00 82.88 319 LEU A CA 1
ATOM 2497 C C . LEU A 1 319 ? -20.345 14.358 27.566 1.00 82.88 319 LEU A C 1
ATOM 2499 O O . LEU A 1 319 ? -20.481 13.922 26.431 1.00 82.88 319 LEU A O 1
ATOM 2503 N N . GLY A 1 320 ? -19.917 15.598 27.809 1.00 80.75 320 GLY A N 1
ATOM 2504 C CA . GLY A 1 320 ? -19.357 16.431 26.740 1.00 80.75 320 GLY A CA 1
ATOM 2505 C C . GLY A 1 320 ? -18.062 15.821 26.192 1.00 80.75 320 GLY A C 1
ATOM 2506 O O . GLY A 1 320 ? -17.378 15.095 26.917 1.00 80.75 320 GLY A O 1
ATOM 2507 N N . HIS A 1 321 ? -17.718 16.141 24.942 1.00 72.94 321 HIS A N 1
ATOM 2508 C CA . HIS A 1 321 ? -16.619 15.510 24.195 1.00 72.94 321 HIS A CA 1
ATOM 2509 C C . HIS A 1 321 ? -15.312 15.333 24.987 1.00 72.94 321 HIS A C 1
ATOM 2511 O O . HIS A 1 321 ? -14.850 14.202 25.138 1.00 72.94 321 HIS A O 1
ATOM 2517 N N . ASP A 1 322 ? -14.740 16.409 25.540 1.00 76.38 322 ASP A N 1
ATOM 2518 C CA . ASP A 1 322 ? -13.457 16.317 26.258 1.00 76.38 322 ASP A CA 1
ATOM 2519 C C . ASP A 1 322 ? -13.572 15.477 27.544 1.00 76.38 322 ASP A C 1
ATOM 2521 O O . ASP A 1 322 ? -12.746 14.604 27.803 1.00 76.38 322 ASP A O 1
ATOM 2525 N N . LYS A 1 323 ? -14.674 15.633 28.291 1.00 84.81 323 LYS A N 1
ATOM 2526 C CA . LYS A 1 323 ? -14.927 14.863 29.522 1.00 84.81 323 LYS A CA 1
ATOM 2527 C C . LYS A 1 323 ? -15.129 13.369 29.254 1.00 84.81 323 LYS A C 1
ATOM 2529 O O . LYS A 1 323 ? -14.837 12.549 30.122 1.00 84.81 323 LYS A O 1
ATOM 2534 N N . GLY A 1 324 ? -15.652 13.013 28.080 1.00 88.69 324 GLY A N 1
ATOM 2535 C CA . GLY A 1 324 ? -15.831 11.622 27.669 1.00 88.69 324 GLY A CA 1
ATOM 2536 C C . GLY A 1 324 ? -14.496 10.898 27.493 1.00 88.69 324 GLY A C 1
ATOM 2537 O O . GLY A 1 324 ? -14.328 9.789 28.001 1.00 88.69 324 GLY A O 1
ATOM 2538 N N . PHE A 1 325 ? -13.527 11.545 26.839 1.00 89.62 325 PHE A N 1
ATOM 2539 C CA . PHE A 1 325 ? -12.172 11.006 26.707 1.00 89.62 325 PHE A CA 1
ATOM 2540 C C . PHE A 1 325 ? -11.438 10.931 28.049 1.00 89.62 325 PHE A C 1
ATOM 2542 O O . PHE A 1 325 ? -10.775 9.926 28.308 1.00 89.62 325 PHE A O 1
ATOM 2549 N N . ASP A 1 326 ? -11.594 11.929 28.921 1.00 87.94 326 ASP A N 1
ATOM 2550 C CA . ASP A 1 326 ? -10.988 11.909 30.258 1.00 87.94 326 ASP A CA 1
ATOM 2551 C C . ASP A 1 326 ? -11.472 10.702 31.072 1.00 87.94 326 ASP A C 1
ATOM 2553 O O . ASP A 1 326 ? -10.659 9.903 31.545 1.00 87.94 326 ASP A O 1
ATOM 2557 N N . LEU A 1 327 ? -12.795 10.497 31.149 1.00 87.75 327 LEU A N 1
ATOM 2558 C CA . LEU A 1 327 ? -13.377 9.344 31.841 1.00 87.75 327 LEU A CA 1
ATOM 2559 C C . LEU A 1 327 ? -12.944 8.019 31.199 1.00 87.75 327 LEU A C 1
ATOM 2561 O O . LEU A 1 327 ? -12.672 7.041 31.900 1.00 87.75 327 LEU A O 1
ATOM 2565 N N . PHE A 1 328 ? -12.862 7.971 29.867 1.00 90.56 328 PHE A N 1
ATOM 2566 C CA . PHE A 1 328 ? -12.386 6.792 29.152 1.00 90.56 328 PHE A CA 1
ATOM 2567 C C . PHE A 1 328 ? -10.957 6.435 29.574 1.00 90.56 328 PHE A C 1
ATOM 2569 O O . PHE A 1 328 ? -10.702 5.300 29.976 1.00 90.56 328 PHE A O 1
ATOM 2576 N N . ILE A 1 329 ? -10.039 7.405 29.567 1.00 86.31 329 ILE A N 1
ATOM 2577 C CA . ILE A 1 329 ? -8.637 7.216 29.961 1.00 86.31 329 ILE A CA 1
ATOM 2578 C C . ILE A 1 329 ? -8.520 6.831 31.442 1.00 86.31 329 ILE A C 1
ATOM 2580 O O . ILE A 1 329 ? -7.742 5.937 31.782 1.00 86.31 329 ILE A O 1
ATOM 2584 N N . GLU A 1 330 ? -9.290 7.457 32.334 1.00 82.94 330 GLU A N 1
ATOM 2585 C CA . GLU A 1 330 ? -9.353 7.064 33.748 1.00 82.94 330 GLU A CA 1
ATOM 2586 C C . GLU A 1 330 ? -9.806 5.613 33.915 1.00 82.94 330 GLU A C 1
ATOM 2588 O O . GLU A 1 330 ? -9.199 4.853 34.672 1.00 82.94 330 GLU A O 1
ATOM 2593 N N . THR A 1 331 ? -10.804 5.192 33.139 1.00 81.06 331 THR A N 1
ATOM 2594 C CA . THR A 1 331 ? -11.302 3.816 33.156 1.00 81.06 331 THR A CA 1
ATOM 2595 C C . THR A 1 331 ? -10.240 2.838 32.643 1.00 81.06 331 THR A C 1
ATOM 2597 O O . THR A 1 331 ? -10.031 1.788 33.257 1.00 81.06 331 THR A O 1
ATOM 2600 N N . LEU A 1 332 ? -9.485 3.189 31.591 1.00 77.00 332 LEU A N 1
ATOM 2601 C CA . LEU A 1 332 ? -8.356 2.379 31.107 1.00 77.00 332 LEU A CA 1
ATOM 2602 C C . LEU A 1 332 ? -7.280 2.172 32.177 1.00 77.00 332 LEU A C 1
ATOM 2604 O O . LEU A 1 332 ? -6.769 1.061 32.321 1.00 77.00 332 LEU A O 1
ATOM 2608 N N . LYS A 1 333 ? -6.975 3.203 32.977 1.00 71.50 333 LYS A N 1
ATOM 2609 C CA . LYS A 1 333 ? -5.995 3.114 34.076 1.00 71.50 333 LYS A CA 1
ATOM 2610 C C . LYS A 1 333 ? -6.398 2.103 35.157 1.00 71.50 333 LYS A C 1
ATOM 2612 O O . LYS A 1 333 ? -5.527 1.612 35.870 1.00 71.50 333 LYS A O 1
ATOM 2617 N N . THR A 1 334 ? -7.681 1.740 35.253 1.00 69.75 334 THR A N 1
ATOM 2618 C CA . THR A 1 334 ? -8.164 0.668 36.149 1.00 69.75 334 THR A CA 1
ATOM 2619 C C . THR A 1 334 ? -7.966 -0.750 35.593 1.00 69.75 334 THR A C 1
ATOM 2621 O O . THR A 1 334 ? -8.382 -1.724 36.224 1.00 69.75 334 THR A O 1
ATOM 2624 N N . GLY A 1 335 ? -7.362 -0.881 34.406 1.00 61.59 335 GLY A N 1
ATOM 2625 C CA . GLY A 1 335 ? -7.180 -2.151 33.702 1.00 61.59 335 GLY A CA 1
ATOM 2626 C C . GLY A 1 335 ? -8.370 -2.556 32.826 1.00 61.59 335 GLY A C 1
ATOM 2627 O O . GLY A 1 335 ? -8.521 -3.738 32.520 1.00 61.59 335 GLY A O 1
ATOM 2628 N N . ALA A 1 336 ? -9.244 -1.615 32.451 1.00 71.25 336 ALA A N 1
ATOM 2629 C CA . ALA A 1 336 ? -10.344 -1.875 31.522 1.00 71.25 336 ALA A CA 1
ATOM 2630 C C . ALA A 1 336 ? -9.869 -2.022 30.071 1.00 71.25 336 ALA A C 1
ATOM 2632 O O . ALA A 1 336 ? -8.897 -1.392 29.652 1.00 71.25 336 ALA A O 1
ATOM 2633 N N . TYR A 1 337 ? -10.586 -2.828 29.285 1.00 71.88 337 TYR A N 1
ATOM 2634 C CA . TYR A 1 337 ? -10.329 -2.955 27.849 1.00 71.88 337 TYR A CA 1
ATOM 2635 C C . TYR A 1 337 ? -11.028 -1.834 27.090 1.00 71.88 337 TYR A C 1
ATOM 2637 O O . TYR A 1 337 ? -12.253 -1.762 27.101 1.00 71.88 337 TYR A O 1
ATOM 2645 N N . GLY A 1 338 ? -10.257 -0.989 26.411 1.00 81.69 338 GLY A N 1
ATOM 2646 C CA . GLY A 1 338 ? -10.773 0.155 25.665 1.00 81.69 338 GLY A CA 1
ATOM 2647 C C . GLY A 1 338 ? -11.181 -0.152 24.238 1.00 81.69 338 GLY A C 1
ATOM 2648 O O . GLY A 1 338 ? -10.455 -0.842 23.528 1.00 81.69 338 GLY A O 1
ATOM 2649 N N . PHE A 1 339 ? -12.274 0.453 23.788 1.00 87.06 339 PHE A N 1
ATOM 2650 C CA . PHE A 1 339 ? -12.613 0.571 22.375 1.00 87.06 339 PHE A CA 1
ATOM 2651 C C . PHE A 1 339 ? -13.206 1.948 22.087 1.00 87.06 339 PHE A C 1
ATOM 2653 O O . PHE A 1 339 ? -14.135 2.376 22.765 1.00 87.06 339 PHE A O 1
ATOM 2660 N N . VAL A 1 340 ? -12.668 2.645 21.088 1.00 91.06 340 VAL A N 1
ATOM 2661 C CA . VAL A 1 340 ? -13.170 3.957 20.669 1.00 91.06 340 VAL A CA 1
ATOM 2662 C C . VAL A 1 340 ? -13.884 3.809 19.336 1.00 91.06 340 VAL A C 1
ATOM 2664 O O . VAL A 1 340 ? -13.350 3.234 18.393 1.00 91.06 340 VAL A O 1
ATOM 2667 N N . VAL A 1 341 ? -15.082 4.364 19.241 1.00 91.56 341 VAL A N 1
ATOM 2668 C CA . VAL A 1 341 ? -15.818 4.551 17.996 1.00 91.56 341 VAL A CA 1
ATOM 2669 C C . VAL A 1 341 ? -16.032 6.048 17.854 1.00 91.56 341 VAL A C 1
ATOM 2671 O O . VAL A 1 341 ? -16.746 6.620 18.667 1.00 91.56 341 VAL A O 1
ATOM 2674 N N . SER A 1 342 ? -15.390 6.692 16.882 1.00 92.12 342 SER A N 1
ATOM 2675 C CA . SER A 1 342 ? -15.395 8.159 16.780 1.00 92.12 342 SER A CA 1
ATOM 2676 C C . SER A 1 342 ? -15.607 8.636 15.350 1.00 92.12 342 SER A C 1
ATOM 2678 O O . SER A 1 342 ? -15.181 7.956 14.425 1.00 92.12 342 SER A O 1
ATOM 2680 N N . THR A 1 343 ? -16.228 9.800 15.148 1.00 90.00 343 THR A N 1
ATOM 2681 C CA . THR A 1 343 ? -16.216 10.519 13.856 1.00 90.00 343 THR A CA 1
ATOM 2682 C C . THR A 1 343 ? -14.908 11.267 13.588 1.00 90.00 343 THR A C 1
ATOM 2684 O O . THR A 1 343 ? -14.657 11.680 12.457 1.00 90.00 343 THR A O 1
ATOM 2687 N N . THR A 1 344 ? -14.071 11.437 14.607 1.00 87.06 344 THR A N 1
ATOM 2688 C CA . THR A 1 344 ? -12.760 12.089 14.526 1.00 87.06 344 THR A CA 1
ATOM 2689 C C . THR A 1 344 ? -11.725 11.117 13.964 1.00 87.06 344 THR A C 1
ATOM 2691 O O . THR A 1 344 ? -11.795 9.909 14.211 1.00 87.06 344 THR A O 1
ATOM 2694 N N . ASN A 1 345 ? -10.771 11.629 13.181 1.00 82.12 345 ASN A N 1
ATOM 2695 C CA . ASN A 1 345 ? -9.732 10.804 12.569 1.00 82.12 345 ASN A CA 1
ATOM 2696 C C . ASN A 1 345 ? -8.953 10.039 13.661 1.00 82.12 345 ASN A C 1
ATOM 2698 O O . ASN A 1 345 ? -8.506 10.659 14.629 1.00 82.12 345 ASN A O 1
ATOM 2702 N N . PRO A 1 346 ? -8.744 8.712 13.528 1.00 79.94 346 PRO A N 1
ATOM 2703 C CA . PRO A 1 346 ? -7.992 7.942 14.507 1.00 79.94 346 PRO A CA 1
ATOM 2704 C C . PRO A 1 346 ? -6.618 8.528 14.822 1.00 79.94 346 PRO A C 1
ATOM 2706 O O . PRO A 1 346 ? -6.258 8.546 15.989 1.00 79.94 346 PRO A O 1
ATOM 2709 N N . GLN A 1 347 ? -5.869 9.026 13.831 1.00 72.00 347 GLN A N 1
ATOM 2710 C CA . GLN A 1 347 ? -4.543 9.619 14.056 1.00 72.00 347 GLN A CA 1
ATOM 2711 C C . GLN A 1 347 ? -4.617 10.823 14.997 1.00 72.00 347 GLN A C 1
ATOM 2713 O O . GLN A 1 347 ? -3.879 10.873 15.974 1.00 72.00 347 GLN A O 1
ATOM 2718 N N . GLU A 1 348 ? -5.580 11.717 14.778 1.00 78.44 348 GLU A N 1
ATOM 2719 C CA . GLU A 1 348 ? -5.801 12.889 15.629 1.00 78.44 348 GLU A CA 1
ATOM 2720 C C . GLU A 1 348 ? -6.139 12.487 17.073 1.00 78.44 348 GLU A C 1
ATOM 2722 O O . GLU A 1 348 ? -5.595 13.039 18.027 1.00 78.44 348 GLU A O 1
ATOM 2727 N N . ILE A 1 349 ? -6.982 11.463 17.251 1.00 83.00 349 ILE A N 1
ATOM 2728 C CA . ILE A 1 349 ? -7.309 10.929 18.581 1.00 83.00 349 ILE A CA 1
ATOM 2729 C C . ILE A 1 349 ? -6.058 10.366 19.264 1.00 83.00 349 ILE A C 1
ATOM 2731 O O . ILE A 1 349 ? -5.854 10.594 20.458 1.00 83.00 349 ILE A O 1
ATOM 2735 N N . ARG A 1 350 ? -5.224 9.619 18.529 1.00 78.69 350 ARG A N 1
ATOM 2736 C CA . ARG A 1 350 ? -3.987 9.040 19.073 1.00 78.69 350 ARG A CA 1
ATOM 2737 C C . ARG A 1 350 ? -3.015 10.129 19.509 1.00 78.69 350 ARG A C 1
ATOM 2739 O O . ARG A 1 350 ? -2.524 10.061 20.631 1.00 78.69 350 ARG A O 1
ATOM 2746 N N . GLU A 1 351 ? -2.801 11.135 18.667 1.00 72.06 351 GLU A N 1
ATOM 2747 C CA . GLU A 1 351 ? -1.918 12.270 18.947 1.00 72.06 351 GLU A CA 1
ATOM 2748 C C . GLU A 1 351 ? -2.404 13.084 20.153 1.00 72.06 351 GLU A C 1
ATOM 2750 O O . GLU A 1 351 ? -1.616 13.393 21.047 1.00 72.06 351 GLU A O 1
ATOM 2755 N N . LYS A 1 352 ? -3.709 13.381 20.227 1.00 79.81 352 LYS A N 1
ATOM 2756 C CA . LYS A 1 352 ? -4.295 14.188 21.308 1.00 79.81 352 LYS A CA 1
ATOM 2757 C C . LYS A 1 352 ? -4.315 13.457 22.653 1.00 79.81 352 LYS A C 1
ATOM 2759 O O . LYS A 1 352 ? -4.072 14.074 23.687 1.00 79.81 352 LYS A O 1
ATOM 2764 N N . HIS A 1 353 ? -4.631 12.160 22.657 1.00 79.75 353 HIS A N 1
ATOM 2765 C CA . HIS A 1 353 ? -4.927 11.409 23.885 1.00 79.75 353 HIS A CA 1
ATOM 2766 C C . HIS A 1 353 ? -3.879 10.350 24.259 1.00 79.75 353 HIS A C 1
ATOM 2768 O O . HIS A 1 353 ? -4.037 9.674 25.276 1.00 79.75 353 HIS A O 1
ATOM 2774 N N . GLY A 1 354 ? -2.819 10.182 23.464 1.00 68.19 354 GLY A N 1
ATOM 2775 C CA . GLY A 1 354 ? -1.752 9.213 23.730 1.00 68.19 354 GLY A CA 1
ATOM 2776 C C . GLY A 1 354 ? -2.209 7.753 23.660 1.00 68.19 354 GLY A C 1
ATOM 2777 O O . GLY A 1 354 ? -1.644 6.896 24.332 1.00 68.19 354 GLY A O 1
ATOM 2778 N N . LEU A 1 355 ? -3.256 7.455 22.882 1.00 67.50 355 LEU A N 1
ATOM 2779 C CA . LEU A 1 355 ? -3.795 6.102 22.734 1.00 67.50 355 LEU A CA 1
ATOM 2780 C C . LEU A 1 355 ? -3.023 5.357 21.637 1.00 67.50 355 LEU A C 1
ATOM 2782 O O . LEU A 1 355 ? -3.350 5.494 20.463 1.00 67.50 355 LEU A O 1
ATOM 2786 N N . LEU A 1 356 ? -2.033 4.529 21.968 1.00 55.78 356 LEU A N 1
ATOM 2787 C CA . LEU A 1 356 ? -1.227 3.838 20.949 1.00 55.78 356 LEU A CA 1
ATOM 2788 C C . LEU A 1 356 ? -1.876 2.530 20.487 1.00 55.78 356 LEU A C 1
ATOM 2790 O O . LEU A 1 356 ? -1.831 2.186 19.309 1.00 55.78 356 LEU A O 1
ATOM 2794 N N . THR A 1 357 ? -2.500 1.797 21.410 1.00 55.72 357 THR A N 1
ATOM 2795 C CA . THR A 1 357 ? -2.932 0.403 21.166 1.00 55.72 357 THR A CA 1
ATOM 2796 C C . THR A 1 357 ? -4.436 0.194 21.225 1.00 55.72 357 THR A C 1
ATOM 2798 O O . THR A 1 357 ? -4.942 -0.810 20.723 1.00 55.72 357 THR A O 1
ATOM 2801 N N . THR A 1 358 ? -5.162 1.153 21.800 1.00 73.56 358 THR A N 1
ATOM 2802 C CA . THR A 1 358 ? -6.619 1.109 21.866 1.00 73.56 358 THR A CA 1
ATOM 2803 C C . THR A 1 358 ? -7.182 0.975 20.447 1.00 73.56 358 THR A C 1
ATOM 2805 O O . THR A 1 358 ? -6.807 1.771 19.572 1.00 73.56 358 THR A O 1
ATOM 2808 N N . PRO A 1 359 ? -8.041 -0.025 20.176 1.00 72.00 359 PRO A N 1
ATOM 2809 C CA . PRO A 1 359 ? -8.737 -0.115 18.905 1.00 72.00 359 PRO A CA 1
ATOM 2810 C C . PRO A 1 359 ? -9.625 1.119 18.728 1.00 72.00 359 PRO A C 1
ATOM 2812 O O . PRO A 1 359 ? -10.399 1.475 19.617 1.00 72.00 359 PRO A O 1
ATOM 2815 N N . ILE A 1 360 ? -9.491 1.773 17.573 1.00 83.06 360 ILE A N 1
ATOM 2816 C CA . ILE A 1 360 ? -10.288 2.939 17.189 1.00 83.06 360 ILE A CA 1
ATOM 2817 C C . ILE A 1 360 ? -10.988 2.601 15.876 1.00 83.06 360 ILE A C 1
ATOM 2819 O O . ILE A 1 360 ? -10.331 2.358 14.863 1.00 83.06 360 ILE A O 1
ATOM 2823 N N . SER A 1 361 ? -12.315 2.573 15.902 1.00 83.25 361 SER A N 1
ATOM 2824 C CA . SER A 1 361 ? -13.156 2.476 14.716 1.00 83.25 361 SER A CA 1
ATOM 2825 C C . SER A 1 361 ? -13.559 3.876 14.280 1.00 83.25 361 SER A C 1
ATOM 2827 O O . SER A 1 361 ? -14.263 4.581 15.005 1.00 83.25 361 SER A O 1
ATOM 2829 N N . TRP A 1 362 ? -13.145 4.264 13.078 1.00 87.31 362 TRP A N 1
ATOM 2830 C CA . TRP A 1 362 ? -13.527 5.551 12.511 1.00 87.31 362 TRP A CA 1
ATOM 2831 C C . TRP A 1 362 ? -14.918 5.475 11.880 1.00 87.31 362 TRP A C 1
ATOM 2833 O O . TRP A 1 362 ? -15.170 4.615 11.032 1.00 87.31 362 TRP A O 1
ATOM 2843 N N . ILE A 1 363 ? -15.817 6.368 12.287 1.00 87.69 363 ILE A N 1
ATOM 2844 C CA . ILE A 1 363 ? -17.094 6.609 11.628 1.00 87.69 363 ILE A CA 1
ATOM 2845 C C . ILE A 1 363 ? -16.836 7.571 10.470 1.00 87.69 363 ILE A C 1
ATOM 2847 O O . ILE A 1 363 ? -16.750 8.784 10.662 1.00 87.69 363 ILE A O 1
ATOM 2851 N N . SER A 1 364 ? -16.710 7.028 9.265 1.00 81.75 364 SER A N 1
ATOM 2852 C CA . SER A 1 364 ? -16.481 7.813 8.056 1.00 81.75 364 SER A CA 1
ATOM 2853 C C . SER A 1 364 ? -17.094 7.130 6.838 1.00 81.75 364 SER A C 1
ATOM 2855 O O . SER A 1 364 ? -17.255 5.909 6.795 1.00 81.75 364 SER A O 1
ATOM 2857 N N . ASN A 1 365 ? -17.434 7.927 5.825 1.00 70.62 365 ASN A N 1
ATOM 2858 C CA . ASN A 1 365 ? -17.757 7.399 4.498 1.00 70.62 365 ASN A CA 1
ATOM 2859 C C . ASN A 1 365 ? -16.502 6.907 3.766 1.00 70.62 365 ASN A C 1
ATOM 2861 O O . ASN A 1 365 ? -16.610 6.070 2.867 1.00 70.62 365 ASN A O 1
ATOM 2865 N N . ASP A 1 366 ? -15.334 7.387 4.193 1.00 57.75 366 ASP A N 1
ATOM 2866 C CA . ASP A 1 366 ? -14.038 6.997 3.672 1.00 57.75 366 ASP A CA 1
ATOM 2867 C C . ASP A 1 366 ? -13.619 5.692 4.360 1.00 57.75 366 ASP A C 1
ATOM 2869 O O . ASP A 1 366 ? -13.266 5.647 5.537 1.00 57.75 366 ASP A O 1
ATOM 2873 N N . GLY A 1 367 ? -13.761 4.587 3.634 1.00 46.97 367 GLY A N 1
ATOM 2874 C CA . GLY A 1 367 ? -13.528 3.225 4.102 1.00 46.97 367 GLY A CA 1
ATOM 2875 C C . GLY A 1 367 ? -12.128 3.002 4.675 1.00 46.97 367 GLY A C 1
ATOM 2876 O O . GLY A 1 367 ? -11.129 2.936 3.966 1.00 46.97 367 GLY A O 1
ATOM 2877 N N . PHE A 1 368 ? -12.076 2.807 5.984 1.00 51.72 368 PHE A N 1
ATOM 2878 C CA . PHE A 1 368 ? -10.937 2.215 6.677 1.00 51.72 368 PHE A CA 1
ATOM 2879 C C . PHE A 1 368 ? -11.189 0.718 6.885 1.00 51.72 368 PHE A C 1
ATOM 2881 O O . PHE A 1 368 ? -12.338 0.316 7.084 1.00 51.72 368 PHE A O 1
ATOM 2888 N N . ASP A 1 369 ? -10.126 -0.097 6.913 1.00 45.84 369 ASP A N 1
ATOM 2889 C CA . ASP A 1 369 ? -10.208 -1.561 7.100 1.00 45.84 369 ASP A CA 1
ATOM 2890 C C . ASP A 1 369 ? -11.038 -1.966 8.341 1.00 45.84 369 ASP A C 1
ATOM 2892 O O . ASP A 1 369 ? -11.712 -2.996 8.330 1.00 45.84 369 ASP A O 1
ATOM 2896 N N . ASN A 1 370 ? -11.095 -1.097 9.362 1.00 52.12 370 ASN A N 1
ATOM 2897 C CA . ASN A 1 370 ? -11.878 -1.271 10.594 1.00 52.12 370 ASN A CA 1
ATOM 2898 C C . ASN A 1 370 ? -12.924 -0.166 10.851 1.00 52.12 370 ASN A C 1
ATOM 2900 O O . ASN A 1 370 ? -13.447 -0.077 11.958 1.00 52.12 370 ASN A O 1
ATOM 2904 N N . GLY A 1 371 ? -13.215 0.688 9.865 1.00 64.62 371 GLY A N 1
ATOM 2905 C CA . GLY A 1 371 ? -14.177 1.786 10.003 1.00 64.62 371 GLY A CA 1
ATOM 2906 C C . GLY A 1 371 ? -15.638 1.351 9.850 1.00 64.62 371 GLY A C 1
ATOM 2907 O O . GLY A 1 371 ? -15.944 0.246 9.386 1.00 64.62 371 GLY A O 1
ATOM 2908 N N . VAL A 1 372 ? -16.554 2.246 10.213 1.00 79.44 372 VAL A N 1
ATOM 2909 C CA . VAL A 1 372 ? -18.006 2.074 10.074 1.00 79.44 372 VAL A CA 1
ATOM 2910 C C . VAL A 1 372 ? -18.570 3.256 9.288 1.00 79.44 372 VAL A C 1
ATOM 2912 O O . VAL A 1 372 ? -18.242 4.403 9.570 1.00 79.44 372 VAL A O 1
ATOM 2915 N N . LYS A 1 373 ? -19.416 2.994 8.287 1.00 83.31 373 LYS A N 1
ATOM 2916 C CA . LYS A 1 373 ? -20.078 4.072 7.543 1.00 83.31 373 LYS A CA 1
ATOM 2917 C C . LYS A 1 373 ? -21.158 4.729 8.391 1.00 83.31 373 LYS A C 1
ATOM 2919 O O . LYS A 1 373 ? -21.744 4.082 9.257 1.00 83.31 373 LYS A O 1
ATOM 2924 N N . PHE A 1 374 ? -21.469 5.991 8.104 1.00 84.62 374 PHE A N 1
ATOM 2925 C CA . PHE A 1 374 ? -22.495 6.729 8.846 1.00 84.62 374 PHE A CA 1
ATOM 2926 C C . PHE A 1 374 ? -23.872 6.049 8.809 1.00 84.62 374 PHE A C 1
ATOM 2928 O O . PHE A 1 374 ? -24.605 6.135 9.789 1.00 84.62 374 PHE A O 1
ATOM 2935 N N . ASP A 1 375 ? -24.217 5.380 7.710 1.00 85.38 375 ASP A N 1
ATOM 2936 C CA . ASP A 1 375 ? -25.492 4.689 7.494 1.00 85.38 375 ASP A CA 1
ATOM 2937 C C . ASP A 1 375 ? -25.499 3.226 7.981 1.00 85.38 375 ASP A C 1
ATOM 2939 O O . ASP A 1 375 ? -26.566 2.627 8.147 1.00 85.38 375 ASP A O 1
ATOM 2943 N N . ASP A 1 376 ? -24.333 2.652 8.290 1.00 88.00 376 ASP A N 1
ATOM 2944 C CA . ASP A 1 376 ? -24.189 1.266 8.746 1.00 88.00 376 ASP A CA 1
ATOM 2945 C C . ASP A 1 376 ? -24.280 1.146 10.277 1.00 88.00 376 ASP A C 1
ATOM 2947 O O . ASP A 1 376 ? -23.403 0.626 10.977 1.00 88.00 376 ASP A O 1
ATOM 2951 N N . LEU A 1 377 ? -25.401 1.625 10.820 1.00 91.44 377 LEU A N 1
ATOM 2952 C CA . LEU A 1 377 ? -25.687 1.576 12.258 1.00 91.44 377 LEU A CA 1
ATOM 2953 C C . LEU A 1 377 ? -25.750 0.135 12.799 1.00 91.44 377 LEU A C 1
ATOM 2955 O O . LEU A 1 377 ? -25.475 -0.114 13.976 1.00 91.44 377 LEU A O 1
ATOM 2959 N N . LYS A 1 378 ? -26.084 -0.836 11.937 1.00 85.69 378 LYS A N 1
ATOM 2960 C CA . LYS A 1 378 ? -26.081 -2.262 12.285 1.00 85.69 378 LYS A CA 1
ATOM 2961 C C . LYS A 1 378 ? -24.666 -2.730 12.597 1.00 85.69 378 LYS A C 1
ATOM 2963 O O . LYS A 1 378 ? -24.454 -3.307 13.664 1.00 85.69 378 LYS A O 1
ATOM 2968 N N . ARG A 1 379 ? -23.694 -2.448 11.724 1.00 84.00 379 ARG A N 1
ATOM 2969 C CA . ARG A 1 379 ? -22.290 -2.793 11.971 1.00 84.00 379 ARG A CA 1
ATOM 2970 C C . ARG A 1 379 ? -21.731 -2.080 13.197 1.00 84.00 379 ARG A C 1
ATOM 2972 O O . ARG A 1 379 ? -21.049 -2.741 13.976 1.00 84.00 379 ARG A O 1
ATOM 2979 N N . LEU A 1 380 ? -22.069 -0.801 13.401 1.00 89.38 380 LEU A N 1
ATOM 2980 C CA . LEU A 1 380 ? -21.707 -0.052 14.614 1.00 89.38 380 LEU A CA 1
ATOM 2981 C C . LEU A 1 380 ? -22.142 -0.822 15.868 1.00 89.38 380 LEU A C 1
ATOM 2983 O O . LEU A 1 380 ? -21.316 -1.181 16.703 1.00 89.38 380 LEU A O 1
ATOM 2987 N N . SER A 1 381 ? -23.434 -1.159 15.949 1.00 87.44 381 SER A N 1
ATOM 2988 C CA . SER A 1 381 ? -23.981 -1.893 17.092 1.00 87.44 381 SER A CA 1
ATOM 2989 C C . SER A 1 381 ? -23.321 -3.260 17.282 1.00 87.44 381 SER A C 1
ATOM 2991 O O . SER A 1 381 ? -22.904 -3.594 18.389 1.00 87.44 381 SER A O 1
ATOM 2993 N N . ALA A 1 382 ? -23.159 -4.034 16.206 1.00 80.56 382 ALA A N 1
ATOM 2994 C CA . ALA A 1 382 ? -22.592 -5.372 16.268 1.00 80.56 382 ALA A CA 1
ATOM 2995 C C . ALA A 1 382 ? -21.137 -5.345 16.746 1.00 80.56 382 ALA A C 1
ATOM 2997 O O . ALA A 1 382 ? -20.760 -6.141 17.601 1.00 80.56 382 ALA A O 1
ATOM 2998 N N . MET A 1 383 ? -20.327 -4.421 16.226 1.00 82.38 383 MET A N 1
ATOM 2999 C CA . MET A 1 383 ? -18.924 -4.270 16.607 1.00 82.38 383 MET A CA 1
ATOM 3000 C C . MET A 1 383 ? -18.790 -3.904 18.088 1.00 82.38 383 MET A C 1
ATOM 3002 O O . MET A 1 383 ? -18.068 -4.582 18.819 1.00 82.38 383 MET A O 1
ATOM 3006 N N . THR A 1 384 ? -19.540 -2.902 18.548 1.00 86.88 384 THR A N 1
ATOM 3007 C CA . THR A 1 384 ? -19.506 -2.456 19.943 1.00 86.88 384 THR A CA 1
ATOM 3008 C C . THR A 1 384 ? -19.993 -3.535 20.911 1.00 86.88 384 THR A C 1
ATOM 3010 O O . THR A 1 384 ? -19.345 -3.812 21.919 1.00 86.88 384 THR A O 1
ATOM 3013 N N . ILE A 1 385 ? -21.107 -4.201 20.597 1.00 85.44 385 ILE A N 1
ATOM 3014 C CA . ILE A 1 385 ? -21.666 -5.273 21.433 1.00 85.44 385 ILE A CA 1
ATOM 3015 C C . ILE A 1 385 ? -20.725 -6.478 21.472 1.00 85.44 385 ILE A C 1
ATOM 3017 O O . ILE A 1 385 ? -20.508 -7.053 22.536 1.00 85.44 385 ILE A O 1
ATOM 3021 N N . ASN A 1 386 ? -20.142 -6.864 20.334 1.00 78.38 386 ASN A N 1
ATOM 3022 C CA . ASN A 1 386 ? -19.190 -7.972 20.283 1.00 78.38 386 ASN A CA 1
ATOM 3023 C C . ASN A 1 386 ? -17.925 -7.677 21.088 1.00 78.38 386 ASN A C 1
ATOM 3025 O O . ASN A 1 386 ? -17.388 -8.596 21.701 1.00 78.38 386 ASN A O 1
ATOM 3029 N N . PHE A 1 387 ? -17.464 -6.424 21.114 1.00 78.75 387 PHE A N 1
ATOM 3030 C CA . PHE A 1 387 ? -16.352 -6.020 21.968 1.00 78.75 387 PHE A CA 1
ATOM 3031 C C . PHE A 1 387 ? -16.689 -6.226 23.452 1.00 78.75 387 PHE A C 1
ATOM 3033 O O . PHE A 1 387 ? -15.978 -6.956 24.141 1.00 78.75 387 PHE A O 1
ATOM 3040 N N . MET A 1 388 ? -17.823 -5.683 23.911 1.00 82.25 388 MET A N 1
ATOM 3041 C CA . MET A 1 388 ? -18.267 -5.799 25.309 1.00 82.25 388 MET A CA 1
ATOM 3042 C C . MET A 1 388 ? -18.555 -7.245 25.738 1.00 82.25 388 MET A C 1
ATOM 3044 O O . MET A 1 388 ? -18.301 -7.611 26.876 1.00 82.25 388 MET A O 1
ATOM 3048 N N . LYS A 1 389 ? -19.060 -8.094 24.833 1.00 75.56 389 LYS A N 1
ATOM 3049 C CA . LYS A 1 389 ? -19.318 -9.516 25.125 1.00 75.56 389 LYS A CA 1
ATOM 3050 C C . LYS A 1 389 ? -18.057 -10.360 25.259 1.00 75.56 389 LYS A C 1
ATOM 3052 O O . LYS A 1 389 ? -18.115 -11.430 25.855 1.00 75.56 389 LYS A O 1
ATOM 3057 N N . ARG A 1 390 ? -16.963 -9.949 24.619 1.00 67.94 390 ARG A N 1
ATOM 3058 C CA . ARG A 1 390 ? -15.712 -10.711 24.627 1.00 67.94 390 ARG A CA 1
ATOM 3059 C C . ARG A 1 390 ? -14.803 -10.249 25.762 1.00 67.94 390 ARG A C 1
ATOM 3061 O O . ARG A 1 390 ? -14.215 -11.083 26.432 1.00 67.94 390 ARG A O 1
ATOM 3068 N N . ALA A 1 391 ? -14.718 -8.943 25.997 1.00 61.78 391 ALA A N 1
ATOM 3069 C CA . ALA A 1 391 ? -13.850 -8.383 27.020 1.00 61.78 391 ALA A CA 1
ATOM 3070 C C . ALA A 1 391 ? -14.552 -8.274 28.387 1.00 61.78 391 ALA A C 1
ATOM 3072 O O . ALA A 1 391 ? -15.501 -7.511 28.550 1.00 61.78 391 ALA A O 1
ATOM 3073 N N . ASP A 1 392 ? -14.025 -8.974 29.394 1.00 63.25 392 ASP A N 1
ATOM 3074 C CA . ASP A 1 392 ? -14.393 -8.745 30.796 1.00 63.25 392 ASP A CA 1
ATOM 3075 C C . ASP A 1 392 ? -13.928 -7.340 31.221 1.00 63.25 392 ASP A C 1
ATOM 3077 O O . ASP A 1 392 ? -12.771 -6.994 30.995 1.00 63.25 392 ASP A O 1
ATOM 3081 N N . ASN A 1 393 ? -14.780 -6.534 31.869 1.00 72.50 393 ASN A N 1
ATOM 3082 C CA . ASN A 1 393 ? -14.449 -5.152 32.266 1.00 72.50 393 ASN A CA 1
ATOM 3083 C C . ASN A 1 393 ? -14.093 -4.244 31.063 1.00 72.50 393 ASN A C 1
ATOM 3085 O O . ASN A 1 393 ? -13.063 -3.563 31.048 1.00 72.50 393 ASN A O 1
ATOM 3089 N N . ALA A 1 394 ? -14.935 -4.262 30.027 1.00 79.88 394 ALA A N 1
ATOM 3090 C CA . ALA A 1 394 ? -14.798 -3.411 28.849 1.00 79.88 394 ALA A CA 1
ATOM 3091 C C . ALA A 1 394 ? -15.238 -1.960 29.112 1.00 79.88 394 ALA A C 1
ATOM 3093 O O . ALA A 1 394 ? -16.193 -1.710 29.849 1.00 79.88 394 ALA A O 1
ATOM 3094 N N . VAL A 1 395 ? -14.582 -1.015 28.440 1.00 89.75 395 VAL A N 1
ATOM 3095 C CA . VAL A 1 395 ? -15.011 0.377 28.304 1.00 89.75 395 VAL A CA 1
ATOM 3096 C C . VAL A 1 395 ? -15.065 0.751 26.826 1.00 89.75 395 VAL A C 1
ATOM 3098 O O . VAL A 1 395 ? -14.096 0.583 26.083 1.00 89.75 395 VAL A O 1
ATOM 3101 N N . VAL A 1 396 ? -16.213 1.257 26.388 1.00 92.56 396 VAL A N 1
ATOM 3102 C CA . VAL A 1 396 ? -16.422 1.755 25.029 1.00 92.56 396 VAL A CA 1
ATOM 3103 C C . VAL A 1 396 ? -16.668 3.253 25.083 1.00 92.56 396 VAL A C 1
ATOM 3105 O O . VAL A 1 396 ? -17.549 3.692 25.813 1.00 92.56 396 VAL A O 1
ATOM 3108 N N . LEU A 1 397 ? -15.952 4.018 24.264 1.00 95.19 397 LEU A N 1
ATOM 3109 C CA . LEU A 1 397 ? -16.259 5.417 23.984 1.00 95.19 397 LEU A CA 1
ATOM 3110 C C . LEU A 1 397 ? -16.928 5.535 22.611 1.00 95.19 397 LEU A C 1
ATOM 3112 O O . LEU A 1 397 ? -16.325 5.175 21.603 1.00 95.19 397 LEU A O 1
ATOM 3116 N N . LEU A 1 398 ? -18.160 6.038 22.575 1.00 94.69 398 LEU A N 1
ATOM 3117 C CA . LEU A 1 398 ? -18.879 6.418 21.364 1.00 94.69 398 LEU A CA 1
ATOM 3118 C C . LEU A 1 398 ? -18.876 7.942 21.237 1.00 94.69 398 LEU A C 1
ATOM 3120 O O . LEU A 1 398 ? -19.592 8.645 21.948 1.00 94.69 398 LEU A O 1
ATOM 3124 N N . ASP A 1 399 ? -18.071 8.430 20.310 1.00 93.31 399 ASP A N 1
ATOM 3125 C CA . ASP A 1 399 ? -17.788 9.834 20.072 1.00 93.31 399 ASP A CA 1
ATOM 3126 C C . ASP A 1 399 ? -18.353 10.277 18.712 1.00 93.31 399 ASP A C 1
ATOM 3128 O O . ASP A 1 399 ? -18.082 9.672 17.677 1.00 93.31 399 ASP A O 1
ATOM 3132 N N . GLY A 1 400 ? -19.199 11.309 18.693 1.00 88.88 400 GLY A N 1
ATOM 3133 C CA . GLY A 1 400 ? -19.876 11.752 17.464 1.00 88.88 400 GLY A CA 1
ATOM 3134 C C . GLY A 1 400 ? -21.280 11.172 17.256 1.00 88.88 400 GLY A C 1
ATOM 3135 O O . GLY A 1 400 ? -21.752 11.055 16.119 1.00 88.88 400 GLY A O 1
ATOM 3136 N N . ILE A 1 401 ? -21.983 10.844 18.348 1.00 91.44 401 ILE A N 1
ATOM 3137 C CA . ILE A 1 401 ? -23.409 10.485 18.286 1.00 91.44 401 ILE A CA 1
ATOM 3138 C C . ILE A 1 401 ? -24.257 11.619 17.685 1.00 91.44 401 ILE A C 1
ATOM 3140 O O . ILE A 1 401 ? -25.191 11.349 16.931 1.00 91.44 401 ILE A O 1
ATOM 3144 N N . ASP A 1 402 ? -23.877 12.875 17.930 1.00 90.88 402 ASP A N 1
ATOM 3145 C CA . ASP A 1 402 ? -24.543 14.070 17.400 1.00 90.88 402 ASP A CA 1
ATOM 3146 C C . ASP A 1 402 ? -24.543 14.056 15.861 1.00 90.88 402 ASP A C 1
ATOM 3148 O O . ASP A 1 402 ? -25.573 14.238 15.206 1.00 90.88 402 ASP A O 1
ATOM 3152 N N . THR A 1 403 ? -23.399 13.713 15.266 1.00 90.81 403 THR A N 1
ATOM 3153 C CA . THR A 1 403 ? -23.234 13.570 13.815 1.00 90.81 403 THR A CA 1
ATOM 3154 C C . THR A 1 403 ? -24.040 12.397 13.259 1.00 90.81 403 THR A C 1
ATOM 3156 O O . THR A 1 403 ? -24.643 12.510 12.188 1.00 90.81 403 THR A O 1
ATOM 3159 N N . LEU A 1 404 ? -24.085 11.266 13.975 1.00 91.25 404 LEU A N 1
ATOM 3160 C CA . LEU A 1 404 ? -24.902 10.116 13.578 1.00 91.25 404 LEU A CA 1
ATOM 3161 C C . LEU A 1 404 ? -26.391 10.479 13.544 1.00 91.25 404 LEU A C 1
ATOM 3163 O O . LEU A 1 404 ? -27.079 10.088 12.598 1.00 91.25 404 LEU A O 1
ATOM 3167 N N . ILE A 1 405 ? -26.876 11.236 14.535 1.00 92.19 405 ILE A N 1
ATOM 3168 C CA . ILE A 1 405 ? -28.264 11.714 14.596 1.00 92.19 405 ILE A CA 1
ATOM 3169 C C . ILE A 1 405 ? -28.548 12.697 13.465 1.00 92.19 405 ILE A C 1
ATOM 3171 O O . ILE A 1 405 ? -29.546 12.526 12.766 1.00 92.19 405 ILE A O 1
ATOM 3175 N N . SER A 1 406 ? -27.657 13.662 13.238 1.00 90.88 406 SER A N 1
ATOM 3176 C CA . SER A 1 406 ? -27.786 14.642 12.156 1.00 90.88 406 SER A CA 1
ATOM 3177 C C . SER A 1 406 ? -27.912 13.975 10.778 1.00 90.88 406 SER A C 1
ATOM 3179 O O . SER A 1 406 ? -28.768 14.349 9.978 1.00 90.88 406 SER A O 1
ATOM 3181 N N . LYS A 1 407 ? -27.125 12.921 10.509 1.00 91.06 407 LYS A N 1
ATOM 3182 C CA . LYS A 1 407 ? -27.136 12.223 9.210 1.00 91.06 407 LYS A CA 1
ATOM 3183 C C . LYS A 1 407 ? -28.269 11.213 9.033 1.00 91.06 407 LYS A C 1
ATOM 3185 O O . LYS A 1 407 ? -28.785 11.076 7.928 1.00 91.06 407 LYS A O 1
ATOM 3190 N N . ASN A 1 408 ? -28.629 10.466 10.076 1.00 90.94 408 ASN A N 1
ATOM 3191 C CA . ASN A 1 408 ? -29.568 9.340 9.954 1.00 90.94 408 ASN A CA 1
ATOM 3192 C C . ASN A 1 408 ? -30.975 9.644 10.474 1.00 90.94 408 ASN A C 1
ATOM 3194 O O . ASN A 1 408 ? -31.913 8.890 10.197 1.00 90.94 408 ASN A O 1
ATOM 3198 N N . GLY A 1 409 ? -31.121 10.722 11.238 1.00 91.38 409 GLY A N 1
ATOM 3199 C CA . GLY A 1 409 ? -32.317 11.034 11.998 1.00 91.38 409 GLY A CA 1
ATOM 3200 C C . GLY A 1 409 ? -32.363 10.300 13.339 1.00 91.38 409 GLY A C 1
ATOM 3201 O O . GLY A 1 409 ? -31.983 9.132 13.474 1.00 91.38 409 GLY A O 1
ATOM 3202 N N . PHE A 1 410 ? -32.907 10.991 14.339 1.00 89.50 410 PHE A N 1
ATOM 3203 C CA . PHE A 1 410 ? -32.997 10.516 15.720 1.00 89.50 410 PHE A CA 1
ATOM 3204 C C . PHE A 1 410 ? -33.665 9.138 15.844 1.00 89.50 410 PHE A C 1
ATOM 3206 O O . PHE A 1 410 ? -33.148 8.253 16.522 1.00 89.50 410 PHE A O 1
ATOM 3213 N N . GLY A 1 411 ? -34.773 8.919 15.124 1.00 87.44 411 GLY A N 1
ATOM 3214 C CA . GLY A 1 411 ? -35.554 7.680 15.207 1.00 87.44 411 GLY A CA 1
ATOM 3215 C C . GLY A 1 411 ? -34.801 6.416 14.775 1.00 87.44 411 GLY A C 1
ATOM 3216 O O . GLY A 1 411 ? -35.141 5.328 15.230 1.00 87.44 411 GLY A O 1
ATOM 3217 N N . LYS A 1 412 ? -33.759 6.535 13.938 1.00 90.38 412 LYS A N 1
ATOM 3218 C CA . LYS A 1 412 ? -32.919 5.390 13.541 1.00 90.38 412 LYS A CA 1
ATOM 3219 C C . LYS A 1 412 ? -31.777 5.130 14.520 1.00 90.38 412 LYS A C 1
ATOM 3221 O O . LYS A 1 412 ? -31.385 3.983 14.714 1.00 90.38 412 LYS A O 1
ATOM 3226 N N . VAL A 1 413 ? -31.243 6.186 15.129 1.00 92.62 413 VAL A N 1
ATOM 3227 C CA . VAL A 1 413 ? -30.075 6.114 16.017 1.00 92.62 413 VAL A CA 1
ATOM 3228 C C . VAL A 1 413 ? -30.468 5.746 17.447 1.00 92.62 413 VAL A C 1
ATOM 3230 O O . VAL A 1 413 ? -29.766 4.976 18.098 1.00 92.62 413 VAL A O 1
ATOM 3233 N N . GLN A 1 414 ? -31.612 6.230 17.928 1.00 89.75 414 GLN A N 1
ATOM 3234 C CA . GLN A 1 414 ? -32.088 5.969 19.286 1.00 89.75 414 GLN A CA 1
ATOM 3235 C C . GLN A 1 414 ? -32.178 4.461 19.617 1.00 89.75 414 GLN A C 1
ATOM 3237 O O . GLN A 1 414 ? -31.604 4.063 20.634 1.00 89.75 414 GLN A O 1
ATOM 3242 N N . PRO A 1 415 ? -32.792 3.587 18.786 1.00 89.38 415 PRO A N 1
ATOM 3243 C CA . PRO A 1 415 ? -32.837 2.151 19.077 1.00 89.38 415 PRO A CA 1
ATOM 3244 C C . PRO A 1 415 ? -31.445 1.516 19.150 1.00 89.38 415 PRO A C 1
ATOM 3246 O O . PRO A 1 415 ? -31.209 0.610 19.942 1.00 89.38 415 PRO A O 1
ATOM 3249 N N . VAL A 1 416 ? -30.500 2.008 18.346 1.00 90.69 416 VAL A N 1
ATOM 3250 C CA . VAL A 1 416 ? -29.120 1.508 18.310 1.00 90.69 416 VAL A CA 1
ATOM 3251 C C . VAL A 1 416 ? -28.407 1.823 19.622 1.00 90.69 416 VAL A C 1
ATOM 3253 O O . VAL A 1 416 ? -27.836 0.924 20.235 1.00 90.69 416 VAL A O 1
ATOM 3256 N N . VAL A 1 417 ? -28.502 3.068 20.097 1.00 91.50 417 VAL A N 1
ATOM 3257 C CA . VAL A 1 417 ? -27.941 3.480 21.394 1.00 91.50 417 VAL A CA 1
ATOM 3258 C C . VAL A 1 417 ? -28.552 2.673 22.538 1.00 91.50 417 VAL A C 1
ATOM 3260 O O . VAL A 1 417 ? -27.823 2.198 23.407 1.00 91.50 417 VAL A O 1
ATOM 3263 N N . GLN A 1 418 ? -29.870 2.457 22.518 1.00 88.94 418 GLN A N 1
ATOM 3264 C CA . GLN A 1 418 ? -30.562 1.669 23.539 1.00 88.94 418 GLN A CA 1
ATOM 3265 C C . GLN A 1 418 ? -30.066 0.222 23.582 1.00 88.94 418 GLN A C 1
ATOM 3267 O O . GLN A 1 418 ? -29.742 -0.275 24.658 1.00 88.94 418 GLN A O 1
ATOM 3272 N N . VAL A 1 419 ? -29.933 -0.438 22.427 1.00 90.44 419 VAL A N 1
ATOM 3273 C CA . VAL A 1 419 ? -29.434 -1.821 22.358 1.00 90.44 419 VAL A CA 1
ATOM 3274 C C . VAL A 1 419 ? -27.985 -1.918 22.851 1.00 90.44 419 VAL A C 1
ATOM 3276 O O . VAL A 1 419 ? -27.655 -2.844 23.592 1.00 90.44 419 VAL A O 1
ATOM 3279 N N . ILE A 1 420 ? -27.121 -0.960 22.496 1.00 92.12 420 ILE A N 1
ATOM 3280 C CA . ILE A 1 420 ? -25.729 -0.932 22.976 1.00 92.12 420 ILE A CA 1
ATOM 3281 C C . ILE A 1 420 ? -25.687 -0.679 24.493 1.00 92.12 420 ILE A C 1
ATOM 3283 O O . ILE A 1 420 ? -24.945 -1.354 25.202 1.00 92.12 420 ILE A O 1
ATOM 3287 N N . SER A 1 421 ? -26.510 0.237 25.009 1.00 90.62 421 SER A N 1
ATOM 3288 C CA . SER A 1 421 ? -26.619 0.528 26.445 1.00 90.62 421 SER A CA 1
ATOM 3289 C C . SER A 1 421 ? -27.087 -0.693 27.244 1.00 90.62 421 SER A C 1
ATOM 3291 O O . SER A 1 421 ? -26.477 -1.045 28.255 1.00 90.62 421 SER A O 1
ATOM 3293 N N . SER A 1 422 ? -28.110 -1.405 26.759 1.00 88.06 422 SER A N 1
ATOM 3294 C CA . SER A 1 422 ? -28.563 -2.663 27.364 1.00 88.06 422 SER A CA 1
ATOM 3295 C C . SER A 1 422 ? -27.481 -3.741 27.335 1.00 88.06 422 SER A C 1
ATOM 3297 O O . SER A 1 422 ? -27.323 -4.473 28.310 1.00 88.06 422 SER A O 1
ATOM 3299 N N . ALA A 1 423 ? -26.705 -3.829 26.251 1.00 86.19 423 ALA A N 1
ATOM 3300 C CA . ALA A 1 423 ? -25.581 -4.754 26.178 1.00 86.19 423 ALA A CA 1
ATOM 3301 C C . ALA A 1 423 ? -24.488 -4.408 27.198 1.00 86.19 423 ALA A C 1
ATOM 3303 O O . ALA A 1 423 ? -24.021 -5.313 27.879 1.00 86.19 423 ALA A O 1
ATOM 3304 N N . ALA A 1 424 ? -24.143 -3.125 27.355 1.00 88.31 424 ALA A N 1
ATOM 3305 C CA . ALA A 1 424 ? -23.163 -2.675 28.344 1.00 88.31 424 ALA A CA 1
ATOM 3306 C C . ALA A 1 424 ? -23.571 -3.062 29.773 1.00 88.31 424 ALA A C 1
ATOM 3308 O O . ALA A 1 424 ? -22.753 -3.565 30.537 1.00 88.31 424 ALA A O 1
ATOM 3309 N N . GLN A 1 425 ? -24.852 -2.907 30.119 1.00 85.12 425 GLN A N 1
ATOM 3310 C CA . GLN A 1 425 ? -25.377 -3.354 31.413 1.00 85.12 425 GLN A CA 1
ATOM 3311 C C . GLN A 1 425 ? -25.298 -4.878 31.570 1.00 85.12 425 GLN A C 1
ATOM 3313 O O . GLN A 1 425 ? -24.838 -5.369 32.597 1.00 85.12 425 GLN A O 1
ATOM 3318 N N . ALA A 1 426 ? -25.713 -5.632 30.547 1.00 83.00 426 ALA A N 1
ATOM 3319 C CA . ALA A 1 426 ? -25.708 -7.093 30.581 1.00 83.00 426 ALA A CA 1
ATOM 3320 C C . ALA A 1 426 ? -24.297 -7.692 30.725 1.00 83.00 426 ALA A C 1
ATOM 3322 O O . ALA A 1 426 ? -24.148 -8.771 31.292 1.00 83.00 426 ALA A O 1
ATOM 3323 N N . THR A 1 427 ? -23.267 -7.002 30.226 1.00 80.81 427 THR A N 1
ATOM 3324 C CA . THR A 1 427 ? -21.859 -7.425 30.302 1.00 80.81 427 THR A CA 1
ATOM 3325 C C . THR A 1 427 ? -21.074 -6.720 31.412 1.00 80.81 427 THR A C 1
ATOM 3327 O O . THR A 1 427 ? -19.850 -6.830 31.448 1.00 80.81 427 THR A O 1
ATOM 3330 N N . ASN A 1 428 ? -21.743 -5.967 32.296 1.00 81.81 428 ASN A N 1
ATOM 3331 C CA . ASN A 1 428 ? -21.112 -5.139 33.331 1.00 81.81 428 ASN A CA 1
ATOM 3332 C C . ASN A 1 428 ? -19.958 -4.264 32.789 1.00 81.81 428 ASN A C 1
ATOM 3334 O O . ASN A 1 428 ? -18.888 -4.150 33.386 1.00 81.81 428 ASN A O 1
ATOM 3338 N N . SER A 1 429 ? -20.155 -3.717 31.591 1.00 86.38 429 SER A N 1
ATOM 3339 C CA . SER A 1 429 ? -19.212 -2.872 30.862 1.00 86.38 429 SER A CA 1
ATOM 3340 C C . SER A 1 429 ? -19.602 -1.398 30.972 1.00 86.38 429 SER A C 1
ATOM 3342 O O . SER A 1 429 ? -20.760 -1.058 31.230 1.00 86.38 429 SER A O 1
ATOM 3344 N N . ALA A 1 430 ? -18.634 -0.517 30.748 1.00 91.06 430 ALA A N 1
ATOM 3345 C CA . ALA A 1 430 ? -18.839 0.922 30.688 1.00 91.06 430 ALA A CA 1
ATOM 3346 C C . ALA A 1 430 ? -19.078 1.363 29.234 1.00 91.06 430 ALA A C 1
ATOM 3348 O O . ALA A 1 430 ? -18.284 1.062 28.344 1.00 91.06 430 ALA A O 1
ATOM 3349 N N . LEU A 1 431 ? -20.157 2.103 28.989 1.00 93.44 431 LEU A N 1
ATOM 3350 C CA . LEU A 1 431 ? -20.418 2.786 27.724 1.00 93.44 431 LEU A CA 1
ATOM 3351 C C . LEU A 1 431 ? -20.396 4.292 27.970 1.00 93.44 431 LEU A C 1
ATOM 3353 O O . LEU A 1 431 ? -21.246 4.818 28.680 1.00 93.44 431 LEU A O 1
ATOM 3357 N N . ILE A 1 432 ? -19.446 4.987 27.368 1.00 94.38 432 ILE A N 1
ATOM 3358 C CA . ILE A 1 432 ? -19.312 6.437 27.436 1.00 94.38 432 ILE A CA 1
ATOM 3359 C C . ILE A 1 432 ? -19.776 6.992 26.096 1.00 94.38 432 ILE A C 1
ATOM 3361 O O . ILE A 1 432 ? -19.274 6.588 25.052 1.00 94.38 432 ILE A O 1
ATOM 3365 N N . ILE A 1 433 ? -20.750 7.892 26.116 1.00 93.06 433 ILE A N 1
ATOM 3366 C CA . ILE A 1 433 ? -21.276 8.555 24.926 1.00 93.06 433 ILE A CA 1
ATOM 3367 C C . ILE A 1 433 ? -20.926 10.037 25.029 1.00 93.06 433 ILE A C 1
ATOM 3369 O O . ILE A 1 433 ? -21.416 10.732 25.922 1.00 93.06 433 ILE A O 1
ATOM 3373 N N . SER A 1 434 ? -20.078 10.502 24.113 1.00 90.88 434 SER A N 1
ATOM 3374 C CA . SER A 1 434 ? -19.706 11.911 23.993 1.00 90.88 434 SER A CA 1
ATOM 3375 C C . SER A 1 434 ? -20.735 12.652 23.148 1.00 90.88 434 SER A C 1
ATOM 3377 O O . SER A 1 434 ? -20.909 12.335 21.970 1.00 90.88 434 SER A O 1
ATOM 3379 N N . THR A 1 435 ? -21.427 13.616 23.753 1.00 88.31 435 THR A N 1
ATOM 3380 C CA . THR A 1 435 ? -22.500 14.401 23.130 1.00 88.31 435 THR A CA 1
ATOM 3381 C C . THR A 1 435 ? -22.588 15.801 23.730 1.00 88.31 435 THR A C 1
ATOM 3383 O O . THR A 1 435 ? -22.363 15.989 24.927 1.00 88.31 435 THR A O 1
ATOM 3386 N N . ASN A 1 436 ? -22.958 16.778 22.903 1.00 83.44 436 ASN A N 1
ATOM 3387 C CA . ASN A 1 436 ? -23.290 18.137 23.336 1.00 83.44 436 ASN A CA 1
ATOM 3388 C C . ASN A 1 436 ? -24.809 18.390 23.412 1.00 83.44 436 ASN A C 1
ATOM 3390 O O . ASN A 1 436 ? -25.226 19.542 23.524 1.00 83.44 436 ASN A O 1
ATOM 3394 N N . MET A 1 437 ? -25.629 17.336 23.343 1.00 81.88 437 MET A N 1
ATOM 3395 C CA . MET A 1 437 ? -27.090 17.434 23.422 1.00 81.88 437 MET A CA 1
ATOM 3396 C C . MET A 1 437 ? -27.566 18.063 24.729 1.00 81.88 437 MET A C 1
ATOM 3398 O O . MET A 1 437 ? -26.973 17.882 25.800 1.00 81.88 437 MET A O 1
ATOM 3402 N N . ASP A 1 438 ? -28.691 18.766 24.644 1.00 80.06 438 ASP A N 1
ATOM 3403 C CA . ASP A 1 438 ? -29.358 19.302 25.820 1.00 80.06 438 ASP A CA 1
ATOM 3404 C C . ASP A 1 438 ? -30.024 18.193 26.663 1.00 80.06 438 ASP A C 1
ATOM 3406 O O . ASP A 1 438 ? -30.081 17.013 26.303 1.00 80.06 438 ASP A O 1
ATOM 3410 N N . LYS A 1 439 ? -30.531 18.562 27.845 1.00 75.69 439 LYS A N 1
ATOM 3411 C CA . LYS A 1 439 ? -31.132 17.598 28.781 1.00 75.69 439 LYS A CA 1
ATOM 3412 C C . LYS A 1 439 ? -32.390 16.922 28.226 1.00 75.69 439 LYS A C 1
ATOM 3414 O O . LYS A 1 439 ? -32.692 15.802 28.647 1.00 75.69 439 LYS A O 1
ATOM 3419 N N . GLU A 1 440 ? -33.130 17.590 27.346 1.00 75.00 440 GLU A N 1
ATOM 3420 C CA . GLU A 1 440 ? -34.387 17.090 26.798 1.00 75.00 440 GLU A CA 1
ATOM 3421 C C . GLU A 1 440 ? -34.114 16.033 25.725 1.00 75.00 440 GLU A C 1
ATOM 3423 O O . GLU A 1 440 ? -34.617 14.911 25.821 1.00 75.00 440 GLU A O 1
ATOM 3428 N N . GLU A 1 441 ? -33.226 16.322 24.776 1.00 73.19 441 GLU A N 1
ATOM 3429 C CA . GLU A 1 441 ? -32.770 15.371 23.760 1.00 73.19 441 GLU A CA 1
ATOM 3430 C C . GLU A 1 441 ? -32.099 14.146 24.391 1.00 73.19 441 GLU A C 1
ATOM 3432 O O . GLU A 1 441 ? -32.393 13.000 24.029 1.00 73.19 441 GLU A O 1
ATOM 3437 N N . LEU A 1 442 ? -31.279 14.366 25.422 1.00 78.00 442 LEU A N 1
ATOM 3438 C CA . LEU A 1 442 ? -30.617 13.296 26.161 1.00 78.00 442 LEU A CA 1
ATOM 3439 C C . LEU A 1 442 ? -31.608 12.340 26.836 1.00 78.00 442 LEU A C 1
ATOM 3441 O O . LEU A 1 442 ? -31.374 11.130 26.906 1.00 78.00 442 LEU A O 1
ATOM 3445 N N . SER A 1 443 ? -32.728 12.866 27.342 1.00 76.06 443 SER A N 1
ATOM 3446 C CA . SER A 1 443 ? -33.761 12.058 27.999 1.00 76.06 443 SER A CA 1
ATOM 3447 C C . SER A 1 443 ? -34.402 11.050 27.041 1.00 76.06 443 SER A C 1
ATOM 3449 O O . SER A 1 443 ? -34.749 9.945 27.454 1.00 76.06 443 SER A O 1
ATOM 3451 N N . ARG A 1 444 ? -34.477 11.393 25.749 1.00 77.50 444 ARG A N 1
ATOM 3452 C CA . ARG A 1 444 ? -35.044 10.544 24.696 1.00 77.50 444 ARG A CA 1
ATOM 3453 C C . ARG A 1 444 ? -34.094 9.413 24.292 1.00 77.50 444 ARG A C 1
ATOM 3455 O O . ARG A 1 444 ? -34.557 8.361 23.854 1.00 77.50 444 ARG A O 1
ATOM 3462 N N . LEU A 1 445 ? -32.780 9.603 24.438 1.00 74.88 445 LEU A N 1
ATOM 3463 C CA . LEU A 1 445 ? -31.773 8.569 24.156 1.00 74.88 445 LEU A CA 1
ATOM 3464 C C . LEU A 1 445 ? -31.675 7.511 25.256 1.00 74.88 445 LEU A C 1
ATOM 3466 O O . LEU A 1 445 ? -31.359 6.354 24.971 1.00 74.88 445 LEU A O 1
ATOM 3470 N N . LYS A 1 446 ? -31.961 7.885 26.507 1.00 67.62 446 LYS A N 1
ATOM 3471 C CA . LYS A 1 446 ? -31.919 6.943 27.625 1.00 67.62 446 LYS A CA 1
ATOM 3472 C C . LYS A 1 446 ? -32.978 5.847 27.436 1.00 67.62 446 LYS A C 1
ATOM 3474 O O . LYS A 1 446 ? -34.104 6.142 27.030 1.00 67.62 446 LYS A O 1
ATOM 3479 N N . PRO A 1 447 ? -32.652 4.574 27.719 1.00 61.00 447 PRO A N 1
ATOM 3480 C CA . PRO A 1 447 ? -33.669 3.535 27.763 1.00 61.00 447 PRO A CA 1
ATOM 3481 C C . PRO A 1 447 ? -34.748 3.925 28.786 1.00 61.00 447 PRO A C 1
ATOM 3483 O O . PRO A 1 447 ? -34.435 4.354 29.893 1.00 61.00 447 PRO A O 1
ATOM 3486 N N . LEU A 1 448 ? -36.026 3.767 28.419 1.00 46.81 448 LEU A N 1
ATOM 3487 C CA . LEU A 1 448 ? -37.193 4.105 29.258 1.00 46.81 448 LEU A CA 1
ATOM 3488 C C . LEU A 1 448 ? -37.290 3.279 30.558 1.00 46.81 448 LEU A C 1
ATOM 3490 O O . LEU A 1 448 ? -38.183 3.499 31.374 1.00 46.81 448 LEU A O 1
ATOM 3494 N N . TYR A 1 449 ? -36.367 2.346 30.778 1.00 43.41 449 TYR A N 1
ATOM 3495 C CA . TYR A 1 449 ? -36.257 1.575 32.004 1.00 43.41 449 TYR A CA 1
ATOM 3496 C C . TYR A 1 449 ? -35.137 2.124 32.895 1.00 43.41 449 TYR A C 1
ATOM 3498 O O . TYR A 1 449 ? -34.012 2.317 32.448 1.00 43.41 449 TYR A O 1
ATOM 3506 N N . PHE A 1 450 ? -35.475 2.281 34.180 1.00 41.66 450 PHE A N 1
ATOM 3507 C CA . PHE A 1 450 ? -34.620 2.647 35.321 1.00 41.66 450 PHE A CA 1
ATOM 3508 C C . PHE A 1 450 ? -34.534 4.130 35.723 1.00 41.66 450 PHE A C 1
ATOM 3510 O O . PHE A 1 450 ? -33.490 4.627 36.132 1.00 41.66 450 PHE A O 1
ATOM 3517 N N . SER A 1 451 ? -35.693 4.787 35.827 1.00 34.16 451 SER A N 1
ATOM 3518 C CA . SER A 1 451 ? -35.940 5.723 36.937 1.00 34.16 451 SER A CA 1
ATOM 3519 C C . SER A 1 451 ? -36.496 4.947 38.141 1.00 34.16 451 SER A C 1
ATOM 3521 O O . SER A 1 451 ? -37.709 4.859 38.303 1.00 34.16 451 SER A O 1
ATOM 3523 N N . LYS A 1 452 ? -35.630 4.277 38.923 1.00 34.62 452 LYS A N 1
ATOM 3524 C CA . LYS A 1 452 ? -35.905 3.809 40.311 1.00 34.62 452 LYS A CA 1
ATOM 3525 C C . LYS A 1 452 ? -34.711 3.055 40.919 1.00 34.62 452 LYS A C 1
ATOM 3527 O O . LYS A 1 452 ? -34.801 1.879 41.248 1.00 34.62 452 LYS A O 1
ATOM 3532 N N . LYS A 1 453 ? -33.571 3.723 41.104 1.00 33.06 453 LYS A N 1
ATOM 3533 C CA . LYS A 1 453 ? -32.576 3.286 42.103 1.00 33.06 453 LYS A CA 1
ATOM 3534 C C . LYS A 1 453 ? -31.637 4.425 42.504 1.00 33.06 453 LYS A C 1
ATOM 3536 O O . LYS A 1 453 ? -30.437 4.297 42.399 1.00 33.06 453 LYS A O 1
ATOM 3541 N N . ASN A 1 454 ? -32.198 5.564 42.914 1.00 31.11 454 ASN A N 1
ATOM 3542 C CA . ASN A 1 454 ? -31.478 6.587 43.694 1.00 31.11 454 ASN A CA 1
ATOM 3543 C C . ASN A 1 454 ? -32.446 7.427 44.551 1.00 31.11 454 ASN A C 1
ATOM 3545 O O . ASN A 1 454 ? -32.321 8.637 44.684 1.00 31.11 454 ASN A O 1
ATOM 3549 N N . SER A 1 455 ? -33.439 6.770 45.157 1.00 32.12 455 SER A N 1
ATOM 3550 C CA . SER A 1 455 ? -34.238 7.358 46.237 1.00 32.12 455 SER A CA 1
ATOM 3551 C C . SER A 1 455 ? -34.501 6.299 47.307 1.00 32.12 455 SER A C 1
ATOM 3553 O O . SER A 1 455 ? -35.602 5.759 47.390 1.00 32.12 455 SER A O 1
ATOM 3555 N N . LYS A 1 456 ? -33.455 5.914 48.043 1.00 33.72 456 LYS A N 1
ATOM 3556 C CA . LYS A 1 456 ? -33.508 5.349 49.407 1.00 33.72 456 LYS A CA 1
ATOM 3557 C C . LYS A 1 456 ? -32.099 4.933 49.840 1.00 33.72 456 LYS A C 1
ATOM 3559 O O . LYS A 1 456 ? -31.734 3.767 49.815 1.00 33.72 456 LYS A O 1
ATOM 3564 N N . SER A 1 457 ? -31.331 5.923 50.264 1.00 31.53 457 SER A N 1
ATOM 3565 C CA . SER A 1 457 ? -30.468 5.805 51.435 1.00 31.53 457 SER A CA 1
ATOM 3566 C C . SER A 1 457 ? -30.777 7.064 52.249 1.00 31.53 457 SER A C 1
ATOM 3568 O O . SER A 1 457 ? -30.329 8.163 51.936 1.00 31.53 457 SER A O 1
ATOM 3570 N N . GLY A 1 458 ? -31.734 6.913 53.174 1.00 29.47 458 GLY A N 1
ATOM 3571 C CA . GLY A 1 458 ? -31.983 7.876 54.247 1.00 29.47 458 GLY A CA 1
ATOM 3572 C C . GLY A 1 458 ? -30.753 7.930 55.150 1.00 29.47 458 GLY A C 1
ATOM 3573 O O . GLY A 1 458 ? -29.995 6.968 55.213 1.00 29.47 458 GLY A O 1
ATOM 3574 N N . ARG A 1 459 ? -30.473 9.070 55.786 1.00 31.94 459 ARG A N 1
ATOM 3575 C CA . ARG A 1 459 ? -30.992 9.331 57.140 1.00 31.94 459 ARG A CA 1
ATOM 3576 C C . ARG A 1 459 ? -30.936 8.069 58.001 1.00 31.94 459 ARG A C 1
ATOM 3578 O O . ARG A 1 459 ? -31.919 7.336 58.046 1.00 31.94 459 ARG A O 1
ATOM 3585 N N . THR A 1 460 ? -29.798 7.869 58.648 1.00 34.00 460 THR A N 1
ATOM 3586 C CA . THR A 1 460 ? -29.624 7.952 60.109 1.00 34.00 460 THR A CA 1
ATOM 3587 C C . THR A 1 460 ? -28.143 8.044 60.398 1.00 34.00 460 THR A C 1
ATOM 3589 O O . THR A 1 460 ? -27.405 7.257 59.765 1.00 34.00 460 THR A O 1
#

Radius of gyration: 30.48 Å; chains: 1; bounding box: 71×39×101 Å

pLDDT: mean 74.34, std 16.58, range [29.47, 95.19]

Foldseek 3Di:
DDLLVLLLVLLVLLLVLLVVVLVVLCVQPVPDPLSVLVSQLSVLLNQLSVLLNCCSVCVPPDDLVVPLVSQLSNLLSLLSNLLSLLVNLVSLLPPVVLVVDPVNCVSCVLSVVLNVVSVPDDSVNPPLDLDDDDVSVVSSVVSNVVSLVSSLVSLVVSLVVDDALSNVLSVLLSVQSVVLVVLCCCQPPVCCPPPVDHSSSSNSVSSSSNSVSVSCSCVVRVPSCPPPLPVQLADLLRQRLVLFPCSVVVVDPRPPPDPPVCPPPPSVVVCVVVVHPHLLRDPCSLQDPSSVPCCPPPPGPQPDPPDDPPPLLFFEAEAAQVVLLVVQSVLVSNVAQEEEEECDDPVVCCVVNVDSRHHYAHADPRDDPRHDDLPPLVCVLVVLLVSLVRHQAHEYEYYCLVVSCVVPNPVVSLVSLASSRVSRNVSSYHYYYHDPDDPVSVVSSYDPPDPPDDPDDDDD

Sequence (460 aa):
MSEALISVIISLFTIILYIGLAGYVLKKNPHERTNQIFVLLMLSFIIWSVATNSIGLTADNTPLSEMLLYMKLHFSGVVIGLTLFVLFALSLTGEKKFLQNPLTYMILLPSLYLLTLIWAASISDMELSVFKISQSKQDFFLYSAIFGIAGVYLLLKHYAGSRYMQQEQAKIISTGAMLSILVAVAANIILPMYYGIYFLPLSTLAPALMGVFFSYAVYQYGLFVTPVPEISVTSFCGIDCTLCQEYLSKHCYGCRFNAEKYKNCGIYACLKEKGYRDCGDCNEIAACLKRKDISGHCFVQLPAANEKPKPDFSGTHYLGHDKGFDLFIETLKTGAYGFVVSTTNPQEIREKHGLLTTPISWISNDGFDNGVKFDDLKRLSAMTINFMKRADNAVVLLDGIDTLISKNGFGKVQPVVQVISSAAQATNSALIISTNMDKEELSRLKPLYFSKKNSKSGRT

Secondary structure (DSSP, 8-state):
--HHHHHHHHHHHHHHHHHHHHHHHHHH-TT-HHHHHHHHHHHHHHHHHHHHHHHHHHTTT--HHHHHHHHHHHHHHHHHHHHHHHHHHHHHTS-TTGGGSGGGGGGGHHHHHHHHHHHH--GGGG---TT---HHHHHHHHHHHHHHHHHHHHHHHHHHH--THHHHHHHHHHHHHHHHHHHHHIIIIIHHHHH----HHHHHHHHHHHHHHHHHHHHHH-TT---------B-TTS-BGGG-HHHHTT----TTT-TTTGGG-HHHHHHHHHT-SSSTT-TTGGG-HHHHHGGGT-SS--S---S-PPP---EEEEE-HHHHHHHHHHHHHTTPEEEEEESS-HHHHHHHHT-SSS-EEEB-SS--TT-B-TT-HHHHHHHHHHHHHHSTTEEEEEE-HHHHHHHH-HHHHHHHHHHHHHHHHHTT-EEEEE----HHHHHHHS-S----SSS-----